Protein 4U9C (pdb70)

Nearest PDB structures (foldseek):
  4u9c-assembly1_A  TM=1.004E+00  e=1.167E-61  Neisseria meningitidis CU385
  4u9c-assembly1_B  TM=9.989E-01  e=8.235E-56  Neisseria meningitidis CU385
  7jrd-assembly1_A-2  TM=9.956E-01  e=1.883E-52  Neisseria meningitidis MC58
  7n88-assembly1_A  TM=9.642E-01  e=1.012E-41  Neisseria gonorrhoeae
  3v8u-assembly2_B  TM=8.240E-01  e=1.119E-22  Neisseria meningitidis serogroup B

Sequence (586 aa):
PVNRPAVGAAMRLPRRNIASYKPDKHQAEEHLPLKEKDILFLDGTLKEQADKLKKKINERYSDVRVITSKKEEEKYQYQFVRAGYVFTRAEGKDNEKEKTSEFVNRFSYDGFVYYSGERPSQSLPSAGTVQYSGNWQYMTDAKRHRTGSTDLGYTTYYGNEIGATSYEARDADDREKHPAEYTVDFDNKTLNGKLIKNQYVNPNEPKKPLTIYDITATLDGNRFTGSAKVSTEVKTQHADKEYLFFHTDADQRLEGGFFGDNGEELAGRFISNDNSVFGVFAGKQKPVNRPAVGAAMRLPRRNIASYKQDGTEIPDKHQAEEHLPLKEKDILFLDGTLKEQADKLKKKINERYSDVRVITSKKEEEKYQYQFVRAGYVFTRAEGKDNEKEKTSDGKEFVNRFSYDGFVYYSGERPSQSLPSAGTVQYSGNWQYMTDAKRHRTGSSTDLGYTTYYGNEIGATSYEARDADDREKHPAEYTVDFDNKTLNGKLIKNQYVQNKSNPNEPKKPLTIYDITATLDGNRFTGSAKVSTEVKTQHADKEYLFFHTDADQRLEGGFFGDNGEELAGRFISNDNSVFGVFAGKQK

Structure (mmCIF, N/CA/C/O backbone):
data_4U9C
#
_entry.id   4U9C
#
_cell.length_a   59.870
_cell.length_b   65.020
_cell.length_c   83.390
_cell.angle_alpha   90.00
_cell.angle_beta   105.87
_cell.angle_gamma   90.00
#
_symmetry.space_group_name_H-M   'P 1 21 1'
#
loop_
_entity.id
_entity.type
_entity.pdbx_description
1 polymer 'Lactoferrin-binding protein B'
2 water water
#
loop_
_atom_site.group_PDB
_atom_site.id
_atom_site.type_symbol
_atom_site.label_atom_i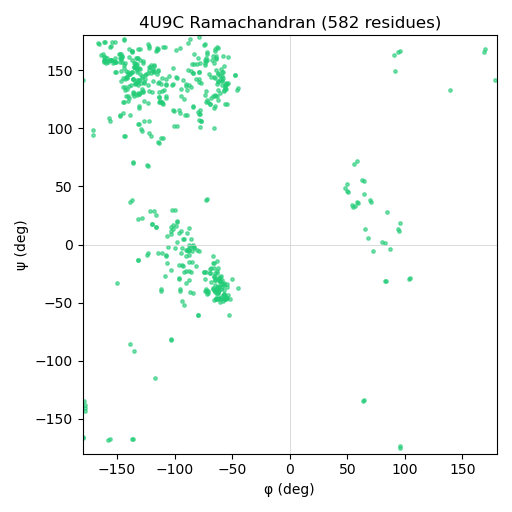d
_atom_site.label_alt_id
_atom_site.label_comp_id
_atom_site.label_asym_id
_atom_site.label_entity_id
_atom_site.label_seq_id
_atom_site.pdbx_PDB_ins_code
_atom_site.Cartn_x
_atom_site.Cartn_y
_atom_site.Cartn_z
_atom_site.occupancy
_atom_site.B_iso_or_equiv
_atom_site.auth_seq_id
_atom_site.auth_comp_id
_atom_site.auth_asym_id
_atom_site.auth_atom_id
_atom_site.pdbx_PDB_model_num
ATOM 1 N N . PRO A 1 41 ? -20.695 -9.767 -31.976 1.00 38.88 41 PRO A N 1
ATOM 2 C CA . PRO A 1 41 ? -19.412 -10.447 -31.764 1.00 53.02 41 PRO A CA 1
ATOM 3 C C . PRO A 1 41 ? -18.516 -10.377 -32.996 1.00 39.31 41 PRO A C 1
ATOM 4 O O . PRO A 1 41 ? -17.521 -9.655 -32.933 1.00 40.93 41 PRO A O 1
ATOM 15 N N . VAL A 1 42 ? -18.861 -11.041 -34.093 1.00 32.59 42 VAL A N 1
ATOM 16 C CA . VAL A 1 42 ? -18.083 -10.867 -35.306 1.00 31.70 42 VAL A CA 1
ATOM 17 C C . VAL A 1 42 ? -18.127 -9.384 -35.730 1.00 35.18 42 VAL A C 1
ATOM 18 O O . VAL A 1 42 ? -17.152 -8.861 -36.269 1.00 38.57 42 VAL A O 1
ATOM 31 N N . ASN A 1 43 ? -19.234 -8.707 -35.442 1.00 34.39 43 ASN A N 1
ATOM 32 C CA . ASN A 1 43 ? -19.429 -7.298 -35.829 1.00 50.04 43 ASN A CA 1
ATOM 33 C C . ASN A 1 43 ? -19.320 -6.325 -34.665 1.00 54.70 43 ASN A C 1
ATOM 34 O O . ASN A 1 43 ? -19.692 -5.169 -34.790 1.00 40.69 43 ASN A O 1
ATOM 45 N N . ARG A 1 44 ? -18.926 -6.821 -33.503 1.00 34.78 44 ARG A N 1
ATOM 46 C CA . ARG A 1 44 ? -18.817 -5.973 -32.321 1.00 42.40 44 ARG A CA 1
ATOM 47 C C . ARG A 1 44 ? -17.706 -4.939 -32.465 1.00 29.21 44 ARG A C 1
ATOM 48 O O . ARG A 1 44 ? -16.573 -5.294 -32.725 1.00 28.66 44 ARG A O 1
ATOM 69 N N . PRO A 1 45 ? -18.018 -3.655 -32.245 1.00 31.90 45 PRO A N 1
ATOM 70 C CA . PRO A 1 45 ? -16.928 -2.678 -32.228 1.00 28.60 45 PRO A CA 1
ATOM 71 C C . PRO A 1 45 ? -15.964 -2.902 -31.061 1.00 44.21 45 PRO A C 1
ATOM 72 O O . PRO A 1 45 ? -16.372 -3.290 -29.971 1.00 34.47 45 PRO A O 1
ATOM 83 N N . ALA A 1 46 ? -14.683 -2.666 -31.293 1.00 27.57 46 ALA A N 1
ATOM 84 C CA . ALA A 1 46 ? -13.687 -2.895 -30.252 1.00 32.63 46 ALA A CA 1
ATOM 85 C C . ALA A 1 46 ? -12.449 -2.043 -30.481 1.00 27.95 46 ALA A C 1
ATOM 86 O O . ALA A 1 46 ? -12.204 -1.581 -31.597 1.00 37.85 46 ALA A O 1
ATOM 93 N N . VAL A 1 47 ? -11.684 -1.821 -29.412 1.00 27.68 47 VAL A N 1
ATOM 94 C CA . VAL A 1 47 ? -10.378 -1.173 -29.526 1.00 27.68 47 VAL A CA 1
ATOM 95 C C . VAL A 1 47 ? -9.240 -2.200 -29.430 1.00 26.67 47 VAL A C 1
ATOM 96 O O . VAL A 1 47 ? -8.075 -1.832 -29.290 1.00 27.61 47 VAL A O 1
ATOM 109 N N . GLY A 1 48 ? -9.584 -3.476 -29.502 1.00 31.47 48 GLY A N 1
ATOM 110 C CA . GLY A 1 48 ? -8.595 -4.531 -29.499 1.00 24.96 48 GLY A CA 1
ATOM 111 C C . GLY A 1 48 ? -9.287 -5.876 -29.605 1.00 25.36 48 GLY A C 1
ATOM 112 O O . GLY A 1 48 ? -10.378 -6.063 -29.049 1.00 24.65 48 GLY A O 1
ATOM 116 N N . ALA A 1 49 ? -8.671 -6.784 -30.355 1.00 24.25 49 ALA A N 1
ATOM 117 C CA . ALA A 1 49 ? -9.177 -8.138 -30.526 1.00 22.64 49 ALA A CA 1
ATOM 118 C C . ALA A 1 49 ? -8.048 -9.104 -30.808 1.00 24.79 49 ALA A C 1
ATOM 119 O O . ALA A 1 49 ? -7.041 -8.761 -31.425 1.00 26.52 49 ALA A O 1
ATOM 126 N N . ALA A 1 50 ? -8.223 -10.334 -30.357 1.00 27.31 50 ALA A N 1
ATOM 127 C CA . ALA A 1 50 ? -7.173 -11.341 -30.496 1.00 22.43 50 ALA A CA 1
ATOM 128 C C . ALA A 1 50 ? -7.821 -12.683 -30.773 1.00 21.34 50 ALA A C 1
ATOM 129 O O . ALA A 1 50 ? -8.983 -12.898 -30.406 1.00 21.92 50 ALA A O 1
ATOM 136 N N . MET A 1 51 ? -7.058 -13.568 -31.402 1.00 20.33 51 MET A N 1
ATOM 137 C CA . MET A 1 51 ? -7.444 -14.949 -31.611 1.00 21.84 51 MET A CA 1
ATOM 138 C C . MET A 1 51 ? -6.356 -15.862 -31.107 1.00 31.34 51 MET A C 1
ATOM 139 O O . MET A 1 51 ? -5.175 -15.665 -31.418 1.00 21.92 51 MET A O 1
ATOM 153 N N . ARG A 1 52 ? -6.748 -16.864 -30.333 1.00 21.51 52 ARG A N 1
ATOM 154 C CA . ARG A 1 52 ? -5.776 -17.811 -29.800 1.00 27.61 52 ARG A CA 1
ATOM 155 C C . ARG A 1 52 ? -5.509 -18.933 -30.817 1.00 23.18 52 ARG A C 1
ATOM 156 O O . ARG A 1 52 ? -6.377 -19.323 -31.587 1.00 21.07 52 ARG A O 1
ATOM 177 N N . LEU A 1 53 ? -4.296 -19.458 -30.792 1.00 22.99 53 LEU A N 1
ATOM 178 C CA . LEU A 1 53 ? -3.917 -20.582 -31.635 1.00 25.22 53 LEU A CA 1
ATOM 179 C C . LEU A 1 53 ? -4.862 -21.792 -31.480 1.00 30.46 53 LEU A C 1
ATOM 180 O O . LEU A 1 53 ? -5.037 -22.328 -30.379 1.00 25.73 53 LEU A O 1
ATOM 196 N N . PRO A 1 54 ? -5.491 -22.216 -32.580 1.00 30.49 54 PRO A N 1
ATOM 197 C CA . PRO A 1 54 ? -6.293 -23.436 -32.493 1.00 24.20 54 PRO A CA 1
ATOM 198 C C . PRO A 1 54 ? -5.376 -24.655 -32.500 1.00 22.85 54 PRO A C 1
ATOM 199 O O . PRO A 1 54 ? -4.398 -24.694 -33.255 1.00 24.93 54 PRO A O 1
ATOM 210 N N . ARG A 1 55 ? -5.693 -25.631 -31.668 1.00 25.39 55 ARG A N 1
ATOM 211 C CA . ARG A 1 55 ? -4.882 -26.819 -31.534 1.00 26.42 55 ARG A CA 1
ATOM 212 C C . ARG A 1 55 ? -5.816 -28.009 -31.622 1.00 23.71 55 ARG A C 1
ATOM 213 O O . ARG A 1 55 ? -6.541 -28.313 -30.669 1.00 23.77 55 ARG A O 1
ATOM 234 N N . ARG A 1 56 ? -5.812 -28.683 -32.764 1.00 22.76 56 ARG A N 1
ATOM 235 C CA . ARG A 1 56 ? -6.803 -29.712 -33.006 1.00 29.99 56 ARG A CA 1
ATOM 236 C C . ARG A 1 56 ? -6.425 -30.976 -32.248 1.00 25.24 56 ARG A C 1
ATOM 237 O O . ARG A 1 56 ? -5.268 -31.178 -31.855 1.00 25.32 56 ARG A O 1
ATOM 258 N N . ASN A 1 57 ? -7.451 -31.773 -31.980 1.00 30.95 57 ASN A N 1
ATOM 259 C CA . ASN A 1 57 ? -7.318 -33.036 -31.280 1.00 33.43 57 ASN A CA 1
ATOM 260 C C . ASN A 1 57 ? -6.808 -34.113 -32.221 1.00 30.76 57 ASN A C 1
ATOM 261 O O . ASN A 1 57 ? -7.549 -34.592 -33.084 1.00 24.90 57 ASN A O 1
ATOM 272 N N . ILE A 1 58 ? -5.544 -34.489 -32.045 1.00 25.39 58 ILE A N 1
ATOM 273 C CA . ILE A 1 58 ? -4.893 -35.468 -32.916 1.00 34.41 58 ILE A CA 1
ATOM 274 C C . ILE A 1 58 ? -4.942 -36.881 -32.331 1.00 37.72 58 ILE A C 1
ATOM 275 O O . ILE A 1 58 ? -4.315 -37.808 -32.862 1.00 30.88 58 ILE A O 1
ATOM 291 N N . ALA A 1 59 ? -5.718 -37.063 -31.266 1.00 32.00 59 ALA A N 1
ATOM 292 C CA . ALA A 1 59 ? -5.848 -38.386 -30.653 1.00 33.22 59 ALA A CA 1
ATOM 293 C C . ALA A 1 59 ? -6.453 -39.346 -31.663 1.00 38.21 59 ALA A C 1
ATOM 294 O O . ALA A 1 59 ? -7.281 -38.949 -32.478 1.00 35.68 59 ALA A O 1
ATOM 301 N N . SER A 1 60 ? -6.035 -40.607 -31.593 1.00 60.45 60 SER A N 1
ATOM 302 C CA . SER A 1 60 ? -6.486 -41.630 -32.527 1.00 55.61 60 SER A CA 1
ATOM 303 C C . SER A 1 60 ? -7.191 -42.764 -31.793 1.00 58.80 60 SER A C 1
ATOM 304 O O . SER A 1 60 ? -7.328 -43.861 -32.327 1.00 44.75 60 SER A O 1
ATOM 312 N N . TYR A 1 61 ? -7.610 -42.492 -30.560 1.00 61.60 61 TYR A N 1
ATOM 313 C CA . TYR A 1 61 ? -8.446 -43.408 -29.786 1.00 67.25 61 TYR A CA 1
ATOM 314 C C . TYR A 1 61 ? -9.678 -42.686 -29.276 1.00 46.68 61 TYR A C 1
ATOM 315 O O . TYR A 1 61 ? -9.694 -41.463 -29.167 1.00 41.65 61 TYR A O 1
ATOM 333 N N . LYS A 1 62 ? -10.702 -43.471 -28.976 1.00 51.92 62 LYS A N 1
ATOM 334 C CA . LYS A 1 62 ? -11.964 -42.979 -28.456 1.00 60.08 62 LYS A CA 1
ATOM 335 C C . LYS A 1 62 ? -11.934 -42.932 -26.921 1.00 62.26 62 LYS A C 1
ATOM 336 O O . LYS A 1 62 ? -12.737 -42.246 -26.277 1.00 60.03 62 LYS A O 1
ATOM 355 N N . PRO A 1 69 ? -10.475 -45.429 -36.162 1.00 54.91 70 PRO A N 1
ATOM 356 C CA . PRO A 1 69 ? -11.102 -46.031 -37.353 1.00 71.18 70 PRO A CA 1
ATOM 357 C C . PRO A 1 69 ? -10.723 -45.289 -38.645 1.00 48.85 70 PRO A C 1
ATOM 358 O O . PRO A 1 69 ? -10.813 -44.062 -38.717 1.00 49.81 70 PRO A O 1
ATOM 369 N N . ASP A 1 70 ? -10.349 -46.049 -39.664 1.00 44.58 71 ASP A N 1
ATOM 370 C CA . ASP A 1 70 ? -9.929 -45.509 -40.959 1.00 52.74 71 ASP A CA 1
ATOM 371 C C . ASP A 1 70 ? -8.762 -44.534 -40.778 1.00 41.31 71 ASP A C 1
ATOM 372 O O . ASP A 1 70 ? -8.620 -43.593 -41.543 1.00 42.86 71 ASP A O 1
ATOM 381 N N . LYS A 1 71 ? -7.908 -44.798 -39.792 1.00 50.85 72 LYS A N 1
ATOM 382 C CA . LYS A 1 71 ? -6.639 -44.084 -39.650 1.00 55.76 72 LYS A CA 1
ATOM 383 C C . LYS A 1 71 ? -6.867 -42.592 -39.340 1.00 49.80 72 LYS A C 1
ATOM 384 O O . LYS A 1 71 ? -5.956 -41.778 -39.450 1.00 49.00 72 LYS A O 1
ATOM 403 N N . HIS A 1 72 ? -8.099 -42.242 -38.978 1.00 41.87 73 HIS A N 1
ATOM 404 C CA . HIS A 1 72 ? -8.466 -40.854 -38.712 1.00 51.39 73 HIS A CA 1
ATOM 405 C C . HIS A 1 72 ? -8.141 -40.428 -37.280 1.00 38.45 73 HIS A C 1
ATOM 406 O O . HIS A 1 72 ? -8.072 -41.247 -36.374 1.00 40.03 73 HIS A O 1
ATOM 420 N N . GLN A 1 73 ? -7.952 -39.134 -37.081 1.00 33.21 74 GLN A N 1
ATOM 421 C CA . GLN A 1 73 ? -7.803 -38.580 -35.742 1.00 27.92 74 GLN A CA 1
ATOM 422 C C . GLN A 1 73 ? -9.133 -38.001 -35.280 1.00 28.84 74 GLN A C 1
ATOM 423 O O . GLN A 1 73 ? -10.056 -37.850 -36.085 1.00 33.61 74 GLN A O 1
ATOM 437 N N . ALA A 1 74 ? -9.233 -37.688 -33.991 1.00 29.40 75 ALA A N 1
ATOM 438 C CA . ALA A 1 74 ? -10.488 -37.239 -33.394 1.00 40.90 75 ALA A CA 1
ATOM 439 C C . ALA A 1 74 ? -11.009 -35.981 -34.051 1.00 52.59 75 ALA A C 1
ATOM 440 O O . ALA A 1 74 ? -12.213 -35.786 -34.171 1.00 37.88 75 ALA A O 1
ATOM 447 N N . GLU A 1 75 ? -10.099 -35.118 -34.469 1.00 41.94 76 GLU A N 1
ATOM 448 C CA . GLU A 1 75 ? -10.489 -33.831 -35.007 1.00 26.79 76 GLU A CA 1
ATOM 449 C C . GLU A 1 75 ? -9.567 -33.448 -36.159 1.00 25.51 76 GLU A C 1
ATOM 450 O O . GLU A 1 75 ? -8.504 -32.871 -35.952 1.00 33.70 76 GLU A O 1
ATOM 462 N N . GLU A 1 76 ? -9.965 -33.773 -37.381 1.00 26.60 77 GLU A N 1
ATOM 463 C CA . GLU A 1 76 ? -9.067 -33.554 -38.503 1.00 24.26 77 GLU A CA 1
ATOM 464 C C . GLU A 1 76 ? -9.161 -32.148 -39.041 1.00 22.99 77 GLU A C 1
ATOM 465 O O . GLU A 1 76 ? -8.296 -31.707 -39.774 1.00 31.17 77 GLU A O 1
ATOM 477 N N . HIS A 1 77 ? -10.211 -31.443 -38.653 1.00 24.86 78 HIS A N 1
ATOM 478 C CA . HIS A 1 77 ? -10.329 -30.029 -38.972 1.00 24.47 78 HIS A CA 1
ATOM 479 C C . HIS A 1 77 ? -10.881 -29.292 -37.784 1.00 29.66 78 HIS A C 1
ATOM 480 O O . HIS A 1 77 ? -11.924 -29.663 -37.241 1.00 23.99 78 HIS A O 1
ATOM 494 N N . LEU A 1 78 ? -10.158 -28.265 -37.364 1.00 22.39 79 LEU A N 1
ATOM 495 C CA . LEU A 1 78 ? -10.634 -27.372 -36.310 1.00 27.39 79 LEU A CA 1
ATOM 496 C C . LEU A 1 78 ? -10.722 -25.941 -36.853 1.00 27.00 79 LEU A C 1
ATOM 497 O O . LEU A 1 78 ? -9.751 -25.192 -36.808 1.00 24.37 79 LEU A O 1
ATOM 513 N N . PRO A 1 79 ? -11.907 -25.555 -37.354 1.00 22.08 80 PRO A N 1
ATOM 514 C CA . PRO A 1 79 ? -12.110 -24.162 -37.749 1.00 26.32 80 PRO A CA 1
ATOM 515 C C . PRO A 1 79 ? -12.015 -23.248 -36.534 1.00 25.62 80 PRO A C 1
ATOM 516 O O . PRO A 1 79 ? -12.136 -23.722 -35.410 1.00 20.91 80 PRO A O 1
ATOM 527 N N . LEU A 1 80 ? -11.819 -21.954 -36.756 1.00 19.90 81 LEU A N 1
ATOM 528 C CA . LEU A 1 80 ? -11.906 -20.964 -35.685 1.00 19.61 81 LEU A CA 1
ATOM 529 C C . LEU A 1 80 ? -13.392 -20.780 -35.318 1.00 21.42 81 LEU A C 1
ATOM 530 O O . LEU A 1 80 ? -14.265 -21.350 -35.981 1.00 24.65 81 LEU A O 1
ATOM 546 N N . LYS A 1 81 ? -13.683 -20.022 -34.259 1.00 20.14 82 LYS A N 1
ATOM 547 C CA . LYS A 1 81 ? -15.061 -19.710 -33.890 1.00 29.45 82 LYS A CA 1
ATOM 548 C C . LYS A 1 81 ? -15.150 -18.218 -33.619 1.00 23.78 82 LYS A C 1
ATOM 549 O O . LYS A 1 81 ? -14.238 -17.643 -33.026 1.00 20.84 82 LYS A O 1
ATOM 568 N N . GLU A 1 82 ? -16.230 -17.582 -34.055 1.00 21.44 83 GLU A N 1
ATOM 569 C CA . GLU A 1 82 ? -16.386 -16.144 -33.793 1.00 21.76 83 GLU A CA 1
ATOM 570 C C . GLU A 1 82 ? -16.418 -15.835 -32.275 1.00 23.14 83 GLU A C 1
ATOM 571 O O . GLU A 1 82 ? -15.971 -14.777 -31.858 1.00 25.74 83 GLU A O 1
ATOM 583 N N . LYS A 1 83 ? -16.944 -16.759 -31.463 1.00 24.09 84 LYS A N 1
ATOM 584 C CA . LYS A 1 83 ? -17.014 -16.589 -30.006 1.00 27.73 84 LYS A CA 1
ATOM 585 C C . LYS A 1 83 ? -15.645 -16.555 -29.331 1.00 25.28 84 LYS A C 1
ATOM 586 O O . LYS A 1 83 ? -15.526 -16.126 -28.192 1.00 31.37 84 LYS A O 1
ATOM 605 N N . ASP A 1 84 ? -14.642 -17.086 -30.011 1.00 22.39 85 ASP A N 1
ATOM 606 C CA . ASP A 1 84 ? -13.286 -17.166 -29.463 1.00 24.33 85 ASP A CA 1
ATOM 607 C C . ASP A 1 84 ? -12.489 -15.898 -29.760 1.00 28.15 85 ASP A C 1
ATOM 608 O O . ASP A 1 84 ? -11.314 -15.773 -29.376 1.00 26.48 85 ASP A O 1
ATOM 617 N N . ILE A 1 85 ? -13.119 -14.960 -30.459 1.00 25.67 86 ILE A N 1
ATOM 618 C CA . ILE A 1 85 ? -12.519 -13.641 -30.625 1.00 32.63 86 ILE A CA 1
ATOM 619 C C . ILE A 1 85 ? -12.488 -13.022 -29.250 1.00 24.97 86 ILE A C 1
ATOM 620 O O . ILE A 1 85 ? -13.524 -12.834 -28.621 1.00 23.02 86 ILE A O 1
ATOM 636 N N . LEU A 1 86 ? -11.282 -12.748 -28.773 1.00 23.02 87 LEU A N 1
ATOM 637 C CA . LEU A 1 86 ? -11.077 -12.205 -27.443 1.00 26.55 87 LEU A CA 1
ATOM 638 C C . LEU A 1 86 ? -10.960 -10.692 -27.530 1.00 26.27 87 LEU A C 1
ATOM 639 O O . LEU A 1 86 ? -9.990 -10.174 -28.089 1.00 25.82 87 LEU A O 1
ATOM 655 N N . PHE A 1 87 ? -11.935 -9.974 -26.978 1.00 26.64 88 PHE A N 1
ATOM 656 C CA . PHE A 1 87 ? -11.925 -8.518 -27.084 1.00 27.64 88 PHE A CA 1
ATOM 657 C C . PHE A 1 87 ? -11.116 -7.879 -25.956 1.00 37.25 88 PHE A C 1
ATOM 658 O O . PHE A 1 87 ? -11.193 -8.287 -24.798 1.00 35.51 88 PHE A O 1
ATOM 675 N N . LEU A 1 88 ? -10.317 -6.883 -26.319 1.00 32.03 89 LEU A N 1
ATOM 676 C CA . LEU A 1 88 ? -9.351 -6.298 -25.404 1.00 35.38 89 LEU A CA 1
ATOM 677 C C . LEU A 1 88 ? -9.652 -4.820 -25.189 1.00 37.29 89 LEU A C 1
ATOM 678 O O . LEU A 1 88 ? -10.181 -4.162 -26.078 1.00 37.74 89 LEU A O 1
ATOM 694 N N . ASP A 1 89 ? -9.304 -4.295 -24.020 1.00 38.42 90 ASP A N 1
ATOM 695 C CA . ASP A 1 89 ? -9.370 -2.851 -23.803 1.00 39.62 90 ASP A CA 1
ATOM 696 C C . ASP A 1 89 ? -8.211 -2.396 -22.912 1.00 42.63 90 ASP A C 1
ATOM 697 O O . ASP A 1 89 ? -7.410 -3.213 -22.467 1.00 39.20 90 ASP A O 1
ATOM 706 N N . GLY A 1 90 ? -8.107 -1.092 -22.688 1.00 38.13 91 GLY A N 1
ATOM 707 C CA . GLY A 1 90 ? -7.022 -0.545 -21.901 1.00 52.28 91 GLY A CA 1
ATOM 708 C C . GLY A 1 90 ? -5.916 -0.084 -22.815 1.00 32.15 91 GLY A C 1
ATOM 709 O O . GLY A 1 90 ? -6.075 -0.093 -24.030 1.00 38.24 91 GLY A O 1
ATOM 713 N N . THR A 1 91 ? -4.797 0.311 -22.228 1.00 32.94 92 THR A N 1
ATOM 714 C CA . THR A 1 91 ? -3.665 0.806 -22.994 1.00 32.85 92 THR A CA 1
ATOM 715 C C . THR A 1 91 ? -3.091 -0.283 -23.876 1.00 38.61 92 THR A C 1
ATOM 716 O O . THR A 1 91 ? -3.376 -1.458 -23.683 1.00 35.10 92 THR A O 1
ATOM 727 N N . LEU A 1 92 ? -2.245 0.110 -24.820 1.00 38.61 93 LEU A N 1
ATOM 728 C CA . LEU A 1 92 ? -1.570 -0.851 -25.679 1.00 30.04 93 LEU A CA 1
ATOM 729 C C . LEU A 1 92 ? -0.852 -1.885 -24.820 1.00 43.46 93 LEU A C 1
ATOM 730 O O . LEU A 1 92 ? -0.888 -3.079 -25.102 1.00 41.60 93 LEU A O 1
ATOM 746 N N . LYS A 1 93 ? -0.194 -1.406 -23.771 1.00 45.39 94 LYS A N 1
ATOM 747 C CA . LYS A 1 93 ? 0.561 -2.267 -22.883 1.00 32.41 94 LYS A CA 1
ATOM 748 C C . LYS A 1 93 ? -0.356 -3.215 -22.128 1.00 36.54 94 LYS A C 1
ATOM 749 O O . LYS A 1 93 ? -0.119 -4.424 -22.057 1.00 31.61 94 LYS A O 1
ATOM 768 N N . GLU A 1 94 ? -1.417 -2.658 -21.566 1.00 33.28 95 GLU A N 1
ATOM 769 C CA . GLU A 1 94 ? -2.386 -3.463 -20.838 1.00 35.85 95 GLU A CA 1
ATOM 770 C C . GLU A 1 94 ? -2.924 -4.598 -21.698 1.00 37.10 95 GLU A C 1
ATOM 771 O O . GLU A 1 94 ? -2.977 -5.752 -21.267 1.00 32.57 95 GLU A O 1
ATOM 783 N N . GLN A 1 95 ? -3.298 -4.274 -22.925 1.00 29.18 96 GLN A N 1
ATOM 784 C CA . GLN A 1 95 ? -3.833 -5.277 -23.826 1.00 27.84 96 GLN A CA 1
ATOM 785 C C . GLN A 1 95 ? -2.825 -6.392 -24.096 1.00 36.13 96 GLN A C 1
ATOM 786 O O . GLN A 1 95 ? -3.145 -7.570 -23.969 1.00 27.33 96 GLN A O 1
ATOM 800 N N . ALA A 1 96 ? -1.594 -6.025 -24.437 1.00 35.64 97 ALA A N 1
ATOM 801 C CA . ALA A 1 96 ? -0.579 -7.041 -24.696 1.00 29.33 97 ALA A CA 1
ATOM 802 C C . ALA A 1 96 ? -0.301 -7.891 -23.455 1.00 42.90 97 ALA A C 1
ATOM 803 O O . ALA A 1 96 ? -0.153 -9.108 -23.559 1.00 38.04 97 ALA A O 1
ATOM 810 N N . ASP A 1 97 ? -0.249 -7.256 -22.285 1.00 32.82 98 ASP A N 1
ATOM 811 C CA . ASP A 1 97 ? 0.054 -7.962 -21.041 1.00 30.00 98 ASP A CA 1
ATOM 812 C C . ASP A 1 97 ? -0.993 -9.022 -20.719 1.00 42.61 98 ASP A C 1
ATOM 813 O O . ASP A 1 97 ? -0.669 -10.097 -20.218 1.00 32.46 98 ASP A O 1
ATOM 822 N N . LYS A 1 98 ? -2.247 -8.722 -21.020 1.00 36.38 99 LYS A N 1
ATOM 823 C CA . LYS A 1 98 ? -3.329 -9.668 -20.797 1.00 30.43 99 LYS A CA 1
ATOM 824 C C . LYS A 1 98 ? -3.085 -10.946 -21.590 1.00 36.41 99 LYS A C 1
ATOM 825 O O . LYS A 1 98 ? -3.338 -12.050 -21.111 1.00 36.88 99 LYS A O 1
ATOM 844 N N . LEU A 1 99 ? -2.566 -10.796 -22.802 1.00 29.73 100 LEU A N 1
ATOM 845 C CA . LEU A 1 99 ? -2.331 -11.957 -23.658 1.00 28.80 100 LEU A CA 1
ATOM 846 C C . LEU A 1 99 ? -1.128 -12.742 -23.144 1.00 28.00 100 LEU A C 1
ATOM 847 O O . LEU A 1 99 ? -1.131 -13.975 -23.122 1.00 28.14 100 LEU A O 1
ATOM 863 N N . LYS A 1 100 ? -0.098 -12.030 -22.711 1.00 31.13 101 LYS A N 1
ATOM 864 C CA . LYS A 1 100 ? 1.055 -12.698 -22.135 1.00 33.13 101 LYS A CA 1
ATOM 865 C C . LYS A 1 100 ? 0.656 -13.428 -20.854 1.00 38.84 101 LYS A C 1
ATOM 866 O O . LYS A 1 100 ? 1.116 -14.548 -20.601 1.00 30.02 101 LYS A O 1
ATOM 885 N N . LYS A 1 101 ? -0.207 -12.797 -20.059 1.00 33.61 102 LYS A N 1
ATOM 886 C CA . LYS A 1 101 ? -0.726 -13.414 -18.840 1.00 36.42 102 LYS A CA 1
ATOM 887 C C . LYS A 1 101 ? -1.414 -14.756 -19.120 1.00 33.32 102 LYS A C 1
ATOM 888 O O . LYS A 1 101 ? -1.184 -15.733 -18.413 1.00 36.81 102 LYS A O 1
ATOM 907 N N . LYS A 1 102 ? -2.281 -14.798 -20.132 1.00 30.01 103 LYS A N 1
ATOM 908 C CA . LYS A 1 102 ? -2.991 -16.027 -20.455 1.00 30.10 103 LYS A CA 1
ATOM 909 C C . LYS A 1 102 ? -2.020 -17.135 -20.837 1.00 26.37 103 LYS A C 1
ATOM 910 O O . LYS A 1 102 ? -2.219 -18.308 -20.491 1.00 29.82 103 LYS A O 1
ATOM 929 N N . ILE A 1 103 ? -0.972 -16.781 -21.565 1.00 28.95 104 ILE A N 1
ATOM 930 C CA . ILE A 1 103 ? 0.039 -17.782 -21.867 1.00 31.16 104 ILE A CA 1
ATOM 931 C C . ILE A 1 103 ? 0.666 -18.279 -20.568 1.00 28.38 104 ILE A C 1
ATOM 932 O O . ILE A 1 103 ? 0.785 -19.488 -20.365 1.00 30.12 104 ILE A O 1
ATOM 948 N N . ASN A 1 104 ? 1.014 -17.353 -19.676 1.00 31.06 105 ASN A N 1
ATOM 949 C CA . ASN A 1 104 ? 1.711 -17.716 -18.447 1.00 34.21 105 ASN A CA 1
ATOM 950 C C . ASN A 1 104 ? 0.802 -18.483 -17.500 1.00 34.09 105 ASN A C 1
ATOM 951 O O . ASN A 1 104 ? 1.272 -19.235 -16.657 1.00 33.72 105 ASN A O 1
ATOM 962 N N . GLU A 1 105 ? -0.499 -18.277 -17.636 1.00 29.41 106 GLU A N 1
ATOM 963 C CA . GLU A 1 105 ? -1.472 -19.040 -16.865 1.00 39.46 106 GLU A CA 1
ATOM 964 C C . GLU A 1 105 ? -1.445 -20.522 -17.257 1.00 44.87 106 GLU A C 1
ATOM 965 O O . GLU A 1 105 ? -1.792 -21.391 -16.455 1.00 29.93 106 GLU A O 1
ATOM 977 N N . ARG A 1 106 ? -1.047 -20.806 -18.494 1.00 36.15 107 ARG A N 1
ATOM 978 C CA . ARG A 1 106 ? -0.935 -22.189 -18.961 1.00 28.69 107 ARG A CA 1
ATOM 979 C C . ARG A 1 106 ? 0.427 -22.750 -18.608 1.00 38.51 107 ARG A C 1
ATOM 980 O O . ARG A 1 106 ? 0.525 -23.885 -18.166 1.00 38.61 107 ARG A O 1
ATOM 1001 N N . TYR A 1 107 ? 1.461 -21.926 -18.770 1.00 38.11 108 TYR A N 1
ATOM 1002 C CA . TYR A 1 107 ? 2.837 -22.308 -18.463 1.00 43.97 108 TYR A CA 1
ATOM 1003 C C . TYR A 1 107 ? 3.558 -21.169 -17.766 1.00 45.90 108 TYR A C 1
ATOM 1004 O O . TYR A 1 107 ? 3.854 -20.158 -18.397 1.00 52.52 108 TYR A O 1
ATOM 1022 N N . SER A 1 108 ? 3.885 -21.321 -16.493 1.00 47.14 109 SER A N 1
ATOM 1023 C CA . SER A 1 108 ? 4.518 -20.227 -15.764 1.00 49.38 109 SER A CA 1
ATOM 1024 C C . SER A 1 108 ? 5.959 -19.938 -16.241 1.00 58.53 109 SER A C 1
ATOM 1025 O O . SER A 1 108 ? 6.449 -18.809 -16.111 1.00 55.99 109 SER A O 1
ATOM 1033 N N . ASP A 1 109 ? 6.604 -20.947 -16.828 1.00 51.15 110 ASP A N 1
ATOM 1034 C CA . ASP A 1 109 ? 8.054 -20.935 -17.073 1.00 58.12 110 ASP A CA 1
ATOM 1035 C C . ASP A 1 109 ? 8.499 -21.078 -18.530 1.00 59.90 110 ASP A C 1
ATOM 1036 O O . ASP A 1 109 ? 9.593 -21.569 -18.793 1.00 54.43 110 ASP A O 1
ATOM 1045 N N . VAL A 1 110 ? 7.688 -20.626 -19.475 1.00 45.52 111 VAL A N 1
ATOM 1046 C CA . VAL A 1 110 ? 8.045 -20.738 -20.885 1.00 41.57 111 VAL A CA 1
ATOM 1047 C C . VAL A 1 110 ? 8.562 -19.426 -21.453 1.00 38.44 111 VAL A C 1
ATOM 1048 O O . VAL A 1 110 ? 8.240 -18.341 -20.954 1.00 38.80 111 VAL A O 1
ATOM 1061 N N . ARG A 1 111 ? 9.409 -19.549 -22.471 1.00 37.88 112 ARG A N 1
ATOM 1062 C CA . ARG A 1 111 ? 9.888 -18.393 -23.213 1.00 43.64 112 ARG A CA 1
ATOM 1063 C C . ARG A 1 111 ? 8.764 -17.876 -24.090 1.00 35.14 112 ARG A C 1
ATOM 1064 O O . ARG A 1 111 ? 8.164 -18.633 -24.864 1.00 41.92 112 ARG A O 1
ATOM 1085 N N . VAL A 1 112 ? 8.509 -16.578 -23.992 1.00 47.65 113 VAL A N 1
ATOM 1086 C CA . VAL A 1 112 ? 7.483 -15.957 -24.793 1.00 33.12 113 VAL A CA 1
ATOM 1087 C C . VAL A 1 112 ? 8.156 -15.080 -25.840 1.00 34.66 113 VAL A C 1
ATOM 1088 O O . VAL A 1 112 ? 9.083 -14.326 -25.534 1.00 41.78 113 VAL A O 1
ATOM 1101 N N . ILE A 1 113 ? 7.695 -15.216 -27.079 1.00 29.33 114 ILE A N 1
ATOM 1102 C CA . ILE A 1 113 ? 8.158 -14.389 -28.182 1.00 29.86 114 ILE A CA 1
ATOM 1103 C C . ILE A 1 113 ? 7.064 -13.396 -28.584 1.00 33.74 114 ILE A C 1
ATOM 1104 O O . ILE A 1 113 ? 5.871 -13.764 -28.653 1.00 33.05 114 ILE A O 1
ATOM 1120 N N . THR A 1 114 ? 7.478 -12.155 -28.850 1.00 28.76 115 THR A N 1
ATOM 1121 C CA . THR A 1 114 ? 6.573 -11.066 -29.230 1.00 37.16 115 THR A CA 1
ATOM 1122 C C . THR A 1 114 ? 6.911 -10.443 -30.583 1.00 31.94 115 THR A C 1
ATOM 1123 O O . THR A 1 114 ? 7.991 -10.653 -31.138 1.00 32.46 115 THR A O 1
ATOM 1134 N N . SER A 1 115 ? 5.988 -9.614 -31.061 1.00 42.33 116 SER A N 1
ATOM 1135 C CA . SER A 1 115 ? 6.141 -8.924 -32.326 1.00 27.15 116 SER A CA 1
ATOM 1136 C C . SER A 1 115 ? 6.894 -7.598 -32.156 1.00 29.91 116 SER A C 1
ATOM 1137 O O . SER A 1 115 ? 6.913 -6.760 -33.070 1.00 32.79 116 SER A O 1
ATOM 1145 N N . LYS A 1 116 ? 7.529 -7.407 -31.000 1.00 32.36 117 LYS A N 1
ATOM 1146 C CA . LYS A 1 116 ? 8.137 -6.108 -30.717 1.00 38.57 117 LYS A CA 1
ATOM 1147 C C . LYS A 1 116 ? 9.169 -5.684 -31.758 1.00 45.12 117 LYS A C 1
ATOM 1148 O O . LYS A 1 116 ? 9.105 -4.564 -32.270 1.00 37.55 117 LYS A O 1
ATOM 1167 N N . LYS A 1 117 ? 10.088 -6.582 -32.094 1.00 40.77 118 LYS A N 1
ATOM 1168 C CA . LYS A 1 117 ? 11.125 -6.277 -33.080 1.00 40.02 118 LYS A CA 1
ATOM 1169 C C . LYS A 1 117 ? 10.485 -5.990 -34.429 1.00 47.08 118 LYS A C 1
ATOM 1170 O O . LYS A 1 117 ? 10.878 -5.066 -35.139 1.00 47.92 118 LYS A O 1
ATOM 1189 N N . GLU A 1 118 ? 9.481 -6.778 -34.780 1.00 36.85 119 GLU A N 1
ATOM 1190 C CA . GLU A 1 118 ? 8.874 -6.639 -36.095 1.00 39.71 119 GLU A CA 1
ATOM 1191 C C . GLU A 1 118 ? 8.177 -5.309 -36.245 1.00 35.95 119 GLU A C 1
ATOM 1192 O O . GLU A 1 118 ? 8.251 -4.702 -37.309 1.00 35.21 119 GLU A O 1
ATOM 1204 N N . GLU A 1 119 ? 7.509 -4.856 -35.185 1.00 36.72 120 GLU A N 1
ATOM 1205 C CA . GLU A 1 119 ? 6.694 -3.645 -35.282 1.00 37.26 120 GLU A CA 1
ATOM 1206 C C . GLU A 1 119 ? 7.455 -2.342 -35.021 1.00 42.49 120 GLU A C 1
ATOM 1207 O O . GLU A 1 119 ? 6.889 -1.255 -35.161 1.00 41.53 120 GLU A O 1
ATOM 1219 N N . GLU A 1 120 ? 8.727 -2.435 -34.645 1.00 36.69 121 GLU A N 1
ATOM 1220 C CA . GLU A 1 120 ? 9.522 -1.233 -34.433 1.00 35.65 121 GLU A CA 1
ATOM 1221 C C . GLU A 1 120 ? 9.565 -0.326 -35.654 1.00 35.56 121 GLU A C 1
ATOM 1222 O O . GLU A 1 120 ? 9.429 0.894 -35.524 1.00 36.31 121 GLU A O 1
ATOM 1234 N N . LYS A 1 121 ? 9.811 -0.919 -36.822 1.00 31.39 122 LYS A N 1
ATOM 1235 C CA . LYS A 1 121 ? 9.933 -0.164 -38.082 1.00 39.35 122 LYS A CA 1
ATOM 1236 C C . LYS A 1 121 ? 8.779 0.801 -38.317 1.00 46.22 122 LYS A C 1
ATOM 1237 O O . LYS A 1 121 ? 8.951 1.800 -39.001 1.00 35.23 122 LYS A O 1
ATOM 1256 N N . TYR A 1 122 ? 7.595 0.481 -37.800 1.00 29.50 123 TYR A N 1
ATOM 1257 C CA . TYR A 1 122 ? 6.397 1.260 -38.135 1.00 30.87 123 TYR A CA 1
ATOM 1258 C C . TYR A 1 122 ? 6.261 2.468 -37.213 1.00 37.25 123 TYR A C 1
ATOM 1259 O O . TYR A 1 122 ? 5.643 3.464 -37.579 1.00 37.44 123 TYR A O 1
ATOM 1277 N N . GLN A 1 123 ? 6.868 2.384 -36.033 1.00 40.54 124 GLN A N 1
ATOM 1278 C CA . GLN A 1 123 ? 6.830 3.472 -35.060 1.00 40.14 124 GLN A CA 1
ATOM 1279 C C . GLN A 1 123 ? 5.394 3.924 -34.837 1.00 45.26 124 GLN A C 1
ATOM 1280 O O . GLN A 1 123 ? 5.095 5.114 -34.851 1.00 37.88 124 GLN A O 1
ATOM 1294 N N . TYR A 1 124 ? 4.500 2.958 -34.674 1.00 37.52 125 TYR A N 1
ATOM 1295 C CA . TYR A 1 124 ? 3.115 3.259 -34.388 1.00 34.07 125 TYR A CA 1
ATOM 1296 C C . TYR A 1 124 ? 2.999 3.992 -33.062 1.00 37.07 125 TYR A C 1
ATOM 1297 O O . TYR A 1 124 ? 3.665 3.639 -32.095 1.00 45.51 125 TYR A O 1
ATOM 1315 N N . GLN A 1 125 ? 2.127 4.990 -33.017 1.00 40.62 126 GLN A N 1
ATOM 1316 C CA . GLN A 1 125 ? 1.866 5.722 -31.789 1.00 45.51 126 GLN A CA 1
ATOM 1317 C C . GLN A 1 125 ? 0.649 5.153 -31.049 1.00 41.87 126 GLN A C 1
ATOM 1318 O O . GLN A 1 125 ? 0.650 5.065 -29.817 1.00 44.99 126 GLN A O 1
ATOM 1332 N N . PHE A 1 126 ? -0.382 4.785 -31.807 1.00 35.85 127 PHE A N 1
ATOM 1333 C CA . PHE A 1 126 ? -1.687 4.468 -31.223 1.00 38.18 127 PHE A CA 1
ATOM 1334 C C . PHE A 1 126 ? -2.220 3.081 -31.541 1.00 35.87 127 PHE A C 1
ATOM 1335 O O . PHE A 1 126 ? -3.247 2.697 -31.003 1.00 28.03 127 PHE A O 1
ATOM 1352 N N . VAL A 1 127 ? -1.558 2.347 -32.425 1.00 24.66 128 VAL A N 1
ATOM 1353 C CA . VAL A 1 127 ? -2.054 1.034 -32.835 1.00 23.31 128 VAL A CA 1
ATOM 1354 C C . VAL A 1 127 ? -0.964 -0.034 -32.843 1.00 27.07 128 VAL A C 1
ATOM 1355 O O . VAL A 1 127 ? 0.235 0.270 -32.833 1.00 27.17 128 VAL A O 1
ATOM 1368 N N . ARG A 1 128 ? -1.411 -1.288 -32.814 1.00 29.83 129 ARG A N 1
ATOM 1369 C CA . ARG A 1 128 ? -0.531 -2.436 -32.928 1.00 25.75 129 ARG A CA 1
ATOM 1370 C C . ARG A 1 128 ? -1.227 -3.499 -33.733 1.00 28.42 129 ARG A C 1
ATOM 1371 O O . ARG A 1 128 ? -2.437 -3.657 -33.631 1.00 25.04 129 ARG A O 1
ATOM 1392 N N . ALA A 1 129 ? -0.467 -4.192 -34.567 1.00 21.44 130 ALA A N 1
ATOM 1393 C CA . ALA A 1 129 ? -0.917 -5.453 -35.144 1.00 27.55 130 ALA A CA 1
ATOM 1394 C C . ALA A 1 129 ? 0.201 -6.445 -34.894 1.00 27.08 130 ALA A C 1
ATOM 1395 O O . ALA A 1 129 ? 1.205 -6.442 -35.608 1.00 26.05 130 ALA A O 1
ATOM 1402 N N . GLY A 1 130 ? 0.042 -7.259 -33.855 1.00 26.38 131 GLY A N 1
ATOM 1403 C CA . GLY A 1 130 ? 1.143 -8.054 -33.347 1.00 33.87 131 GLY A CA 1
ATOM 1404 C C . GLY A 1 130 ? 0.772 -9.474 -33.002 1.00 31.93 131 GLY A C 1
ATOM 1405 O O . GLY A 1 130 ? -0.290 -9.997 -33.381 1.00 24.66 131 GLY A O 1
ATOM 1409 N N . TYR A 1 131 ? 1.698 -10.108 -32.302 1.00 29.50 132 TYR A N 1
ATOM 1410 C CA . TYR A 1 131 ? 1.508 -11.457 -31.817 1.00 26.19 132 TYR A CA 1
ATOM 1411 C C . TYR A 1 131 ? 2.321 -11.710 -30.545 1.00 33.84 132 TYR A C 1
ATOM 1412 O O . TYR A 1 131 ? 3.329 -11.035 -30.266 1.00 27.76 132 TYR A O 1
ATOM 1430 N N . VAL A 1 132 ? 1.874 -12.698 -29.782 1.00 31.94 133 VAL A N 1
ATOM 1431 C CA . VAL A 1 132 ? 2.656 -13.235 -28.672 1.00 29.87 133 VAL A CA 1
ATOM 1432 C C . VAL A 1 132 ? 2.455 -14.744 -28.659 1.00 29.97 133 VAL A C 1
ATOM 1433 O O . VAL A 1 132 ? 1.331 -15.229 -28.832 1.00 23.00 133 VAL A O 1
ATOM 1446 N N . PHE A 1 133 ? 3.545 -15.486 -28.514 1.00 24.63 134 PHE A N 1
ATOM 1447 C CA . PHE A 1 133 ? 3.481 -16.936 -28.584 1.00 24.72 134 PHE A CA 1
ATOM 1448 C C . PHE A 1 133 ? 4.628 -17.602 -27.856 1.00 32.65 134 PHE A C 1
ATOM 1449 O O . PHE A 1 133 ? 5.598 -16.947 -27.456 1.00 30.14 134 PHE A O 1
ATOM 1466 N N . THR A 1 134 ? 4.499 -18.915 -27.707 1.00 29.22 135 THR A N 1
ATOM 1467 C CA . THR A 1 134 ? 5.545 -19.746 -27.117 1.00 28.02 135 THR A CA 1
ATOM 1468 C C . THR A 1 134 ? 5.643 -21.044 -27.903 1.00 27.06 135 THR A C 1
ATOM 1469 O O . THR A 1 134 ? 4.641 -21.537 -28.436 1.00 27.21 135 THR A O 1
ATOM 1480 N N . ARG A 1 135 ? 6.857 -21.567 -27.998 1.00 32.19 136 ARG A N 1
ATOM 1481 C CA . ARG A 1 135 ? 7.093 -22.881 -28.574 1.00 39.73 136 ARG A CA 1
ATOM 1482 C C . ARG A 1 135 ? 6.969 -23.957 -27.489 1.00 36.98 136 ARG A C 1
ATOM 1483 O O . ARG A 1 135 ? 6.979 -25.154 -27.788 1.00 36.62 136 ARG A O 1
ATOM 1504 N N . ALA A 1 136 ? 6.864 -23.513 -26.236 1.00 36.45 137 ALA A N 1
ATOM 1505 C CA . ALA A 1 136 ? 6.694 -24.406 -25.088 1.00 36.23 137 ALA A CA 1
ATOM 1506 C C . ALA A 1 136 ? 7.716 -25.539 -25.097 1.00 43.72 137 ALA A C 1
ATOM 1507 O O . ALA A 1 136 ? 7.359 -26.717 -24.998 1.00 37.20 137 ALA A O 1
ATOM 1514 N N . GLU A 1 137 ? 8.991 -25.184 -25.219 1.00 38.28 138 GLU A N 1
ATOM 1515 C CA . GLU A 1 137 ? 10.037 -26.194 -25.271 1.00 47.06 138 GLU A CA 1
ATOM 1516 C C . GLU A 1 137 ? 10.007 -27.083 -24.027 1.00 38.42 138 GLU A C 1
ATOM 1517 O O . GLU A 1 137 ? 9.936 -26.591 -22.904 1.00 40.79 138 GLU A O 1
ATOM 1529 N N . GLY A 1 138 ? 10.059 -28.394 -24.250 1.00 43.49 139 GLY A N 1
ATOM 1530 C CA . GLY A 1 138 ? 10.131 -29.367 -23.175 1.00 43.06 139 GLY A CA 1
ATOM 1531 C C . GLY A 1 138 ? 8.799 -29.671 -22.513 1.00 40.05 139 GLY A C 1
ATOM 1532 O O . GLY A 1 138 ? 8.731 -30.472 -21.572 1.00 43.04 139 GLY A O 1
ATOM 1536 N N . LYS A 1 139 ? 7.732 -29.054 -23.004 1.00 36.52 140 LYS A N 1
ATOM 1537 C CA . LYS A 1 139 ? 6.413 -29.268 -22.432 1.00 33.76 140 LYS A CA 1
ATOM 1538 C C . LYS A 1 139 ? 5.669 -30.389 -23.159 1.00 41.41 140 LYS A C 1
ATOM 1539 O O . LYS A 1 139 ? 5.800 -30.550 -24.370 1.00 42.10 140 LYS A O 1
ATOM 1558 N N . ASP A 1 140 ? 4.939 -31.197 -22.392 1.00 40.36 141 ASP A N 1
ATOM 1559 C CA . ASP A 1 140 ? 4.112 -32.256 -22.948 1.00 44.09 141 ASP A CA 1
ATOM 1560 C C . ASP A 1 140 ? 2.875 -31.667 -23.604 1.00 43.57 141 ASP A C 1
ATOM 1561 O O . ASP A 1 140 ? 2.473 -30.539 -23.306 1.00 38.73 141 ASP A O 1
ATOM 1570 N N . ASN A 1 141 ? 2.271 -32.432 -24.500 1.00 33.69 142 ASN A N 1
ATOM 1571 C CA . ASN A 1 141 ? 0.992 -32.041 -25.065 1.00 35.62 142 ASN A CA 1
ATOM 1572 C C . ASN A 1 141 ? -0.096 -32.081 -24.014 1.00 27.75 142 ASN A C 1
ATOM 1573 O O . ASN A 1 141 ? 0.051 -32.731 -22.988 1.00 28.53 142 ASN A O 1
ATOM 1584 N N . GLU A 1 142 ? -1.174 -31.352 -24.273 1.00 30.96 143 GLU A N 1
ATOM 1585 C CA . GLU A 1 142 ? -2.382 -31.446 -23.485 1.00 26.57 143 GLU A CA 1
ATOM 1586 C C . GLU A 1 142 ? -3.020 -32.804 -23.751 1.00 26.84 143 GLU A C 1
ATOM 1587 O O . GLU A 1 142 ? -3.380 -33.103 -24.893 1.00 33.10 143 GLU A O 1
ATOM 1599 N N . LYS A 1 143 ? -3.194 -33.605 -22.698 1.00 27.59 144 LYS A N 1
ATOM 1600 C CA . LYS A 1 143 ? -3.719 -34.960 -22.822 1.00 31.12 144 LYS A CA 1
ATOM 1601 C C . LYS A 1 143 ? -4.867 -35.271 -21.853 1.00 44.71 144 LYS A C 1
ATOM 1602 O O . LYS A 1 143 ? -4.886 -34.787 -20.724 1.00 34.00 144 LYS A O 1
ATOM 1621 N N . GLU A 1 144 ? -5.796 -36.105 -22.314 1.00 50.91 145 GLU A N 1
ATOM 1622 C CA . GLU A 1 144 ? -6.811 -36.751 -21.481 1.00 54.50 145 GLU A CA 1
ATOM 1623 C C . GLU A 1 144 ? -6.777 -38.218 -21.910 1.00 54.60 145 GLU A C 1
ATOM 1624 O O . GLU A 1 144 ? -6.660 -38.501 -23.105 1.00 54.87 145 GLU A O 1
ATOM 1636 N N . LYS A 1 145 ? -6.930 -39.153 -20.972 1.00 55.44 146 LYS A N 1
ATOM 1637 C CA . LYS A 1 145 ? -6.376 -40.489 -21.190 1.00 58.71 146 LYS A CA 1
ATOM 1638 C C . LYS A 1 145 ? -7.292 -41.695 -21.124 1.00 64.34 146 LYS A C 1
ATOM 1639 O O . LYS A 1 145 ? -8.451 -41.624 -20.712 1.00 62.30 146 LYS A O 1
ATOM 1658 N N . THR A 1 146 ? -6.670 -42.811 -21.508 1.00 79.12 147 THR A N 1
ATOM 1659 C CA . THR A 1 146 ? -7.291 -44.090 -21.820 1.00 78.22 147 THR A CA 1
ATOM 1660 C C . THR A 1 146 ? -8.228 -44.682 -20.783 1.00 80.58 147 THR A C 1
ATOM 1661 O O . THR A 1 146 ? -9.406 -44.875 -21.078 1.00 83.08 147 THR A O 1
ATOM 1672 N N . SER A 1 147 ? -7.700 -44.941 -19.585 1.00 58.13 148 SER A N 1
ATOM 1673 C CA . SER A 1 147 ? -8.366 -45.771 -18.575 1.00 71.47 148 SER A CA 1
ATOM 1674 C C . SER A 1 147 ? -8.300 -47.227 -19.044 1.00 59.11 148 SER A C 1
ATOM 1675 O O . SER A 1 147 ? -7.395 -47.611 -19.793 1.00 53.81 148 SER A O 1
ATOM 1683 N N . GLU A 1 151 ? -5.271 -42.382 -25.021 1.00 48.58 152 GLU A N 1
ATOM 1684 C CA . GLU A 1 151 ? -5.427 -40.955 -25.321 1.00 38.93 152 GLU A CA 1
ATOM 1685 C C . GLU A 1 151 ? -6.596 -40.707 -26.250 1.00 36.52 152 GLU A C 1
ATOM 1686 O O . GLU A 1 151 ? -6.543 -41.053 -27.437 1.00 50.02 152 GLU A O 1
ATOM 1698 N N . PHE A 1 152 ? -7.635 -40.075 -25.713 1.00 35.27 153 PHE A N 1
ATOM 1699 C CA . PHE A 1 152 ? -8.782 -39.663 -26.503 1.00 35.08 153 PHE A CA 1
ATOM 1700 C C . PHE A 1 152 ? -8.775 -38.146 -26.686 1.00 49.46 153 PHE A C 1
ATOM 1701 O O . PHE A 1 152 ? -9.573 -37.596 -27.443 1.00 32.94 153 PHE A O 1
ATOM 1718 N N . VAL A 1 153 ? -7.879 -37.470 -25.974 1.00 27.86 154 VAL A N 1
ATOM 1719 C CA . VAL A 1 153 ? -7.568 -36.071 -26.260 1.00 26.64 154 VAL A CA 1
ATOM 1720 C C . VAL A 1 153 ? -6.055 -35.876 -26.297 1.00 26.82 154 VAL 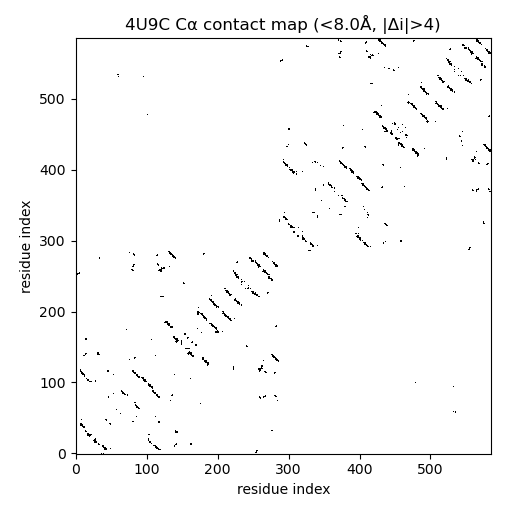A C 1
ATOM 1721 O O . VAL A 1 153 ? -5.342 -36.303 -25.406 1.00 32.64 154 VAL A O 1
ATOM 1734 N N . ASN A 1 154 ? -5.590 -35.259 -27.369 1.00 31.10 155 ASN A N 1
ATOM 1735 C CA . ASN A 1 154 ? -4.194 -34.890 -27.519 1.00 26.47 155 ASN A CA 1
ATOM 1736 C C . ASN A 1 154 ? -4.128 -33.611 -28.336 1.00 30.14 155 ASN A C 1
ATOM 1737 O O . ASN A 1 154 ? -4.432 -33.607 -29.522 1.00 26.33 155 ASN A O 1
ATOM 1748 N N . ARG A 1 155 ? -3.732 -32.529 -27.677 1.00 26.40 156 ARG A N 1
ATOM 1749 C CA . ARG A 1 155 ? -3.592 -31.223 -28.307 1.00 24.45 156 ARG A CA 1
ATOM 1750 C C . ARG A 1 155 ? -2.186 -30.691 -28.046 1.00 24.82 156 ARG A C 1
ATOM 1751 O O . ARG A 1 155 ? -1.636 -30.869 -26.948 1.00 28.43 156 ARG A O 1
ATOM 1772 N N . PHE A 1 156 ? -1.623 -30.020 -29.050 1.00 29.08 157 PHE A N 1
ATOM 1773 C CA . PHE A 1 156 ? -0.241 -29.524 -28.981 1.00 25.01 157 PHE A CA 1
ATOM 1774 C C . PHE A 1 156 ? 0.080 -28.590 -27.808 1.00 30.69 157 PHE A C 1
ATOM 1775 O O . PHE A 1 156 ? -0.752 -27.839 -27.310 1.00 24.49 157 PHE A O 1
ATOM 1792 N N . SER A 1 157 ? 1.345 -28.599 -27.435 1.00 25.92 158 SER A N 1
ATOM 1793 C CA . SER A 1 157 ? 1.799 -27.817 -26.314 1.00 26.27 158 SER A CA 1
ATOM 1794 C C . SER A 1 157 ? 2.055 -26.357 -26.642 1.00 26.85 158 SER A C 1
ATOM 1795 O O . SER A 1 157 ? 2.082 -25.529 -25.742 1.00 29.67 158 SER A O 1
ATOM 1803 N N . TYR A 1 158 ? 2.204 -26.045 -27.933 1.00 27.21 159 TYR A N 1
ATOM 1804 C CA . TYR A 1 158 ? 2.393 -24.666 -28.405 1.00 25.83 159 TYR A CA 1
ATOM 1805 C C . TYR A 1 158 ? 1.221 -23.781 -27.970 1.00 31.64 159 TYR A C 1
ATOM 1806 O O . TYR A 1 158 ? 0.152 -24.293 -27.642 1.00 29.19 159 TYR A O 1
ATOM 1824 N N . ASP A 1 159 ? 1.406 -22.463 -28.002 1.00 23.95 160 ASP A N 1
ATOM 1825 C CA . ASP A 1 159 ? 0.322 -21.548 -27.732 1.00 35.64 160 ASP A CA 1
ATOM 1826 C C . ASP A 1 159 ? 0.705 -20.193 -28.301 1.00 31.97 160 ASP A C 1
ATOM 1827 O O . ASP A 1 159 ? 1.866 -19.942 -28.586 1.00 27.45 160 ASP A O 1
ATOM 1836 N N . GLY A 1 160 ? -0.276 -19.332 -28.502 1.00 28.72 161 GLY A N 1
ATOM 1837 C CA . GLY A 1 160 ? -0.000 -18.004 -29.027 1.00 23.36 161 GLY A CA 1
ATOM 1838 C C . GLY A 1 160 ? -1.262 -17.270 -29.410 1.00 21.23 161 GLY A C 1
ATOM 1839 O O . GLY A 1 160 ? -2.345 -17.875 -29.425 1.00 23.30 161 GLY A O 1
ATOM 1843 N N . PHE A 1 161 ? -1.126 -15.968 -29.664 1.00 21.68 162 PHE A N 1
ATOM 1844 C CA . PHE A 1 161 ? -2.222 -15.112 -30.131 1.00 30.55 162 PHE A CA 1
ATOM 1845 C C . PHE A 1 161 ? -1.767 -14.263 -31.298 1.00 35.91 162 PHE A C 1
ATOM 1846 O O . PHE A 1 161 ? -0.600 -13.947 -31.371 1.00 24.22 162 PHE A O 1
ATOM 1863 N N . VAL A 1 162 ? -2.673 -13.878 -32.196 1.00 20.44 163 VAL A N 1
ATOM 1864 C CA . VAL A 1 162 ? -2.446 -12.672 -33.000 1.00 24.29 163 VAL A CA 1
ATOM 1865 C C . VAL A 1 162 ? -3.507 -11.675 -32.578 1.00 27.33 163 VAL A C 1
ATOM 1866 O O . VAL A 1 162 ? -4.579 -12.063 -32.148 1.00 25.54 163 VAL A O 1
ATOM 1879 N N . TYR A 1 163 ? -3.192 -10.394 -32.664 1.00 26.05 164 TYR A N 1
ATOM 1880 C CA . TYR A 1 163 ? -4.088 -9.374 -32.135 1.00 23.52 164 TYR A CA 1
ATOM 1881 C C . TYR A 1 163 ? -3.838 -8.015 -32.769 1.00 28.37 164 TYR A C 1
ATOM 1882 O O . TYR A 1 163 ? -2.749 -7.738 -33.276 1.00 22.87 164 TYR A O 1
ATOM 1900 N N . TYR A 1 164 ? -4.857 -7.164 -32.698 1.00 23.24 165 TYR A N 1
ATOM 1901 C CA . TYR A 1 164 ? -4.669 -5.737 -32.906 1.00 21.38 165 TYR A CA 1
ATOM 1902 C C . TYR A 1 164 ? -5.063 -5.037 -31.634 1.00 21.82 165 TYR A C 1
ATOM 1903 O O . TYR A 1 164 ? -5.849 -5.555 -30.844 1.00 28.65 165 TYR A O 1
ATOM 1921 N N . SER A 1 165 ? -4.490 -3.856 -31.446 1.00 24.89 166 SER A N 1
ATOM 1922 C CA . SER A 1 165 ? -4.784 -3.004 -30.310 1.00 23.89 166 SER A CA 1
ATOM 1923 C C . SER A 1 165 ? -4.868 -1.571 -30.809 1.00 43.96 166 SER A C 1
ATOM 1924 O O . SER A 1 165 ? -4.148 -1.186 -31.732 1.00 27.13 166 SER A O 1
ATOM 1932 N N . GLY A 1 166 ? -5.729 -0.782 -30.183 1.00 25.49 167 GLY A N 1
ATOM 1933 C CA . GLY A 1 166 ? -5.836 0.633 -30.488 1.00 24.68 167 GLY A CA 1
ATOM 1934 C C . GLY A 1 166 ? -6.078 1.437 -29.218 1.00 29.47 167 GLY A C 1
ATOM 1935 O O . GLY A 1 166 ? -6.759 0.968 -28.300 1.00 29.69 167 GLY A O 1
ATOM 1939 N N . GLU A 1 167 ? -5.499 2.634 -29.164 1.00 37.85 168 GLU A N 1
ATOM 1940 C CA . GLU A 1 167 ? -5.703 3.588 -28.073 1.00 38.14 168 GLU A CA 1
ATOM 1941 C C . GLU A 1 167 ? -6.182 4.916 -28.623 1.00 38.36 168 GLU A C 1
ATOM 1942 O O . GLU A 1 167 ? -5.770 5.314 -29.713 1.00 35.37 168 GLU A O 1
ATOM 1954 N N . ARG A 1 168 ? -7.026 5.605 -27.861 1.00 41.33 169 ARG A N 1
ATOM 1955 C CA . ARG A 1 168 ? -7.541 6.919 -28.250 1.00 44.70 169 ARG A CA 1
ATOM 1956 C C . ARG A 1 168 ? -8.216 6.888 -29.607 1.00 40.13 169 ARG A C 1
ATOM 1957 O O . ARG A 1 168 ? -7.716 7.463 -30.571 1.00 41.77 169 ARG A O 1
ATOM 1978 N N . PRO A 1 169 ? -9.376 6.222 -29.682 1.00 37.89 170 PRO A N 1
ATOM 1979 C CA . PRO A 1 169 ? -10.137 6.273 -30.930 1.00 38.02 170 PRO A CA 1
ATOM 1980 C C . PRO A 1 169 ? -10.410 7.722 -31.316 1.00 46.05 170 PRO A C 1
ATOM 1981 O O . PRO A 1 169 ? -10.673 8.557 -30.449 1.00 35.11 170 PRO A O 1
ATOM 1992 N N . SER A 1 170 ? -10.289 8.014 -32.604 1.00 30.97 171 SER A N 1
ATOM 1993 C CA . SER A 1 170 ? -10.348 9.381 -33.097 1.00 31.70 171 SER A CA 1
ATOM 1994 C C . SER A 1 170 ? -11.708 10.014 -32.838 1.00 33.44 171 SER A C 1
ATOM 1995 O O . SER A 1 170 ? -12.733 9.458 -33.215 1.00 30.58 171 SER A O 1
ATOM 2003 N N . GLN A 1 171 ? -11.707 11.193 -32.226 1.00 37.89 172 GLN A N 1
ATOM 2004 C CA . GLN A 1 171 ? -12.953 11.917 -31.967 1.00 41.83 172 GLN A CA 1
ATOM 2005 C C . GLN A 1 171 ? -13.243 12.929 -33.071 1.00 40.03 172 GLN A C 1
ATOM 2006 O O . GLN A 1 171 ? -14.277 13.590 -33.070 1.00 41.49 172 GLN A O 1
ATOM 2020 N N . SER A 1 172 ? -12.293 13.097 -33.973 1.00 37.37 173 SER A N 1
ATOM 2021 C CA . SER A 1 172 ? -12.528 13.893 -35.159 1.00 35.37 173 SER A CA 1
ATOM 2022 C C . SER A 1 172 ? -11.760 13.261 -36.318 1.00 38.95 173 SER A C 1
ATOM 2023 O O . SER A 1 172 ? -10.694 12.680 -36.132 1.00 52.86 173 SER A O 1
ATOM 2031 N N . LEU A 1 173 ? -12.366 13.303 -37.494 1.00 34.76 174 LEU A N 1
ATOM 2032 C CA . LEU A 1 173 ? -11.751 12.835 -38.720 1.00 26.52 174 LEU A CA 1
ATOM 2033 C C . LEU A 1 173 ? -11.931 13.895 -39.769 1.00 37.98 174 LEU A C 1
ATOM 2034 O O . LEU A 1 173 ? -12.786 14.762 -39.610 1.00 29.85 174 LEU A O 1
ATOM 2050 N N . PRO A 1 174 ? -11.110 13.848 -40.830 1.00 32.24 175 PRO A N 1
ATOM 2051 C CA . PRO A 1 174 ? -11.279 14.768 -41.961 1.00 35.45 175 PRO A CA 1
ATOM 2052 C C . PRO A 1 174 ? -12.662 14.615 -42.593 1.00 29.60 175 PRO A C 1
ATOM 2053 O O . PRO A 1 174 ? -13.127 13.486 -42.707 1.00 25.69 175 PRO A O 1
ATOM 2064 N N . SER A 1 175 ? -13.286 15.711 -43.001 1.00 25.35 176 SER A N 1
ATOM 2065 C CA . SER A 1 175 ? -14.594 15.663 -43.656 1.00 38.64 176 SER A CA 1
ATOM 2066 C C . SER A 1 175 ? -14.448 15.512 -45.167 1.00 37.90 176 SER A C 1
ATOM 2067 O O . SER A 1 175 ? -15.431 15.388 -45.893 1.00 28.73 176 SER A O 1
ATOM 2075 N N . ALA A 1 176 ? -13.214 15.547 -45.643 1.00 24.61 177 ALA A N 1
ATOM 2076 C CA . ALA A 1 176 ? -12.953 15.545 -47.069 1.00 28.47 177 ALA A CA 1
ATOM 2077 C C . ALA A 1 176 ? -11.509 15.160 -47.331 1.00 28.60 177 ALA A C 1
ATOM 2078 O O . ALA A 1 176 ? -10.673 15.181 -46.425 1.00 24.57 177 ALA A O 1
ATOM 2085 N N . GLY A 1 177 ? -11.230 14.807 -48.578 1.00 25.57 178 GLY A N 1
ATOM 2086 C CA . GLY A 1 177 ? -9.889 14.469 -49.021 1.00 26.61 178 GLY A CA 1
ATOM 2087 C C . GLY A 1 177 ? -9.609 12.980 -49.004 1.00 33.10 178 GLY A C 1
ATOM 2088 O O . GLY A 1 177 ? -10.359 12.206 -48.417 1.00 26.13 178 GLY A O 1
ATOM 2092 N N . THR A 1 178 ? -8.515 12.593 -49.658 1.00 30.37 179 THR A N 1
ATOM 2093 C CA . THR A 1 178 ? -8.046 11.207 -49.684 1.00 29.51 179 THR A CA 1
ATOM 2094 C C . THR A 1 178 ? -6.694 11.093 -48.970 1.00 39.09 179 THR A C 1
ATOM 2095 O O . THR A 1 178 ? -5.835 11.958 -49.113 1.00 31.22 179 THR A O 1
ATOM 2106 N N . VAL A 1 179 ? -6.531 10.032 -48.185 1.00 31.74 180 VAL A N 1
ATOM 2107 C CA . VAL A 1 179 ? -5.348 9.858 -47.350 1.00 28.87 180 VAL A CA 1
ATOM 2108 C C . VAL A 1 179 ? -4.773 8.438 -47.524 1.00 26.93 180 VAL A C 1
ATOM 2109 O O . VAL A 1 179 ? -5.506 7.445 -47.453 1.00 25.33 180 VAL A O 1
ATOM 2122 N N . GLN A 1 180 ? -3.467 8.363 -47.766 1.00 32.50 181 GLN A N 1
ATOM 2123 C CA . GLN A 1 180 ? -2.744 7.096 -47.880 1.00 26.68 181 GLN A CA 1
ATOM 2124 C C . GLN A 1 180 ? -2.230 6.668 -46.512 1.00 25.71 181 GLN A C 1
ATOM 2125 O O . GLN A 1 180 ? -1.709 7.495 -45.750 1.00 27.68 181 GLN A O 1
ATOM 2139 N N . TYR A 1 181 ? -2.391 5.382 -46.214 1.00 28.03 182 TYR A N 1
ATOM 2140 C CA . TYR A 1 181 ? -1.840 4.749 -45.020 1.00 44.26 182 TYR A CA 1
ATOM 2141 C C . TYR A 1 181 ? -0.930 3.585 -45.407 1.00 28.78 182 TYR A C 1
ATOM 2142 O O . TYR A 1 181 ? -1.163 2.935 -46.419 1.00 30.65 182 TYR A O 1
ATOM 2160 N N . SER A 1 182 ? 0.078 3.302 -44.591 1.00 27.62 183 SER A N 1
ATOM 2161 C CA . SER A 1 182 ? 0.859 2.083 -44.761 1.00 28.12 183 SER A CA 1
ATOM 2162 C C . SER A 1 182 ? 1.033 1.430 -43.382 1.00 22.81 183 SER A C 1
ATOM 2163 O O . SER A 1 182 ? 0.966 2.112 -42.360 1.00 25.22 183 SER A O 1
ATOM 2171 N N . GLY A 1 183 ? 1.223 0.112 -43.358 1.00 22.16 184 GLY A N 1
ATOM 2172 C CA . GLY A 1 183 ? 1.317 -0.622 -42.113 1.00 22.57 184 GLY A CA 1
ATOM 2173 C C . GLY A 1 183 ? 1.588 -2.101 -42.318 1.00 38.65 184 GLY A C 1
ATOM 2174 O O . GLY A 1 183 ? 2.384 -2.492 -43.176 1.00 25.76 184 GLY A O 1
ATOM 2178 N N . ASN A 1 184 ? 0.907 -2.932 -41.543 1.00 33.55 185 ASN A N 1
ATOM 2179 C CA . ASN A 1 184 ? 1.186 -4.365 -41.543 1.00 24.76 185 ASN A CA 1
ATOM 2180 C C . ASN A 1 184 ? -0.035 -5.135 -41.120 1.00 24.51 185 ASN A C 1
ATOM 2181 O O . ASN A 1 184 ? -1.039 -4.540 -40.734 1.00 27.61 185 ASN A O 1
ATOM 2192 N N . TRP A 1 185 ? 0.041 -6.464 -41.195 1.00 22.83 186 TRP A N 1
ATOM 2193 C CA . TRP A 1 185 ? -1.046 -7.311 -40.712 1.00 20.78 186 TRP A CA 1
ATOM 2194 C C . TRP A 1 185 ? -0.471 -8.591 -40.142 1.00 40.46 186 TRP A C 1
ATOM 2195 O O . TRP A 1 185 ? 0.703 -8.878 -40.338 1.00 25.42 186 TRP A O 1
ATOM 2216 N N . GLN A 1 186 ? -1.283 -9.311 -39.377 1.00 28.67 187 GLN A N 1
ATOM 2217 C CA . GLN A 1 186 ? -0.925 -10.645 -38.873 1.00 25.21 187 GLN A CA 1
ATOM 2218 C C . GLN A 1 186 ? -2.116 -11.532 -39.161 1.00 22.90 187 GLN A C 1
ATOM 2219 O O . GLN A 1 186 ? -3.196 -11.033 -39.492 1.00 21.42 187 GLN A O 1
ATOM 2233 N N . TYR A 1 187 ? -1.937 -12.843 -39.020 1.00 24.07 188 TYR A N 1
ATOM 2234 C CA . TYR A 1 187 ? -3.055 -13.753 -39.171 1.00 25.44 188 TYR A CA 1
ATOM 2235 C C . TYR A 1 187 ? -2.848 -15.076 -38.405 1.00 29.50 188 TYR A C 1
ATOM 2236 O O . TYR A 1 187 ? -1.721 -15.482 -38.050 1.00 24.11 188 TYR A O 1
ATOM 2254 N N . MET A 1 188 ? -3.980 -15.711 -38.158 1.00 22.70 189 MET A N 1
ATOM 2255 C CA . MET A 1 188 ? -4.091 -17.017 -37.502 1.00 26.44 189 MET A CA 1
ATOM 2256 C C . MET A 1 188 ? -5.095 -17.833 -38.307 1.00 21.64 189 MET A C 1
ATOM 2257 O O . MET A 1 188 ? -6.194 -17.338 -38.568 1.00 23.02 189 MET A O 1
ATOM 2271 N N . THR A 1 189 ? -4.738 -19.053 -38.720 1.00 20.91 190 THR A N 1
ATOM 2272 C CA . THR A 1 189 ? -5.654 -19.890 -39.508 1.00 23.49 190 THR A CA 1
ATOM 2273 C C . THR A 1 189 ? -6.200 -21.063 -38.707 1.00 24.77 190 THR A C 1
ATOM 2274 O O . THR A 1 189 ? -5.727 -21.371 -37.621 1.00 23.42 190 THR A O 1
ATOM 2285 N N . ASP A 1 190 ? -7.176 -21.737 -39.287 1.00 26.89 191 ASP A N 1
ATOM 2286 C CA . ASP A 1 190 ? -7.658 -22.998 -38.742 1.00 28.13 191 ASP A CA 1
ATOM 2287 C C . ASP A 1 190 ? -6.555 -24.060 -38.766 1.00 23.45 191 ASP A C 1
ATOM 2288 O O . ASP A 1 190 ? -5.495 -23.870 -39.372 1.00 22.30 191 ASP A O 1
ATOM 2297 N N . ALA A 1 191 ? -6.820 -25.180 -38.111 1.00 24.40 192 ALA A N 1
ATOM 2298 C CA . ALA A 1 191 ? -5.925 -26.321 -38.129 1.00 21.48 192 ALA A CA 1
ATOM 2299 C C . ALA A 1 191 ? -6.566 -27.413 -38.983 1.00 28.51 192 ALA A C 1
ATOM 2300 O O . ALA A 1 191 ? -7.724 -27.762 -38.767 1.00 25.92 192 ALA A O 1
ATOM 2307 N N . LYS A 1 192 ? -5.835 -27.935 -39.966 1.00 23.12 193 LYS A N 1
ATOM 2308 C CA . LYS A 1 192 ? -6.426 -28.887 -40.904 1.00 26.82 193 LYS A CA 1
ATOM 2309 C C . LYS A 1 192 ? -5.406 -29.943 -41.300 1.00 25.16 193 LYS A C 1
ATOM 2310 O O . LYS A 1 192 ? -4.327 -29.616 -41.796 1.00 31.70 193 LYS A O 1
ATOM 2329 N N . ARG A 1 193 ? -5.744 -31.205 -41.061 1.00 25.03 194 ARG A N 1
ATOM 2330 C CA . ARG A 1 193 ? -4.816 -32.303 -41.326 1.00 25.13 194 ARG A CA 1
ATOM 2331 C C . ARG A 1 193 ? -4.500 -32.399 -42.813 1.00 29.75 194 ARG A C 1
ATOM 2332 O O . ARG A 1 193 ? -3.343 -32.556 -43.179 1.00 26.63 194 ARG A O 1
ATOM 2353 N N . HIS A 1 194 ? -5.524 -32.322 -43.666 1.00 28.18 195 HIS A N 1
ATOM 2354 C CA . HIS A 1 194 ? -5.319 -32.430 -45.112 1.00 36.58 195 HIS A CA 1
ATOM 2355 C C . HIS A 1 194 ? -5.920 -31.267 -45.875 1.00 33.44 195 HIS A C 1
ATOM 2356 O O . HIS A 1 194 ? -7.138 -31.176 -46.026 1.00 38.53 195 HIS A O 1
ATOM 2370 N N . ARG A 1 195 ? -5.055 -30.387 -46.365 1.00 35.60 196 ARG A N 1
ATOM 2371 C CA . ARG A 1 195 ? -5.484 -29.235 -47.151 1.00 42.40 196 ARG A CA 1
ATOM 2372 C C . ARG A 1 195 ? -5.474 -29.550 -48.645 1.00 38.22 196 ARG A C 1
ATOM 2373 O O . ARG A 1 195 ? -6.104 -28.853 -49.438 1.00 36.78 196 ARG A O 1
ATOM 2394 N N . THR A 1 196 ? -4.745 -30.597 -49.014 1.00 40.96 197 THR A N 1
ATOM 2395 C CA . THR A 1 196 ? -4.660 -31.042 -50.400 1.00 61.24 197 THR A CA 1
ATOM 2396 C C . THR A 1 196 ? -4.464 -32.557 -50.472 1.00 48.60 197 THR A C 1
ATOM 2397 O O . THR A 1 196 ? -4.107 -33.184 -49.479 1.00 55.72 197 THR A O 1
ATOM 2408 N N . GLY A 1 197 ? -4.704 -33.139 -51.643 1.00 57.94 198 GLY A N 1
ATOM 2409 C CA . GLY A 1 197 ? -4.524 -34.568 -51.838 1.00 51.48 198 GLY A CA 1
ATOM 2410 C C . GLY A 1 197 ? -3.067 -35.005 -51.879 1.00 62.47 198 GLY A C 1
ATOM 2411 O O . GLY A 1 197 ? -2.151 -34.181 -51.863 1.00 84.53 198 GLY A O 1
ATOM 2415 N N . SER A 1 202 ? 4.325 -29.235 -43.744 1.00 61.76 203 SER A N 1
ATOM 2416 C CA . SER A 1 202 ? 4.090 -27.822 -43.452 1.00 67.82 203 SER A CA 1
ATOM 2417 C C . SER A 1 202 ? 5.192 -26.971 -44.081 1.00 72.78 203 SER A C 1
ATOM 2418 O O . SER A 1 202 ? 4.962 -25.809 -44.423 1.00 56.93 203 SER A O 1
ATOM 2425 N N . THR A 1 203 ? 6.372 -27.570 -44.257 1.00 75.35 204 THR A N 1
ATOM 2426 C CA . THR A 1 203 ? 7.539 -26.866 -44.791 1.00 82.50 204 THR A CA 1
ATOM 2427 C C . THR A 1 203 ? 7.391 -26.555 -46.285 1.00 79.85 204 THR A C 1
ATOM 2428 O O . THR A 1 203 ? 7.750 -25.465 -46.732 1.00 76.01 204 THR A O 1
ATOM 2439 N N . ASP A 1 204 ? 6.865 -27.512 -47.047 1.00 72.91 205 ASP A N 1
ATOM 2440 C CA . ASP A 1 204 ? 6.525 -27.285 -48.451 1.00 57.58 205 ASP A CA 1
ATOM 2441 C C . ASP A 1 204 ? 5.528 -26.134 -48.607 1.00 59.79 205 ASP A C 1
ATOM 2442 O O . ASP A 1 204 ? 5.552 -25.392 -49.589 1.00 47.30 205 ASP A O 1
ATOM 2451 N N . LEU A 1 205 ? 4.645 -26.000 -47.626 1.00 39.86 206 LEU A N 1
ATOM 2452 C CA . LEU A 1 205 ? 3.584 -25.007 -47.682 1.00 32.90 206 LEU A CA 1
ATOM 2453 C C . LEU A 1 205 ? 3.995 -23.691 -47.038 1.00 35.60 206 LEU A C 1
ATOM 2454 O O . LEU A 1 205 ? 3.188 -22.769 -46.938 1.00 34.68 206 LEU A O 1
ATOM 2470 N N . GLY A 1 206 ? 5.253 -23.597 -46.612 1.00 35.23 207 GLY A N 1
ATOM 2471 C CA . GLY A 1 206 ? 5.809 -22.321 -46.185 1.00 33.71 207 GLY A CA 1
ATOM 2472 C C . GLY A 1 206 ? 5.736 -22.005 -44.700 1.00 29.90 207 GLY A C 1
ATOM 2473 O O . GLY A 1 206 ? 5.932 -20.857 -44.311 1.00 38.54 207 GLY A O 1
ATOM 2477 N N . TYR A 1 207 ? 5.429 -23.000 -43.872 1.00 29.66 208 TYR A N 1
ATOM 2478 C CA . TYR A 1 207 ? 5.352 -22.795 -42.427 1.00 35.70 208 TYR A CA 1
ATOM 2479 C C . TYR A 1 207 ? 6.309 -23.706 -41.670 1.00 28.59 208 TYR A C 1
ATOM 2480 O O . TYR A 1 207 ? 6.642 -24.793 -42.128 1.00 39.91 208 TYR A O 1
ATOM 2498 N N . THR A 1 208 ? 6.722 -23.242 -40.498 1.00 39.97 209 THR A N 1
ATOM 2499 C CA . THR A 1 208 ? 7.407 -24.068 -39.521 1.00 31.15 209 THR A CA 1
ATOM 2500 C C . THR A 1 208 ? 6.657 -25.390 -39.337 1.00 31.46 209 THR A C 1
ATOM 2501 O O . THR A 1 208 ? 5.438 -25.420 -39.420 1.00 29.11 209 THR A O 1
ATOM 2512 N N . THR A 1 209 ? 7.380 -26.472 -39.082 1.00 29.14 210 THR A N 1
ATOM 2513 C CA . THR A 1 209 ? 6.759 -27.783 -38.890 1.00 30.15 210 THR A CA 1
ATOM 2514 C C . THR A 1 209 ? 5.502 -27.778 -37.976 1.00 33.26 210 THR A C 1
ATOM 2515 O O . THR A 1 209 ? 5.500 -27.157 -36.906 1.00 34.13 210 THR A O 1
ATOM 2526 N N . TYR A 1 210 ? 4.462 -28.477 -38.435 1.00 34.76 211 TYR A N 1
ATOM 2527 C CA . TYR A 1 210 ? 3.159 -28.653 -37.760 1.00 37.26 211 TYR A CA 1
ATOM 2528 C C . TYR A 1 210 ? 2.202 -27.497 -37.998 1.00 31.62 211 TYR A C 1
ATOM 2529 O O . TYR A 1 210 ? 0.983 -27.707 -38.022 1.00 25.67 211 TYR A O 1
ATOM 2547 N N . TYR A 1 211 ? 2.720 -26.280 -38.159 1.00 28.05 212 TYR A N 1
ATOM 2548 C CA . TYR A 1 211 ? 1.827 -25.123 -38.267 1.00 26.76 212 TYR A CA 1
ATOM 2549 C C . TYR A 1 211 ? 0.993 -25.216 -39.532 1.00 23.71 212 TYR A C 1
ATOM 2550 O O . TYR A 1 211 ? 1.517 -25.403 -40.629 1.00 27.58 212 TYR A O 1
ATOM 2568 N N . GLY A 1 212 ? -0.314 -25.087 -39.345 1.00 22.49 213 GLY A N 1
ATOM 2569 C CA . GLY A 1 212 ? -1.275 -25.312 -40.405 1.00 32.86 213 GLY A CA 1
ATOM 2570 C C . GLY A 1 212 ? -1.982 -26.653 -40.250 1.00 33.71 213 GLY A C 1
ATOM 2571 O O . GLY A 1 212 ? -3.129 -26.806 -40.643 1.00 24.16 213 GLY A O 1
ATOM 2575 N N . ASN A 1 213 ? -1.295 -27.620 -39.656 1.00 24.15 214 ASN A N 1
ATOM 2576 C CA . ASN A 1 213 ? -1.824 -28.974 -39.540 1.00 28.95 214 ASN A CA 1
ATOM 2577 C C . ASN A 1 213 ? -2.340 -29.248 -38.127 1.00 25.89 214 ASN A C 1
ATOM 2578 O O . ASN A 1 213 ? -3.547 -29.189 -37.882 1.00 25.88 214 ASN A O 1
ATOM 2589 N N . GLU A 1 214 ? -1.435 -29.570 -37.204 1.00 25.59 215 GLU A N 1
ATOM 2590 C CA . GLU A 1 214 ? -1.846 -29.931 -35.859 1.00 23.83 215 GLU A CA 1
ATOM 2591 C C . GLU A 1 214 ? -2.277 -28.701 -35.072 1.00 32.75 215 GLU A C 1
ATOM 2592 O O . GLU A 1 214 ? -3.064 -28.821 -34.131 1.00 25.93 215 GLU A O 1
ATOM 2604 N N . ILE A 1 215 ? -1.771 -27.535 -35.481 1.00 28.95 216 ILE A N 1
ATOM 2605 C CA . ILE A 1 215 ? -2.179 -26.246 -34.921 1.00 25.86 216 ILE A CA 1
ATOM 2606 C C . ILE A 1 215 ? -2.355 -25.267 -36.083 1.00 22.43 216 ILE A C 1
ATOM 2607 O O . ILE A 1 215 ? -1.905 -25.512 -37.211 1.00 21.68 216 ILE A O 1
ATOM 2623 N N . GLY A 1 216 ? -2.987 -24.139 -35.806 1.00 22.48 217 GLY A N 1
ATOM 2624 C CA . GLY A 1 216 ? -3.176 -23.127 -36.826 1.00 26.55 217 GLY A CA 1
ATOM 2625 C C . GLY A 1 216 ? -1.878 -22.611 -37.427 1.00 21.74 217 GLY A C 1
ATOM 2626 O O . GLY A 1 216 ? -0.836 -22.588 -36.758 1.00 27.21 217 GLY A O 1
ATOM 2630 N N . ALA A 1 217 ? -1.939 -22.226 -38.705 1.00 20.45 218 ALA A N 1
ATOM 2631 C CA . ALA A 1 217 ? -0.858 -21.514 -39.342 1.00 20.81 218 ALA A CA 1
ATOM 2632 C C . ALA A 1 217 ? -0.964 -20.053 -38.883 1.00 20.29 218 ALA A C 1
ATOM 2633 O O . ALA A 1 217 ? -2.056 -19.566 -38.548 1.00 25.29 218 ALA A O 1
ATOM 2640 N N . THR A 1 218 ? 0.180 -19.391 -38.786 1.00 23.67 219 THR A N 1
ATOM 2641 C CA . THR A 1 218 ? 0.240 -18.019 -38.291 1.00 23.43 219 THR A CA 1
ATOM 2642 C C . THR A 1 218 ? 1.226 -17.198 -39.101 1.00 27.47 219 THR A C 1
ATOM 2643 O O . THR A 1 218 ? 2.120 -17.759 -39.727 1.00 32.13 219 THR A O 1
ATOM 2654 N N . SER A 1 219 ? 1.105 -15.877 -39.023 1.00 20.66 220 SER A N 1
ATOM 2655 C CA . SER A 1 219 ? 2.046 -14.996 -39.682 1.00 21.17 220 SER A CA 1
ATOM 2656 C C . SER A 1 219 ? 3.436 -15.136 -39.067 1.00 22.49 220 SER A C 1
ATOM 2657 O O . SER A 1 219 ? 4.420 -14.961 -39.770 1.00 22.95 220 SER A O 1
ATOM 2665 N N . TYR A 1 220 ? 3.507 -15.462 -37.778 1.00 22.34 221 TYR A N 1
ATOM 2666 C CA . TYR A 1 220 ? 4.807 -15.533 -37.090 1.00 27.53 221 TYR A CA 1
ATOM 2667 C C . TYR A 1 220 ? 5.527 -16.862 -37.295 1.00 26.44 221 TYR A C 1
ATOM 2668 O O . TYR A 1 220 ? 6.659 -17.035 -36.816 1.00 28.89 221 TYR A O 1
ATOM 2686 N N . GLU A 1 221 ? 4.897 -17.789 -38.005 1.00 23.73 222 GLU A N 1
ATOM 2687 C CA . GLU A 1 221 ? 5.553 -19.032 -38.380 1.00 32.15 222 GLU A CA 1
ATOM 2688 C C . GLU A 1 221 ? 5.686 -19.141 -39.894 1.00 26.63 222 GLU A C 1
ATOM 2689 O O . GLU A 1 221 ? 5.992 -20.218 -40.414 1.00 27.41 222 GLU A O 1
ATOM 2701 N N . ALA A 1 222 ? 5.487 -18.019 -40.591 1.00 29.54 223 ALA A N 1
ATOM 2702 C CA . ALA A 1 222 ? 5.699 -17.954 -42.039 1.00 28.87 223 ALA A CA 1
ATOM 2703 C C . ALA A 1 222 ? 7.198 -17.983 -42.326 1.00 30.88 223 ALA A C 1
ATOM 2704 O O . ALA A 1 222 ? 7.971 -17.157 -41.832 1.00 34.72 223 ALA A O 1
ATOM 2711 N N . ARG A 1 223 ? 7.606 -18.969 -43.109 1.00 34.59 224 ARG A N 1
ATOM 2712 C CA . ARG A 1 223 ? 9.016 -19.178 -43.395 1.00 33.89 224 ARG A CA 1
ATOM 2713 C C . ARG A 1 223 ? 9.386 -18.760 -44.807 1.00 30.54 224 ARG A C 1
ATOM 2714 O O . ARG A 1 223 ? 10.562 -18.673 -45.123 1.00 32.38 224 ARG A O 1
ATOM 2735 N N . ASP A 1 224 ? 8.384 -18.590 -45.669 1.00 31.52 225 ASP A N 1
ATOM 2736 C CA . ASP A 1 224 ? 8.620 -18.279 -47.079 1.00 31.36 225 ASP A CA 1
ATOM 2737 C C . ASP A 1 224 ? 8.397 -16.800 -47.424 1.00 46.44 225 ASP A C 1
ATOM 2738 O O . ASP A 1 224 ? 8.020 -16.474 -48.548 1.00 48.94 225 ASP A O 1
ATOM 2747 N N . ALA A 1 225 ? 8.621 -15.915 -46.461 1.00 41.18 226 ALA A N 1
ATOM 2748 C CA . ALA A 1 225 ? 8.441 -14.481 -46.682 1.00 38.23 226 ALA A CA 1
ATOM 2749 C C . ALA A 1 225 ? 9.755 -13.719 -46.566 1.00 43.64 226 ALA A C 1
ATOM 2750 O O . ALA A 1 225 ? 10.770 -14.255 -46.120 1.00 45.66 226 ALA A O 1
ATOM 2757 N N . ASP A 1 226 ? 9.717 -12.458 -46.975 1.00 41.35 227 ASP A N 1
ATOM 2758 C CA . ASP A 1 226 ? 10.866 -11.563 -46.891 1.00 41.16 227 ASP A CA 1
ATOM 2759 C C . ASP A 1 226 ? 11.058 -11.018 -45.467 1.00 42.68 227 ASP A C 1
ATOM 2760 O O . ASP A 1 226 ? 10.234 -10.247 -44.966 1.00 36.43 227 ASP A O 1
ATOM 2769 N N . ASP A 1 227 ? 12.142 -11.425 -44.814 1.00 38.51 228 ASP A N 1
ATOM 2770 C CA . ASP A 1 227 ? 12.377 -11.067 -43.423 1.00 40.07 228 ASP A CA 1
ATOM 2771 C C . ASP A 1 227 ? 12.541 -9.572 -43.225 1.00 36.46 228 ASP A C 1
ATOM 2772 O O . ASP A 1 227 ? 12.503 -9.084 -42.098 1.00 52.19 228 ASP A O 1
ATOM 2781 N N . ARG A 1 228 ? 12.742 -8.839 -44.311 1.00 36.29 229 ARG A N 1
ATOM 2782 C CA . ARG A 1 228 ? 12.846 -7.396 -44.208 1.00 48.43 229 ARG A CA 1
ATOM 2783 C C . ARG A 1 228 ? 11.519 -6.802 -43.774 1.00 42.15 229 ARG A C 1
ATOM 2784 O O . ARG A 1 228 ? 11.473 -5.861 -42.993 1.00 39.00 229 ARG A O 1
ATOM 2805 N N . GLU A 1 229 ? 10.440 -7.389 -44.276 1.00 31.96 230 GLU A N 1
ATOM 2806 C CA . GLU A 1 229 ? 9.083 -6.961 -43.939 1.00 30.98 230 GLU A CA 1
ATOM 2807 C C . GLU A 1 229 ? 8.168 -8.005 -44.529 1.00 29.65 230 GLU A C 1
ATOM 2808 O O . GLU A 1 229 ? 7.920 -8.004 -45.727 1.00 29.84 230 GLU A O 1
ATOM 2820 N N . LYS A 1 230 ? 7.725 -8.937 -43.696 1.00 29.05 231 LYS A N 1
ATOM 2821 C CA . LYS A 1 230 ? 7.039 -10.116 -44.185 1.00 28.66 231 LYS A CA 1
ATOM 2822 C C . LYS A 1 230 ? 5.635 -9.803 -44.696 1.00 36.27 231 LYS A C 1
ATOM 2823 O O . LYS A 1 230 ? 5.231 -10.293 -45.744 1.00 25.64 231 LYS A O 1
ATOM 2842 N N . HIS A 1 231 ? 4.914 -8.975 -43.951 1.00 23.36 232 HIS A N 1
ATOM 2843 C CA . HIS A 1 231 ? 3.475 -8.775 -44.170 1.00 22.21 232 HIS A CA 1
ATOM 2844 C C . HIS A 1 231 ? 3.099 -7.302 -44.109 1.00 44.26 232 HIS A C 1
ATOM 2845 O O . HIS A 1 231 ? 2.464 -6.858 -43.157 1.00 21.52 232 HIS A O 1
ATOM 2859 N N . PRO A 1 232 ? 3.495 -6.534 -45.130 1.00 22.47 233 PRO A N 1
ATOM 2860 C CA . PRO A 1 232 ? 3.129 -5.117 -45.236 1.00 28.42 233 PRO A CA 1
ATOM 2861 C C . PRO A 1 232 ? 1.648 -4.951 -45.580 1.00 38.00 233 PRO A C 1
ATOM 2862 O O . PRO A 1 232 ? 1.059 -5.892 -46.090 1.00 22.69 233 PRO A O 1
ATOM 2873 N N . ALA A 1 233 ? 1.068 -3.787 -45.301 1.00 24.28 234 ALA A N 1
ATOM 2874 C CA . ALA A 1 233 ? -0.306 -3.477 -45.697 1.00 24.19 234 ALA A CA 1
ATOM 2875 C C . ALA A 1 233 ? -0.341 -2.048 -46.225 1.00 25.04 234 ALA A C 1
ATOM 2876 O O . ALA A 1 233 ? 0.449 -1.209 -45.796 1.00 24.08 234 ALA A O 1
ATOM 2883 N N . GLU A 1 234 ? -1.230 -1.790 -47.178 1.00 21.03 235 GLU A N 1
ATOM 2884 C CA . GLU A 1 234 ? -1.388 -0.475 -47.782 1.00 24.44 235 GLU A CA 1
ATOM 2885 C C . GLU A 1 234 ? -2.864 -0.142 -47.771 1.00 22.17 235 GLU A C 1
ATOM 2886 O O . GLU A 1 234 ? -3.696 -1.029 -47.979 1.00 24.91 235 GLU A O 1
ATOM 2898 N N . TYR A 1 235 ? -3.190 1.119 -47.508 1.00 22.38 236 TYR A N 1
ATOM 2899 C CA . TYR A 1 235 ? -4.582 1.539 -47.489 1.00 20.64 236 TYR A CA 1
ATOM 2900 C C . TYR A 1 235 ? -4.762 2.934 -48.082 1.00 34.14 236 TYR A C 1
ATOM 2901 O O . TYR A 1 235 ? -3.885 3.789 -47.992 1.00 23.05 236 TYR A O 1
ATOM 2919 N N . THR A 1 236 ? -5.923 3.148 -48.681 1.00 27.90 237 THR A N 1
ATOM 2920 C CA . THR A 1 236 ? -6.354 4.456 -49.150 1.00 36.34 237 THR A CA 1
ATOM 2921 C C . THR A 1 236 ? -7.726 4.756 -48.570 1.00 22.40 237 THR A C 1
ATOM 2922 O O . THR A 1 236 ? -8.650 3.955 -48.740 1.00 24.16 237 THR A O 1
ATOM 2933 N N . VAL A 1 237 ? -7.849 5.873 -47.865 1.00 21.77 238 VAL A N 1
ATOM 2934 C CA . VAL A 1 237 ? -9.119 6.268 -47.266 1.00 26.06 238 VAL A CA 1
ATOM 2935 C C . VAL A 1 237 ? -9.677 7.496 -47.962 1.00 24.65 238 VAL A C 1
ATOM 2936 O O . VAL A 1 237 ? -9.032 8.539 -48.038 1.00 24.03 238 VAL A O 1
ATOM 2949 N N . ASP A 1 238 ? -10.882 7.348 -48.490 1.00 32.49 239 ASP A N 1
ATOM 2950 C CA . ASP A 1 238 ? -11.555 8.431 -49.191 1.00 21.51 239 ASP A CA 1
ATOM 2951 C C . ASP A 1 238 ? -12.579 9.055 -48.240 1.00 23.72 239 ASP A C 1
ATOM 2952 O O . ASP A 1 238 ? -13.667 8.509 -48.009 1.00 25.83 239 ASP A O 1
ATOM 2961 N N . PHE A 1 239 ? -12.213 10.197 -47.680 1.00 24.08 240 PHE A N 1
ATOM 2962 C CA . PHE A 1 239 ? -13.071 10.874 -46.720 1.00 27.75 240 PHE A CA 1
ATOM 2963 C C . PHE A 1 239 ? -14.131 11.715 -47.397 1.00 21.72 240 PHE A C 1
ATOM 2964 O O . PHE A 1 239 ? -14.955 12.319 -46.722 1.00 25.42 240 PHE A O 1
ATOM 2981 N N . ASP A 1 240 ? -14.091 11.770 -48.723 1.00 30.75 241 ASP A N 1
ATOM 2982 C CA . ASP A 1 240 ? -15.167 12.376 -49.484 1.00 28.18 241 ASP A CA 1
ATOM 2983 C C . ASP A 1 240 ? -16.298 11.356 -49.577 1.00 26.26 241 ASP A C 1
ATOM 2984 O O . ASP A 1 240 ? -17.403 11.596 -49.097 1.00 27.50 241 ASP A O 1
ATOM 2993 N N . ASN A 1 241 ? -15.996 10.212 -50.180 1.00 25.54 242 ASN A N 1
ATOM 2994 C CA . ASN A 1 241 ? -16.972 9.162 -50.409 1.00 39.42 242 ASN A CA 1
ATOM 2995 C C . ASN A 1 241 ? -17.155 8.226 -49.221 1.00 30.36 242 ASN A C 1
ATOM 2996 O O . ASN A 1 241 ? -18.023 7.367 -49.247 1.00 28.26 242 ASN A O 1
ATOM 3007 N N . LYS A 1 242 ? -16.342 8.402 -48.183 1.00 22.37 243 LYS A N 1
ATOM 3008 C CA . LYS A 1 242 ? -16.446 7.603 -46.952 1.00 19.59 243 LYS A CA 1
ATOM 3009 C C . LYS A 1 242 ? -16.148 6.125 -47.207 1.00 27.90 243 LYS A C 1
ATOM 3010 O O . LYS A 1 242 ? -16.947 5.242 -46.866 1.00 25.09 243 LYS A O 1
ATOM 3029 N N . THR A 1 243 ? -14.982 5.861 -47.785 1.00 23.67 244 THR A N 1
ATOM 3030 C CA . THR A 1 243 ? -14.574 4.505 -48.100 1.00 22.22 244 THR A CA 1
ATOM 3031 C C . THR A 1 243 ? -13.132 4.273 -47.706 1.00 25.41 244 THR A C 1
ATOM 3032 O O . THR A 1 243 ? -12.340 5.212 -47.613 1.00 24.58 244 THR A O 1
ATOM 3043 N N . LEU A 1 244 ? -12.825 3.002 -47.481 1.00 23.31 245 LEU A N 1
ATOM 3044 C CA . LEU A 1 244 ? -11.465 2.549 -47.273 1.00 30.99 245 LEU A CA 1
ATOM 3045 C C . LEU A 1 244 ? -11.217 1.405 -48.246 1.00 33.32 245 LEU A C 1
ATOM 3046 O O . LEU A 1 244 ? -12.036 0.487 -48.363 1.00 27.93 245 LEU A O 1
ATOM 3062 N N . ASN A 1 245 ? -10.102 1.472 -48.962 1.00 25.50 246 ASN A N 1
ATOM 3063 C CA . ASN A 1 245 ? -9.651 0.353 -49.774 1.00 26.73 246 ASN A CA 1
ATOM 3064 C C . ASN A 1 245 ? -8.231 0.028 -49.382 1.00 27.36 246 ASN A C 1
ATOM 3065 O O . ASN A 1 245 ? -7.468 0.927 -49.040 1.00 29.04 246 ASN A O 1
ATOM 3076 N N . GLY A 1 246 ? -7.874 -1.249 -49.421 1.00 26.80 247 GLY A N 1
ATOM 3077 C CA . GLY A 1 246 ? -6.543 -1.657 -49.020 1.00 28.60 247 GLY A CA 1
ATOM 3078 C C . GLY A 1 246 ? -6.108 -3.022 -49.515 1.00 26.09 247 GLY A C 1
ATOM 3079 O O . GLY A 1 246 ? -6.884 -3.757 -50.124 1.00 20.49 247 GLY A O 1
ATOM 3083 N N . LYS A 1 247 ? -4.842 -3.333 -49.247 1.00 22.72 248 LYS A N 1
ATOM 3084 C CA . LYS A 1 247 ? -4.240 -4.602 -49.612 1.00 22.50 248 LYS A CA 1
ATOM 3085 C C . LYS A 1 247 ? -3.407 -5.126 -48.456 1.00 22.90 248 LYS A C 1
ATOM 3086 O O . LYS A 1 247 ? -2.584 -4.394 -47.900 1.00 24.22 248 LYS A O 1
ATOM 3105 N N . LEU A 1 248 ? -3.639 -6.382 -48.103 1.00 21.86 249 LEU A N 1
ATOM 3106 C CA . LEU A 1 248 ? -2.824 -7.108 -47.145 1.00 25.69 249 LEU A CA 1
ATOM 3107 C C . LEU A 1 248 ? -1.919 -8.013 -47.944 1.00 25.26 249 LEU A C 1
ATOM 3108 O O . LEU A 1 248 ? -2.390 -8.888 -48.666 1.00 26.71 249 LEU A O 1
ATOM 3124 N N . ILE A 1 249 ? -0.619 -7.753 -47.850 1.00 24.56 250 ILE A N 1
ATOM 3125 C CA . ILE A 1 249 ? 0.362 -8.283 -48.788 1.00 25.60 250 ILE A CA 1
ATOM 3126 C C . ILE A 1 249 ? 1.363 -9.185 -48.087 1.00 26.41 250 ILE A C 1
ATOM 3127 O O . ILE A 1 249 ? 1.668 -8.981 -46.909 1.00 27.06 250 ILE A O 1
ATOM 3143 N N . LYS A 1 250 ? 1.862 -10.182 -48.808 1.00 26.77 251 LYS A N 1
ATOM 3144 C CA . LYS A 1 250 ? 3.039 -10.925 -48.357 1.00 28.45 251 LYS A CA 1
ATOM 3145 C C . LYS A 1 250 ? 4.204 -10.643 -49.282 1.00 29.79 251 LYS A C 1
ATOM 3146 O O . LYS A 1 250 ? 4.114 -10.844 -50.498 1.00 33.00 251 LYS A O 1
ATOM 3165 N N . ASN A 1 251 ? 5.297 -10.158 -48.702 1.00 32.19 252 ASN A N 1
ATOM 3166 C CA . ASN A 1 251 ? 6.552 -10.015 -49.434 1.00 33.34 252 ASN A CA 1
ATOM 3167 C C . ASN A 1 251 ? 7.186 -11.388 -49.510 1.00 37.53 252 ASN A C 1
ATOM 3168 O O . ASN A 1 251 ? 7.557 -11.972 -48.488 1.00 34.14 252 ASN A O 1
ATOM 3179 N N . GLN A 1 252 ? 7.236 -11.928 -50.720 1.00 34.01 253 GLN A N 1
ATOM 3180 C CA . GLN A 1 252 ? 7.693 -13.292 -50.923 1.00 34.54 253 GLN A CA 1
ATOM 3181 C C . GLN A 1 252 ? 9.188 -13.312 -50.738 1.00 41.63 253 GLN A C 1
ATOM 3182 O O . GLN A 1 252 ? 9.849 -12.286 -50.902 1.00 40.25 253 GLN A O 1
ATOM 3196 N N . TYR A 1 253 ? 9.702 -14.479 -50.369 1.00 39.22 254 TYR A N 1
ATOM 3197 C CA . TYR A 1 253 ? 11.131 -14.681 -50.183 1.00 54.19 254 TYR A CA 1
ATOM 3198 C C . TYR A 1 253 ? 11.909 -14.315 -51.442 1.00 46.02 254 TYR A C 1
ATOM 3199 O O . TYR A 1 253 ? 11.508 -14.684 -52.545 1.00 59.52 254 TYR A O 1
ATOM 3217 N N . VAL A 1 254 ? 13.007 -13.582 -51.272 1.00 63.06 255 VAL A N 1
ATOM 3218 C CA . VAL A 1 254 ? 13.887 -1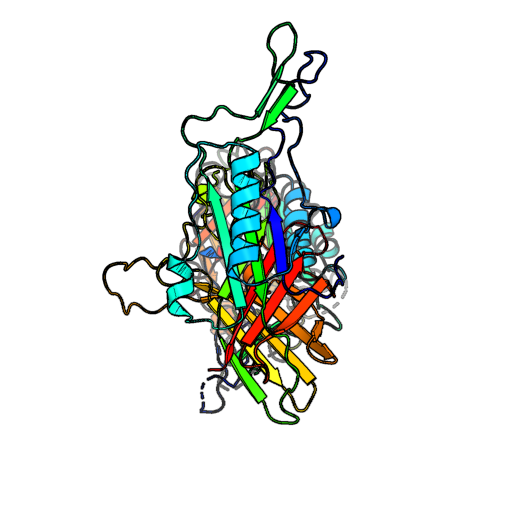3.227 -52.385 1.00 50.67 255 VAL A CA 1
ATOM 3219 C C . VAL A 1 254 ? 15.296 -13.816 -52.219 1.00 69.16 255 VAL A C 1
ATOM 3220 O O . VAL A 1 254 ? 15.923 -13.693 -51.166 1.00 53.52 255 VAL A O 1
ATOM 3233 N N . ASN A 1 259 ? 21.217 -4.840 -51.060 1.00 100.80 260 ASN A N 1
ATOM 3234 C CA . ASN A 1 259 ? 20.272 -5.917 -50.808 1.00 101.25 260 ASN A CA 1
ATOM 3235 C C . ASN A 1 259 ? 19.127 -5.406 -49.926 1.00 94.97 260 ASN A C 1
ATOM 3236 O O . ASN A 1 259 ? 17.996 -5.865 -50.062 1.00 96.07 260 ASN A O 1
ATOM 3246 N N . PRO A 1 260 ? 19.410 -4.456 -49.011 1.00 93.31 261 PRO A N 1
ATOM 3247 C CA . PRO A 1 260 ? 18.259 -3.889 -48.304 1.00 77.16 261 PRO A CA 1
ATOM 3248 C C . PRO A 1 260 ? 17.342 -3.176 -49.287 1.00 82.70 261 PRO A C 1
ATOM 3249 O O . PRO A 1 260 ? 16.147 -3.039 -49.027 1.00 74.04 261 PRO A O 1
ATOM 3260 N N . ASN A 1 261 ? 17.914 -2.738 -50.410 1.00 82.66 262 ASN A N 1
ATOM 3261 C CA . ASN A 1 261 ? 17.146 -2.104 -51.479 1.00 85.79 262 ASN A CA 1
ATOM 3262 C C . ASN A 1 261 ? 16.901 -3.057 -52.656 1.00 80.39 262 ASN A C 1
ATOM 3263 O O . ASN A 1 261 ? 16.512 -2.629 -53.742 1.00 83.55 262 ASN A O 1
ATOM 3274 N N . GLU A 1 262 ? 17.130 -4.347 -52.424 1.00 76.32 263 GLU A N 1
ATOM 3275 C CA . GLU A 1 262 ? 16.748 -5.398 -53.363 1.00 68.57 263 GLU A CA 1
ATOM 3276 C C . GLU A 1 262 ? 15.244 -5.272 -53.624 1.00 69.70 263 GLU A C 1
ATOM 3277 O O . GLU A 1 262 ? 14.480 -5.034 -52.690 1.00 65.96 263 GLU A O 1
ATOM 3289 N N . PRO A 1 263 ? 14.814 -5.411 -54.889 1.00 56.65 264 PRO A N 1
ATOM 3290 C CA . PRO A 1 263 ? 13.376 -5.277 -55.153 1.00 60.30 264 PRO A CA 1
ATOM 3291 C C . PRO A 1 263 ? 12.533 -6.339 -54.429 1.00 52.20 264 PRO A C 1
ATOM 3292 O O . PRO A 1 263 ? 12.927 -7.502 -54.331 1.00 54.52 264 PRO A O 1
ATOM 3303 N N . LYS A 1 264 ? 11.383 -5.928 -53.914 1.00 57.54 265 LYS A N 1
ATOM 3304 C CA . LYS A 1 264 ? 10.508 -6.844 -53.196 1.00 49.68 265 LYS A CA 1
ATOM 3305 C C . LYS A 1 264 ? 9.659 -7.612 -54.200 1.00 53.99 265 LYS A C 1
ATOM 3306 O O . LYS A 1 264 ? 9.626 -7.267 -55.378 1.00 48.75 265 LYS A O 1
ATOM 3325 N N . LYS A 1 265 ? 9.057 -8.708 -53.756 1.00 43.87 266 LYS A N 1
ATOM 3326 C CA . LYS A 1 265 ? 8.149 -9.465 -54.604 1.00 40.28 266 LYS A CA 1
ATOM 3327 C C . LYS A 1 265 ? 6.806 -9.583 -53.891 1.00 38.53 266 LYS A C 1
ATOM 3328 O O . LYS A 1 265 ? 6.400 -10.664 -53.447 1.00 33.71 266 LYS A O 1
ATOM 3347 N N . PRO A 1 266 ? 6.118 -8.447 -53.772 1.00 33.71 267 PRO A N 1
ATOM 3348 C CA . PRO A 1 266 ? 4.830 -8.471 -53.083 1.00 41.39 267 PRO A CA 1
ATOM 3349 C C . PRO A 1 266 ? 3.866 -9.427 -53.752 1.00 32.89 267 PRO A C 1
ATOM 3350 O O . PRO A 1 266 ? 3.915 -9.613 -54.967 1.00 33.94 267 PRO A O 1
ATOM 3361 N N . LEU A 1 267 ? 3.050 -10.073 -52.929 1.00 40.62 268 LEU A N 1
ATOM 3362 C CA . LEU A 1 267 ? 1.889 -10.823 -53.377 1.00 25.80 268 LEU A CA 1
ATOM 3363 C C . LEU A 1 267 ? 0.710 -10.380 -52.515 1.00 34.25 268 LEU A C 1
ATOM 3364 O O . LEU A 1 267 ? 0.719 -10.566 -51.297 1.00 23.67 268 LEU A O 1
ATOM 3380 N N . THR A 1 268 ? -0.298 -9.785 -53.136 1.00 27.05 269 THR A N 1
ATOM 3381 C CA . THR A 1 268 ? -1.504 -9.387 -52.408 1.00 25.96 269 THR A CA 1
ATOM 3382 C C . THR A 1 268 ? -2.230 -10.648 -51.984 1.00 22.60 269 THR A C 1
ATOM 3383 O O . THR A 1 268 ? -2.482 -11.517 -52.816 1.00 25.02 269 THR A O 1
ATOM 3394 N N . ILE A 1 269 ? -2.518 -10.774 -50.688 1.00 23.54 270 ILE A N 1
ATOM 3395 C CA . ILE A 1 269 ? -3.285 -11.911 -50.190 1.00 21.63 270 ILE A CA 1
ATOM 3396 C C . ILE A 1 269 ? -4.775 -11.539 -50.136 1.00 20.98 270 ILE A C 1
ATOM 3397 O O . ILE A 1 269 ? -5.600 -12.305 -50.572 1.00 22.58 270 ILE A O 1
ATOM 3413 N N . TYR A 1 270 ? -5.083 -10.379 -49.552 1.00 20.54 271 TYR A N 1
ATOM 3414 C CA . TYR A 1 270 ? -6.439 -9.835 -49.498 1.00 20.31 271 TYR A CA 1
ATOM 3415 C C . TYR A 1 270 ? -6.557 -8.407 -50.032 1.00 23.38 271 TYR A C 1
ATOM 3416 O O . TYR A 1 270 ? -5.708 -7.543 -49.764 1.00 23.48 271 TYR A O 1
ATOM 3434 N N . ASP A 1 271 ? -7.635 -8.185 -50.766 1.00 20.91 272 ASP A N 1
ATOM 3435 C CA . ASP A 1 271 ? -8.158 -6.870 -51.066 1.00 21.82 272 ASP A CA 1
ATOM 3436 C C . ASP A 1 271 ? -9.203 -6.490 -50.010 1.00 34.45 272 ASP A C 1
ATOM 3437 O O . ASP A 1 271 ? -10.166 -7.220 -49.774 1.00 24.06 272 ASP A O 1
ATOM 3446 N N . ILE A 1 272 ? -9.000 -5.340 -49.388 1.00 24.65 273 ILE A N 1
ATOM 3447 C CA . ILE A 1 272 ? -9.908 -4.800 -48.383 1.00 28.40 273 ILE A CA 1
ATOM 3448 C C . ILE A 1 272 ? -10.774 -3.707 -48.968 1.00 30.97 273 ILE A C 1
ATOM 3449 O O . ILE A 1 272 ? -10.271 -2.841 -49.681 1.00 31.19 273 ILE A O 1
ATOM 3465 N N . THR A 1 273 ? -12.058 -3.743 -48.615 1.00 30.53 274 THR A N 1
ATOM 3466 C CA . THR A 1 273 ? -13.010 -2.686 -48.903 1.00 29.78 274 THR A CA 1
ATOM 3467 C C . THR A 1 273 ? -13.858 -2.442 -47.655 1.00 24.78 274 THR A C 1
ATOM 3468 O O . THR A 1 273 ? -14.184 -3.382 -46.930 1.00 27.28 274 THR A O 1
ATOM 3479 N N . ALA A 1 274 ? -14.191 -1.188 -47.382 1.00 22.67 275 ALA A N 1
ATOM 3480 C CA . ALA A 1 274 ? -14.983 -0.868 -46.201 1.00 22.87 275 ALA A CA 1
ATOM 3481 C C . ALA A 1 274 ? -15.610 0.515 -46.340 1.00 25.09 275 ALA A C 1
ATOM 3482 O O . ALA A 1 274 ? -15.159 1.348 -47.124 1.00 24.51 275 ALA A O 1
ATOM 3489 N N . THR A 1 275 ? -16.695 0.727 -45.606 1.00 24.44 276 THR A N 1
ATOM 3490 C CA . THR A 1 275 ? -17.369 2.004 -45.569 1.00 25.55 276 THR A CA 1
ATOM 3491 C C . THR A 1 275 ? -17.142 2.593 -44.193 1.00 31.18 276 THR A C 1
ATOM 3492 O O . THR A 1 275 ? -17.111 1.869 -43.196 1.00 25.03 276 THR A O 1
ATOM 3503 N N . LEU A 1 276 ? -16.967 3.906 -44.153 1.00 32.06 277 LEU A N 1
ATOM 3504 C CA . LEU A 1 276 ? -16.726 4.635 -42.924 1.00 26.48 277 LEU A CA 1
ATOM 3505 C C . LEU A 1 276 ? -18.036 4.966 -42.209 1.00 27.59 277 LEU A C 1
ATOM 3506 O O . LEU A 1 276 ? -19.042 5.242 -42.851 1.00 28.54 277 LEU A O 1
ATOM 3522 N N . ASP A 1 277 ? -18.001 5.009 -40.888 1.00 30.17 278 ASP A N 1
ATOM 3523 C CA . ASP A 1 277 ? -19.162 5.408 -40.106 1.00 35.38 278 ASP A CA 1
ATOM 3524 C C . ASP A 1 277 ? -18.659 5.913 -38.761 1.00 29.19 278 ASP A C 1
ATOM 3525 O O . ASP A 1 277 ? -18.198 5.129 -37.930 1.00 28.49 278 ASP A O 1
ATOM 3534 N N . GLY A 1 278 ? -18.689 7.224 -38.556 1.00 30.29 279 GLY A N 1
ATOM 3535 C CA . GLY A 1 278 ? -18.063 7.774 -37.371 1.00 30.64 279 GLY A CA 1
ATOM 3536 C C . GLY A 1 278 ? -16.569 7.488 -37.469 1.00 29.40 279 GLY A C 1
ATOM 3537 O O . GLY A 1 278 ? -15.990 7.644 -38.543 1.00 49.05 279 GLY A O 1
ATOM 3541 N N . ASN A 1 279 ? -15.973 7.013 -36.373 1.00 29.07 280 ASN A N 1
ATOM 3542 C CA . ASN A 1 279 ? -14.558 6.649 -36.339 1.00 28.09 280 ASN A CA 1
ATOM 3543 C C . ASN A 1 279 ? -14.342 5.157 -36.530 1.00 31.49 280 ASN A C 1
ATOM 3544 O O . ASN A 1 279 ? -13.285 4.624 -36.191 1.00 26.13 280 ASN A O 1
ATOM 3555 N N . ARG A 1 280 ? -15.348 4.490 -37.080 1.00 26.58 281 ARG A N 1
ATOM 3556 C CA . ARG A 1 280 ? -15.257 3.067 -37.396 1.00 25.48 281 ARG A CA 1
ATOM 3557 C C . ARG A 1 280 ? -15.369 2.837 -38.891 1.00 24.98 281 ARG A C 1
ATOM 3558 O O . ARG A 1 280 ? -15.782 3.724 -39.642 1.00 26.23 281 ARG A O 1
ATOM 3579 N N . PHE A 1 281 ? -15.020 1.631 -39.324 1.00 24.38 282 PHE A N 1
ATOM 3580 C CA . PHE A 1 281 ? -15.353 1.189 -40.661 1.00 23.72 282 PHE A CA 1
ATOM 3581 C C . PHE A 1 281 ? -15.619 -0.307 -40.628 1.00 23.10 282 PHE A C 1
ATOM 3582 O O . PHE A 1 281 ? -15.076 -1.038 -39.800 1.00 24.76 282 PHE A O 1
ATOM 3599 N N . THR A 1 282 ? -16.502 -0.722 -41.525 1.00 31.01 283 THR A N 1
ATOM 3600 C CA . THR A 1 282 ? -17.000 -2.078 -41.615 1.00 27.16 283 THR A CA 1
ATOM 3601 C C . THR A 1 282 ? -16.955 -2.473 -43.066 1.00 22.89 283 THR A C 1
ATOM 3602 O O . THR A 1 282 ? -17.325 -1.679 -43.933 1.00 23.51 283 THR A O 1
ATOM 3613 N N . GLY A 1 283 ? -16.530 -3.700 -43.341 1.00 29.44 284 GLY A N 1
ATOM 3614 C CA . GLY A 1 283 ? -16.493 -4.153 -44.706 1.00 23.03 284 GLY A CA 1
ATOM 3615 C C . GLY A 1 283 ? -16.042 -5.584 -44.876 1.00 37.12 284 GLY A C 1
ATOM 3616 O O . GLY A 1 283 ? -16.405 -6.463 -44.102 1.00 23.21 284 GLY A O 1
ATOM 3620 N N . SER A 1 284 ? -15.257 -5.819 -45.917 1.00 24.55 285 SER A N 1
ATOM 3621 C CA . SER A 1 284 ? -14.900 -7.179 -46.299 1.00 21.03 285 SER A CA 1
ATOM 3622 C C . SER A 1 284 ? -13.422 -7.313 -46.609 1.00 27.01 285 SER A C 1
ATOM 3623 O O . SER A 1 284 ? -12.795 -6.332 -46.978 1.00 24.27 285 SER A O 1
ATOM 3631 N N . ALA A 1 285 ? -12.885 -8.522 -46.417 1.00 22.55 286 ALA A N 1
ATOM 3632 C CA . ALA A 1 285 ? -11.590 -8.926 -46.955 1.00 19.80 286 ALA A CA 1
ATOM 3633 C C . ALA A 1 285 ? -11.829 -10.014 -47.989 1.00 20.16 286 ALA A C 1
ATOM 3634 O O . ALA A 1 285 ? -12.498 -11.021 -47.713 1.00 27.47 286 ALA A O 1
ATOM 3641 N N . LYS A 1 286 ? -11.292 -9.808 -49.182 1.00 20.51 287 LYS A N 1
ATOM 3642 C CA . LYS A 1 286 ? -11.471 -10.757 -50.272 1.00 21.50 287 LYS A CA 1
ATOM 3643 C C . LYS A 1 286 ? -10.149 -11.302 -50.758 1.00 21.67 287 LYS A C 1
ATOM 3644 O O . LYS A 1 286 ? -9.209 -10.547 -51.014 1.00 22.99 287 LYS A O 1
ATOM 3663 N N . VAL A 1 287 ? -10.098 -12.626 -50.869 1.00 27.18 288 VAL A N 1
ATOM 3664 C CA . VAL A 1 287 ? -8.919 -13.289 -51.368 1.00 21.47 288 VAL A CA 1
ATOM 3665 C C . VAL A 1 287 ? -8.621 -12.728 -52.767 1.00 23.37 288 VAL A C 1
ATOM 3666 O O . VAL A 1 287 ? -9.514 -12.575 -53.594 1.00 25.08 288 VAL A O 1
ATOM 3679 N N . SER A 1 288 ? -7.357 -12.387 -52.976 1.00 25.87 289 SER A N 1
ATOM 3680 C CA . SER A 1 288 ? -6.886 -11.787 -54.222 1.00 29.51 289 SER A CA 1
ATOM 3681 C C . SER A 1 288 ? -7.039 -12.720 -55.397 1.00 34.61 289 SER A C 1
ATOM 3682 O O . SER A 1 288 ? -7.012 -13.942 -55.244 1.00 26.11 289 SER A O 1
ATOM 3690 N N . THR A 1 289 ? -7.235 -12.123 -56.564 1.00 31.95 290 THR A N 1
ATOM 3691 C CA . THR A 1 289 ? -7.262 -12.853 -57.816 1.00 34.37 290 THR A CA 1
ATOM 3692 C C . THR A 1 289 ? -5.970 -13.623 -58.005 1.00 26.67 290 THR A C 1
ATOM 3693 O O . THR A 1 289 ? -5.981 -14.799 -58.407 1.00 28.45 290 THR A O 1
ATOM 3704 N N . GLU A 1 290 ? -4.861 -12.966 -57.675 1.00 26.39 291 GLU A N 1
ATOM 3705 C CA . GLU A 1 290 ? -3.541 -13.586 -57.760 1.00 30.69 291 GLU A CA 1
ATOM 3706 C C . GLU A 1 290 ? -3.426 -14.865 -56.919 1.00 26.44 291 GLU A C 1
ATOM 3707 O O . GLU A 1 290 ? -2.922 -15.872 -57.398 1.00 27.31 291 GLU A O 1
ATOM 3719 N N . VAL A 1 291 ? -3.895 -14.847 -55.675 1.00 25.24 292 VAL A N 1
ATOM 3720 C CA . VAL A 1 291 ? -3.790 -16.060 -54.845 1.00 24.94 292 VAL A CA 1
ATOM 3721 C C . VAL A 1 291 ? -4.590 -17.232 -55.421 1.00 39.42 292 VAL A C 1
ATOM 3722 O O . VAL A 1 291 ? -4.080 -18.348 -55.534 1.00 30.21 292 VAL A O 1
ATOM 3735 N N . LYS A 1 292 ? -5.832 -16.970 -55.804 1.00 28.47 293 LYS A N 1
ATOM 3736 C CA . LYS A 1 292 ? -6.706 -18.026 -56.288 1.00 38.05 293 LYS A CA 1
ATOM 3737 C C . LYS A 1 292 ? -6.238 -18.653 -57.584 1.00 28.84 293 LYS A C 1
ATOM 3738 O O . LYS A 1 292 ? -6.339 -19.865 -57.752 1.00 34.32 293 LYS A O 1
ATOM 3757 N N . THR A 1 293 ? -5.750 -17.826 -58.505 1.00 32.42 294 THR A N 1
ATOM 3758 C CA . THR A 1 293 ? -5.433 -18.291 -59.851 1.00 40.63 294 THR A CA 1
ATOM 3759 C C . THR A 1 293 ? -3.970 -18.650 -60.053 1.00 38.25 294 THR A C 1
ATOM 3760 O O . THR A 1 293 ? -3.662 -19.472 -60.902 1.00 41.67 294 THR A O 1
ATOM 3771 N N . GLN A 1 294 ? -3.071 -18.019 -59.310 1.00 30.60 295 GLN A N 1
ATOM 3772 C CA . GLN A 1 294 ? -1.647 -18.220 -59.539 1.00 31.81 295 GLN A CA 1
ATOM 3773 C C . GLN A 1 294 ? -0.936 -18.903 -58.377 1.00 35.59 295 GLN A C 1
ATOM 3774 O O . GLN A 1 294 ? 0.227 -19.259 -58.499 1.00 31.01 295 GLN A O 1
ATOM 3788 N N . HIS A 1 295 ? -1.622 -19.102 -57.260 1.00 32.94 296 HIS A N 1
ATOM 3789 C CA . HIS A 1 295 ? -0.986 -19.742 -56.104 1.00 41.76 296 HIS A CA 1
ATOM 3790 C C . HIS A 1 295 ? -1.923 -20.755 -55.487 1.00 47.10 296 HIS A C 1
ATOM 3791 O O . HIS A 1 295 ? -1.988 -20.923 -54.266 1.00 32.73 296 HIS A O 1
ATOM 3805 N N . ALA A 1 296 ? -2.629 -21.450 -56.366 1.00 33.83 297 ALA A N 1
ATOM 3806 C CA . ALA A 1 296 ? -3.625 -22.418 -55.969 1.00 47.37 297 ALA A CA 1
ATOM 3807 C C . ALA A 1 296 ? -3.030 -23.546 -55.123 1.00 34.54 297 ALA A C 1
ATOM 3808 O O . ALA A 1 296 ? -3.727 -24.104 -54.276 1.00 33.23 297 ALA A O 1
ATOM 3815 N N . ASP A 1 297 ? -1.742 -23.839 -55.308 1.00 35.41 298 ASP A N 1
ATOM 3816 C CA . ASP A 1 297 ? -1.132 -25.007 -54.678 1.00 43.19 298 ASP A CA 1
ATOM 3817 C C . ASP A 1 297 ? -0.460 -24.718 -53.341 1.00 41.02 298 ASP A C 1
ATOM 3818 O O . ASP A 1 297 ? 0.034 -25.637 -52.688 1.00 35.03 298 ASP A O 1
ATOM 3827 N N . LYS A 1 298 ? -0.450 -23.455 -52.922 1.00 30.69 299 LYS A N 1
ATOM 3828 C CA . LYS A 1 298 ? 0.127 -23.103 -51.626 1.00 32.69 299 LYS A CA 1
ATOM 3829 C C . LYS A 1 298 ? -0.729 -22.067 -50.888 1.00 28.22 299 LYS A C 1
ATOM 3830 O O . LYS A 1 298 ? -1.551 -22.457 -50.060 1.00 26.20 299 LYS A O 1
ATOM 3849 N N . GLU A 1 299 ? -0.531 -20.772 -51.150 1.00 25.61 300 GLU A N 1
ATOM 3850 C CA . GLU A 1 299 ? -1.222 -19.745 -50.383 1.00 24.38 300 GLU A CA 1
ATOM 3851 C C . GLU A 1 299 ? -2.733 -19.961 -50.395 1.00 27.70 300 GLU A C 1
ATOM 3852 O O . GLU A 1 299 ? -3.418 -19.726 -49.397 1.00 22.98 300 GLU A O 1
ATOM 3864 N N . TYR A 1 300 ? -3.246 -20.415 -51.524 1.00 24.47 301 TYR A N 1
ATOM 3865 C CA . TYR A 1 300 ? -4.682 -20.628 -51.649 1.00 24.23 301 TYR A CA 1
ATOM 3866 C C . TYR A 1 300 ? -5.146 -21.739 -50.690 1.00 25.77 301 TYR A C 1
ATOM 3867 O O . TYR A 1 300 ? -6.313 -21.784 -50.305 1.00 23.71 301 TYR A O 1
ATOM 3885 N N . LEU A 1 301 ? -4.247 -22.643 -50.311 1.00 24.59 302 LEU A N 1
ATOM 3886 C CA . LEU A 1 301 ? -4.645 -23.699 -49.378 1.00 28.65 302 LEU A CA 1
ATOM 3887 C C . LEU A 1 301 ? -4.980 -23.125 -48.005 1.00 25.19 302 LEU A C 1
ATOM 3888 O O . LEU A 1 301 ? -5.620 -23.797 -47.194 1.00 23.50 302 LEU A O 1
ATOM 3904 N N . PHE A 1 302 ? -4.556 -21.883 -47.762 1.00 22.94 303 PHE A N 1
ATOM 3905 C CA . PHE A 1 302 ? -4.797 -21.200 -46.496 1.00 22.11 303 PHE A CA 1
ATOM 3906 C C . PHE A 1 302 ? -5.763 -20.029 -46.627 1.00 21.42 303 PHE A C 1
ATOM 3907 O O . PHE A 1 302 ? -6.595 -19.795 -45.735 1.00 22.56 303 PHE A O 1
ATOM 3924 N N . PHE A 1 303 ? -5.632 -19.303 -47.732 1.00 21.53 304 PHE A N 1
ATOM 3925 C CA . PHE A 1 303 ? -6.456 -18.143 -48.024 1.00 21.09 304 PHE A CA 1
ATOM 3926 C C . PHE A 1 303 ? -7.369 -18.436 -49.212 1.00 23.42 304 PHE A C 1
ATOM 3927 O O . PHE A 1 303 ? -6.999 -18.229 -50.368 1.00 28.64 304 PHE A O 1
ATOM 3944 N N . HIS A 1 304 ? -8.563 -18.929 -48.910 1.00 23.84 305 HIS A N 1
ATOM 3945 C CA . HIS A 1 304 ? -9.459 -19.434 -49.934 1.00 26.46 305 HIS A CA 1
ATOM 3946 C C . HIS A 1 304 ? -10.881 -18.923 -49.820 1.00 23.73 305 HIS A C 1
ATOM 3947 O O . HIS A 1 304 ? -11.678 -19.143 -50.727 1.00 31.51 305 HIS A O 1
ATOM 3961 N N . THR A 1 305 ? -11.233 -18.312 -48.694 1.00 22.30 306 THR A N 1
ATOM 3962 C CA . THR A 1 305 ? -12.607 -17.840 -48.497 1.00 21.98 306 THR A CA 1
ATOM 3963 C C . THR A 1 305 ? -12.592 -16.396 -48.047 1.00 21.64 306 THR A C 1
ATOM 3964 O O . THR A 1 305 ? -11.733 -16.003 -47.225 1.00 20.90 306 THR A O 1
ATOM 3975 N N . ASP A 1 306 ? -13.512 -15.608 -48.598 1.00 21.51 307 ASP A N 1
ATOM 3976 C CA . ASP A 1 306 ? -13.603 -14.183 -48.260 1.00 21.13 307 ASP A CA 1
ATOM 3977 C C . ASP A 1 306 ? -14.159 -13.989 -46.852 1.00 27.82 307 ASP A C 1
ATOM 3978 O O . ASP A 1 306 ? -14.758 -14.889 -46.248 1.00 22.23 307 ASP A O 1
ATOM 3987 N N . ALA A 1 307 ? -13.973 -12.785 -46.345 1.00 22.41 308 ALA A N 1
ATOM 3988 C CA . ALA A 1 307 ? -14.624 -12.372 -45.119 1.00 21.32 308 ALA A CA 1
ATOM 3989 C C . ALA A 1 307 ? -15.603 -11.260 -45.447 1.00 24.35 308 ALA A C 1
ATOM 3990 O O . ALA A 1 307 ? -15.242 -10.085 -45.431 1.00 25.72 308 ALA A O 1
ATOM 3997 N N . ASP A 1 308 ? -16.831 -11.649 -45.787 1.00 26.74 309 ASP A N 1
ATOM 3998 C CA . ASP A 1 308 ? -17.846 -10.725 -46.264 1.00 27.09 309 ASP A CA 1
ATOM 3999 C C . ASP A 1 308 ? -18.571 -10.047 -45.121 1.00 34.80 309 ASP A C 1
ATOM 4000 O O . ASP A 1 308 ? -19.195 -10.714 -44.312 1.00 27.80 309 ASP A O 1
ATOM 4009 N N . GLN A 1 309 ? -18.480 -8.724 -45.056 1.00 25.19 310 GLN A N 1
ATOM 4010 C CA . GLN A 1 309 ? -19.096 -7.945 -43.985 1.00 23.40 310 GLN A CA 1
ATOM 4011 C C . GLN A 1 309 ? -18.640 -8.443 -42.606 1.00 24.87 310 GLN A C 1
ATOM 4012 O O . GLN A 1 309 ? -19.366 -8.359 -41.610 1.00 23.00 310 GLN A O 1
ATOM 4026 N N . ARG A 1 310 ? -17.399 -8.926 -42.557 1.00 23.05 311 ARG A N 1
ATOM 4027 C CA . ARG A 1 310 ? -16.854 -9.494 -41.346 1.00 21.16 311 ARG A CA 1
ATOM 4028 C C . ARG A 1 310 ? -15.476 -8.914 -41.056 1.00 22.24 311 ARG A C 1
ATOM 4029 O O . ARG A 1 310 ? -14.712 -9.474 -40.294 1.00 23.09 311 ARG A O 1
ATOM 4050 N N . LEU A 1 311 ? -15.215 -7.747 -41.630 1.00 24.21 312 LEU A N 1
ATOM 4051 C CA . LEU A 1 311 ? -14.034 -6.947 -41.311 1.00 28.06 312 LEU A CA 1
ATOM 4052 C C . LEU A 1 311 ? -14.528 -5.707 -40.568 1.00 20.63 312 LEU A C 1
ATOM 4053 O O . LEU A 1 311 ? -15.515 -5.089 -40.983 1.00 21.23 312 LEU A O 1
ATOM 4069 N N . GLU A 1 312 ? -13.876 -5.397 -39.450 1.00 22.79 313 GLU A N 1
ATOM 4070 C CA . GLU A 1 312 ? -14.222 -4.268 -38.601 1.00 24.68 313 GLU A CA 1
ATOM 4071 C C . GLU A 1 312 ? -12.944 -3.614 -38.138 1.00 25.26 313 GLU A C 1
ATOM 4072 O O . GLU A 1 312 ? -12.021 -4.302 -37.722 1.00 27.28 313 GLU A O 1
ATOM 4084 N N . GLY A 1 313 ? -12.906 -2.288 -38.166 1.00 25.42 314 GLY A N 1
ATOM 4085 C CA . GLY A 1 313 ? -11.795 -1.551 -37.607 1.00 30.35 314 GLY A CA 1
ATOM 4086 C C . GLY A 1 313 ? -12.212 -0.135 -37.268 1.00 35.21 314 GLY A C 1
ATOM 4087 O O . GLY A 1 313 ? -13.392 0.201 -37.270 1.00 23.09 314 GLY A O 1
ATOM 4091 N N . GLY A 1 314 ? -11.232 0.707 -36.984 1.00 23.95 315 GLY A N 1
ATOM 4092 C CA . GLY A 1 314 ? -11.505 2.083 -36.648 1.00 23.80 315 GLY A CA 1
ATOM 4093 C C . GLY A 1 314 ? -10.248 2.907 -36.695 1.00 26.32 315 GLY A C 1
ATOM 4094 O O . GLY A 1 314 ? -9.146 2.366 -36.888 1.00 23.54 315 GLY A O 1
ATOM 4098 N N . PHE A 1 315 ? -10.423 4.214 -36.535 1.00 24.99 316 PHE A N 1
ATOM 4099 C CA . PHE A 1 315 ? -9.322 5.170 -36.538 1.00 25.52 316 PHE A CA 1
ATOM 4100 C C . PHE A 1 315 ? -8.914 5.527 -35.121 1.00 35.84 316 PHE A C 1
ATOM 4101 O O . PHE A 1 315 ? -9.744 5.623 -34.220 1.00 27.17 316 PHE A O 1
ATOM 4118 N N . PHE A 1 316 ? -7.620 5.718 -34.936 1.00 26.64 317 PHE A N 1
ATOM 4119 C CA . PHE A 1 316 ? -7.072 6.033 -33.632 1.00 27.94 317 PHE A CA 1
ATOM 4120 C C . PHE A 1 316 ? -6.091 7.180 -33.767 1.00 28.58 317 PHE A C 1
ATOM 4121 O O . PHE A 1 316 ? -5.477 7.352 -34.821 1.00 31.53 317 PHE A O 1
ATOM 4138 N N . GLY A 1 317 ? -5.933 7.953 -32.702 1.00 29.92 318 GLY A N 1
ATOM 4139 C CA . GLY A 1 317 ? -5.137 9.165 -32.788 1.00 37.69 318 GLY A CA 1
ATOM 4140 C C . GLY A 1 317 ? -5.956 10.382 -33.164 1.00 52.41 318 GLY A C 1
ATOM 4141 O O . GLY A 1 317 ? -7.116 10.260 -33.566 1.00 43.10 318 GLY A O 1
ATOM 4145 N N . ASP A 1 318 ? -5.378 11.555 -32.921 1.00 76.70 319 ASP A N 1
ATOM 4146 C CA . ASP A 1 318 ? -5.992 12.839 -33.254 1.00 84.61 319 ASP A CA 1
ATOM 4147 C C . ASP A 1 318 ? -6.149 13.042 -34.772 1.00 77.42 319 ASP A C 1
ATOM 4148 O O . ASP A 1 318 ? -5.186 13.418 -35.427 1.00 100.41 319 ASP A O 1
ATOM 4157 N N . ASN A 1 319 ? -7.351 12.827 -35.306 1.00 57.61 320 ASN A N 1
ATOM 4158 C CA . ASN A 1 319 ? -7.682 13.015 -36.735 1.00 38.91 320 ASN A CA 1
ATOM 4159 C C . ASN A 1 319 ? -7.352 11.813 -37.616 1.00 35.29 320 ASN A C 1
ATOM 4160 O O . ASN A 1 319 ? -7.115 11.956 -38.820 1.00 31.98 320 ASN A O 1
ATOM 4171 N N . GLY A 1 320 ? -7.376 10.624 -37.024 1.00 29.79 321 GLY A N 1
ATOM 4172 C CA . GLY A 1 320 ? -7.186 9.406 -37.774 1.00 28.40 321 GLY A CA 1
ATOM 4173 C C . GLY A 1 320 ? -5.773 9.204 -38.294 1.00 33.69 321 GLY A C 1
ATOM 4174 O O . GLY A 1 320 ? -5.624 8.705 -39.404 1.00 31.21 321 GLY A O 1
ATOM 4178 N N . GLU A 1 321 ? -4.744 9.560 -37.516 1.00 28.98 322 GLU A N 1
ATOM 4179 C CA . GLU A 1 321 ? -3.346 9.329 -37.947 1.00 31.45 322 GLU A CA 1
ATOM 4180 C C . GLU A 1 321 ? -3.107 7.859 -38.212 1.00 27.75 322 GLU A C 1
ATOM 4181 O O . GLU A 1 321 ? -2.284 7.504 -39.046 1.00 29.68 322 GLU A O 1
ATOM 4193 N N . GLU A 1 322 ? -3.823 7.004 -37.486 1.00 27.12 323 GLU A N 1
ATOM 4194 C CA . GLU A 1 322 ? -3.637 5.556 -37.602 1.00 26.06 323 GLU A CA 1
ATOM 4195 C C . GLU A 1 322 ? -4.979 4.843 -37.627 1.00 30.76 323 GLU A C 1
ATOM 4196 O O . GLU A 1 322 ? -6.017 5.440 -37.328 1.00 26.64 323 GLU A O 1
ATOM 4208 N N . LEU A 1 323 ? -4.954 3.564 -38.003 1.00 26.30 324 LEU A N 1
ATOM 4209 C CA . LEU A 1 323 ? -6.159 2.752 -38.098 1.00 23.73 324 LEU A CA 1
ATOM 4210 C C . LEU A 1 323 ? -5.775 1.337 -37.746 1.00 29.94 324 LEU A C 1
ATOM 4211 O O . LEU A 1 323 ? -4.612 0.967 -37.862 1.00 22.87 324 LEU A O 1
ATOM 4227 N N . ALA A 1 324 ? -6.743 0.546 -37.320 1.00 25.68 325 ALA A N 1
ATOM 4228 C CA . ALA A 1 324 ? -6.490 -0.864 -37.025 1.00 22.56 325 ALA A CA 1
ATOM 4229 C C . ALA A 1 324 ? -7.784 -1.626 -37.006 1.00 25.27 325 ALA A C 1
ATOM 4230 O O . ALA A 1 324 ? -8.858 -1.044 -36.859 1.00 26.16 325 ALA A O 1
ATOM 4237 N N . GLY A 1 325 ? -7.680 -2.940 -37.138 1.00 23.43 326 GLY A N 1
ATOM 4238 C CA . GLY A 1 325 ? -8.854 -3.777 -37.115 1.00 20.65 326 GLY A CA 1
ATOM 4239 C C . GLY A 1 325 ? -8.591 -5.258 -37.267 1.00 20.11 326 GLY A C 1
ATOM 4240 O O . GLY A 1 325 ? -7.443 -5.722 -37.198 1.00 20.06 326 GLY A O 1
ATOM 4244 N N . ARG A 1 326 ? -9.673 -5.972 -37.543 1.00 19.89 327 ARG A N 1
ATOM 4245 C CA . ARG A 1 326 ? -9.714 -7.431 -37.565 1.00 20.80 327 ARG A CA 1
ATOM 4246 C C . ARG A 1 326 ? -10.680 -7.902 -38.654 1.00 22.77 327 ARG A C 1
ATOM 4247 O O . ARG A 1 326 ? -11.568 -7.156 -39.084 1.00 21.82 327 ARG A O 1
ATOM 4268 N N . PHE A 1 327 ? -10.545 -9.159 -39.051 1.00 21.41 328 PHE A N 1
ATOM 4269 C CA . PHE A 1 327 ? -11.540 -9.781 -39.891 1.00 20.18 328 PHE A CA 1
ATOM 4270 C C . PHE A 1 327 ? -11.509 -11.270 -39.640 1.00 19.06 328 PHE A C 1
ATOM 4271 O O . PHE A 1 327 ? -10.516 -11.806 -39.167 1.00 19.17 328 PHE A O 1
ATOM 4288 N N . ILE A 1 328 ? -12.605 -11.948 -39.954 1.00 19.29 329 ILE A N 1
ATOM 4289 C CA . ILE A 1 328 ? -12.611 -13.393 -39.837 1.00 19.38 329 ILE A CA 1
ATOM 4290 C C . ILE A 1 328 ? -13.374 -13.935 -41.032 1.00 26.49 329 ILE A C 1
ATOM 4291 O O . ILE A 1 328 ? -14.470 -13.484 -41.328 1.00 22.50 329 ILE A O 1
ATOM 4307 N N . SER A 1 329 ? -12.754 -14.868 -41.758 1.00 22.11 330 SER A N 1
ATOM 4308 C CA . SER A 1 329 ? -13.339 -15.338 -43.004 1.00 19.86 330 SER A CA 1
ATOM 4309 C C . SER A 1 329 ? -14.670 -16.051 -42.738 1.00 20.48 330 SER A C 1
ATOM 4310 O O . SER A 1 329 ? -14.943 -16.472 -41.611 1.00 22.28 330 SER A O 1
ATOM 4318 N N . ASN A 1 330 ? -15.483 -16.169 -43.786 1.00 25.27 331 ASN A N 1
ATOM 4319 C CA . ASN A 1 330 ? -16.850 -16.674 -43.664 1.00 25.11 331 ASN A CA 1
ATOM 4320 C C . ASN A 1 330 ? -16.953 -18.080 -43.086 1.00 33.70 331 ASN A C 1
ATOM 4321 O O . ASN A 1 330 ? -17.890 -18.366 -42.353 1.00 27.66 331 ASN A O 1
ATOM 4332 N N . ASP A 1 331 ? -16.001 -18.946 -43.430 1.00 21.96 332 ASP A N 1
ATOM 4333 C CA . ASP A 1 331 ? -15.984 -20.331 -42.965 1.00 22.37 332 ASP A CA 1
ATOM 4334 C C . ASP A 1 331 ? -15.032 -20.504 -41.790 1.00 31.48 332 ASP A C 1
ATOM 4335 O O . ASP A 1 331 ? -14.640 -21.625 -41.464 1.00 26.05 332 ASP A O 1
ATOM 4344 N N . ASN A 1 332 ? -14.650 -19.387 -41.177 1.00 25.75 333 ASN A N 1
ATOM 4345 C CA . ASN A 1 332 ? -13.786 -19.378 -39.988 1.00 25.79 333 ASN A CA 1
ATOM 4346 C C . ASN A 1 332 ? -12.445 -20.036 -40.208 1.00 25.70 333 ASN A C 1
ATOM 4347 O O . ASN A 1 332 ? -11.910 -20.682 -39.312 1.00 22.85 333 ASN A O 1
ATOM 4358 N N . SER A 1 333 ? -11.898 -19.848 -41.405 1.00 24.98 334 SER A N 1
ATOM 4359 C CA . SER A 1 333 ? -10.619 -20.439 -41.766 1.00 24.51 334 SER A CA 1
ATOM 4360 C C . SER A 1 333 ? -9.424 -19.528 -41.474 1.00 21.29 334 SER A C 1
ATOM 4361 O O . SER A 1 333 ? -8.300 -20.010 -41.315 1.00 22.69 334 SER A O 1
ATOM 4369 N N . VAL A 1 334 ? -9.674 -18.222 -41.413 1.00 20.05 335 VAL A N 1
ATOM 4370 C CA . VAL A 1 334 ? -8.645 -17.246 -41.121 1.00 19.59 335 VAL A CA 1
ATOM 4371 C C . VAL A 1 334 ? -9.171 -16.111 -40.258 1.00 19.84 335 VAL A C 1
ATOM 4372 O O . VAL A 1 334 ? -10.269 -15.585 -40.492 1.00 22.94 335 VAL A O 1
ATOM 4385 N N . PHE A 1 335 ? -8.381 -15.759 -39.250 1.00 19.24 336 PHE A N 1
ATOM 4386 C CA . PHE A 1 335 ? -8.577 -14.537 -38.485 1.00 19.16 336 PHE A CA 1
ATOM 4387 C C . PHE A 1 335 ? -7.388 -13.627 -38.762 1.00 20.08 336 PHE A C 1
ATOM 4388 O O . PHE A 1 335 ? -6.254 -14.021 -38.522 1.00 22.34 336 PHE A O 1
ATOM 4405 N N . GLY A 1 336 ? -7.662 -12.420 -39.255 1.00 21.21 337 GLY A N 1
ATOM 4406 C CA . GLY A 1 336 ? -6.627 -11.460 -39.570 1.00 21.69 337 GLY A CA 1
ATOM 4407 C C . GLY A 1 336 ? -6.762 -10.190 -38.745 1.00 25.33 337 GLY A C 1
ATOM 4408 O O . GLY A 1 336 ? -7.867 -9.796 -38.343 1.00 23.88 337 GLY A O 1
ATOM 4412 N N . VAL A 1 337 ? -5.623 -9.565 -38.476 1.00 21.33 338 VAL A N 1
ATOM 4413 C CA . VAL A 1 337 ? -5.583 -8.269 -37.817 1.00 19.66 338 VAL A CA 1
ATOM 4414 C C . VAL A 1 337 ? -4.659 -7.347 -38.603 1.00 19.81 338 VAL A C 1
ATOM 4415 O O . VAL A 1 337 ? -3.751 -7.823 -39.293 1.00 23.10 338 VAL A O 1
ATOM 4428 N N . PHE A 1 338 ? -4.910 -6.042 -38.542 1.00 20.01 339 PHE A N 1
ATOM 4429 C CA . PHE A 1 338 ? -4.158 -5.117 -39.369 1.00 20.25 339 PHE A CA 1
ATOM 4430 C C . PHE A 1 338 ? -4.097 -3.738 -38.736 1.00 20.80 339 PHE A C 1
ATOM 4431 O O . PHE A 1 338 ? -4.934 -3.355 -37.903 1.00 23.30 339 PHE A O 1
ATOM 4448 N N . ALA A 1 339 ? -3.071 -3.008 -39.131 1.00 21.60 340 ALA A N 1
ATOM 4449 C CA . ALA A 1 339 ? -2.818 -1.682 -38.601 1.00 22.01 340 ALA A CA 1
ATOM 4450 C C . ALA A 1 339 ? -2.202 -0.832 -39.706 1.00 28.70 340 ALA A C 1
ATOM 4451 O O . ALA A 1 339 ? -1.650 -1.367 -40.670 1.00 27.24 340 ALA A O 1
ATOM 4458 N N . GLY A 1 340 ? -2.286 0.482 -39.553 1.00 25.41 341 GLY A N 1
ATOM 4459 C CA . GLY A 1 340 ? -1.751 1.398 -40.537 1.00 26.32 341 GLY A CA 1
ATOM 4460 C C . GLY A 1 340 ? -1.551 2.774 -39.965 1.00 29.26 341 GLY A C 1
ATOM 4461 O O . GLY A 1 340 ? -2.161 3.139 -38.957 1.00 26.23 341 GLY A O 1
ATOM 4465 N N . LYS A 1 341 ? -0.683 3.532 -40.625 1.00 29.73 342 LYS A N 1
ATOM 4466 C CA . LYS A 1 341 ? -0.323 4.889 -40.233 1.00 30.22 342 LYS A CA 1
ATOM 4467 C C . LYS A 1 341 ? -0.299 5.785 -41.466 1.00 29.33 342 LYS A C 1
ATOM 4468 O O . LYS A 1 341 ? 0.154 5.355 -42.524 1.00 28.39 342 LYS A O 1
ATOM 4487 N N . GLN A 1 342 ? -0.755 7.032 -41.323 1.00 29.83 343 GLN A N 1
ATOM 4488 C CA . GLN A 1 342 ? -0.737 7.983 -42.427 1.00 32.78 343 GLN A CA 1
ATOM 4489 C C . GLN A 1 342 ? 0.659 8.113 -42.995 1.00 30.68 343 GLN A C 1
ATOM 4490 O O . GLN A 1 342 ? 1.634 8.184 -42.239 1.00 30.19 343 GLN A O 1
ATOM 4504 N N . LYS A 1 343 ? 0.755 8.159 -44.320 1.00 38.12 344 LYS A N 1
ATOM 4505 C CA . LYS A 1 343 ? 2.054 8.289 -44.983 1.00 36.83 344 LYS A CA 1
ATOM 4506 C C . LYS A 1 343 ? 2.637 9.681 -44.783 1.00 50.36 344 LYS A C 1
ATOM 4507 O O . LYS A 1 343 ? 1.910 10.671 -44.819 1.00 51.08 344 LYS A O 1
ATOM 4526 N N . PRO B 1 41 ? -0.401 -31.988 7.973 1.00 42.17 42 PRO B N 1
ATOM 4527 C CA . PRO B 1 41 ? -1.370 -30.902 7.748 1.00 39.19 42 PRO B CA 1
ATOM 4528 C C . PRO B 1 41 ? -1.890 -30.973 6.317 1.00 35.50 42 PRO B C 1
ATOM 4529 O O . PRO B 1 41 ? -3.030 -31.379 6.046 1.00 32.15 42 PRO B O 1
ATOM 4540 N N . VAL B 1 42 ? -1.044 -30.568 5.391 1.00 34.12 43 VAL B N 1
ATOM 4541 C CA . VAL B 1 42 ? -1.261 -30.893 4.003 1.00 33.61 43 VAL B CA 1
ATOM 4542 C C . VAL B 1 42 ? -1.065 -32.401 3.818 1.00 42.69 43 VAL B C 1
ATOM 4543 O O . VAL B 1 42 ? -1.695 -33.008 2.964 1.00 42.98 43 VAL B O 1
ATOM 4556 N N . ASN B 1 43 ? -0.174 -32.986 4.615 1.00 57.56 44 ASN B N 1
ATOM 4557 C CA . ASN B 1 43 ? 0.231 -34.379 4.432 1.00 64.01 44 ASN B CA 1
ATOM 4558 C C . ASN B 1 43 ? -0.339 -35.363 5.448 1.00 60.79 44 ASN B C 1
ATOM 4559 O O . ASN B 1 43 ? -0.130 -36.572 5.325 1.00 64.26 44 ASN B O 1
ATOM 4570 N N . ARG B 1 44 ? -1.102 -34.857 6.411 1.00 55.10 45 ARG B N 1
ATOM 4571 C CA . ARG B 1 44 ? -1.589 -35.673 7.519 1.00 50.64 45 ARG B CA 1
ATOM 4572 C C . ARG B 1 44 ? -2.496 -36.809 7.034 1.00 41.60 45 ARG B C 1
ATOM 4573 O O . ARG B 1 44 ? -3.483 -36.561 6.336 1.00 40.69 45 ARG B O 1
ATOM 4594 N N . PRO B 1 45 ? -2.158 -38.065 7.389 1.00 39.16 46 PRO B N 1
ATOM 4595 C CA . PRO B 1 45 ? -3.108 -39.144 7.101 1.00 46.41 46 PRO B CA 1
ATOM 4596 C C . PRO B 1 45 ? -4.330 -38.966 7.983 1.00 44.26 46 PRO B C 1
ATOM 4597 O O . PRO B 1 45 ? -4.165 -38.545 9.125 1.00 35.31 46 PRO B O 1
ATOM 4608 N N . ALA B 1 46 ? -5.520 -39.272 7.485 1.00 35.59 47 ALA B N 1
ATOM 4609 C CA . ALA B 1 46 ? -6.719 -39.044 8.266 1.00 45.49 47 ALA B CA 1
ATOM 4610 C C . ALA B 1 46 ? -7.856 -39.954 7.840 1.00 37.19 47 ALA B C 1
ATOM 4611 O O . ALA B 1 46 ? -7.851 -40.500 6.739 1.00 41.58 47 ALA B O 1
ATOM 4618 N N . VAL B 1 47 ? -8.817 -40.132 8.744 1.00 35.85 48 VAL B N 1
ATOM 4619 C CA . VAL B 1 47 ? -10.070 -40.797 8.415 1.00 40.42 48 VAL B CA 1
ATOM 4620 C C . VAL B 1 47 ? -11.197 -39.772 8.237 1.00 54.00 48 VAL B C 1
ATOM 4621 O O . VAL B 1 47 ? -12.374 -40.136 8.129 1.00 33.38 48 VAL B O 1
ATOM 4634 N N . GLY B 1 48 ? -10.836 -38.491 8.211 1.00 39.14 49 GLY B N 1
ATOM 4635 C CA . GLY B 1 48 ? -11.799 -37.439 7.953 1.00 35.68 49 GLY B CA 1
ATOM 4636 C C . GLY B 1 48 ? -11.208 -36.039 7.999 1.00 25.27 49 GLY B C 1
ATOM 4637 O O . GLY B 1 48 ? -10.351 -35.742 8.835 1.00 28.29 49 GLY B O 1
ATOM 4641 N N . ALA B 1 49 ? -11.666 -35.168 7.105 1.00 28.49 50 ALA B N 1
ATOM 4642 C CA . ALA B 1 49 ? -11.202 -33.778 7.096 1.00 38.23 50 ALA B CA 1
ATOM 4643 C C . ALA B 1 49 ? -12.272 -32.840 6.562 1.00 27.75 50 ALA B C 1
ATOM 4644 O O . ALA B 1 49 ? -13.071 -33.213 5.703 1.00 28.81 50 ALA B O 1
ATOM 4651 N N . ALA B 1 50 ? -12.269 -31.612 7.067 1.00 30.19 51 ALA B N 1
ATOM 4652 C CA . ALA B 1 50 ? -13.288 -30.639 6.713 1.00 23.25 51 ALA B CA 1
ATOM 4653 C C . ALA B 1 50 ? -12.704 -29.237 6.624 1.00 31.27 51 ALA B C 1
ATOM 4654 O O . ALA B 1 50 ? -11.685 -28.946 7.252 1.00 27.83 51 ALA B O 1
ATOM 4661 N N . MET B 1 51 ? -13.356 -28.385 5.835 1.00 27.80 52 MET B N 1
ATOM 4662 C CA . MET B 1 51 ? -13.019 -26.963 5.757 1.00 31.86 52 MET B CA 1
ATOM 4663 C C . MET B 1 51 ? -14.282 -26.124 5.955 1.00 31.65 52 MET B C 1
ATOM 4664 O O . MET B 1 51 ? -15.317 -26.380 5.329 1.00 28.93 52 MET B O 1
ATOM 4678 N N . ARG B 1 52 ? -14.196 -25.127 6.830 1.00 40.58 53 ARG B N 1
ATOM 4679 C CA . ARG B 1 52 ? -15.346 -24.275 7.124 1.00 26.40 53 ARG B CA 1
ATOM 4680 C C . ARG B 1 52 ? -15.426 -23.095 6.169 1.00 22.65 53 ARG B C 1
ATOM 4681 O O . ARG B 1 52 ? -14.412 -22.617 5.663 1.00 27.65 53 ARG B O 1
ATOM 4702 N N . LEU B 1 53 ? -16.650 -22.637 5.927 1.00 25.97 54 LEU B N 1
ATOM 4703 C CA . LEU B 1 53 ? -16.913 -21.493 5.066 1.00 27.07 54 LEU B CA 1
ATOM 4704 C C . LEU B 1 53 ? -16.170 -20.241 5.509 1.00 24.80 54 LEU B C 1
ATOM 4705 O O . LEU B 1 53 ? -16.382 -19.766 6.621 1.00 25.08 54 LEU B O 1
ATOM 4721 N N . PRO B 1 54 ? -15.319 -19.682 4.631 1.00 26.59 55 PRO B N 1
ATOM 4722 C CA . PRO B 1 54 ? -14.660 -18.409 4.946 1.00 28.04 55 PRO B CA 1
ATOM 4723 C C . PRO B 1 54 ? -15.598 -17.232 4.729 1.00 35.45 55 PRO B C 1
ATOM 4724 O O . PRO B 1 54 ? -16.399 -17.263 3.785 1.00 26.25 55 PRO B O 1
ATOM 4735 N N . ARG B 1 55 ? -15.519 -16.228 5.600 1.00 25.10 56 ARG B N 1
ATOM 4736 C CA . ARG B 1 55 ? -16.413 -15.070 5.534 1.00 27.66 56 ARG B CA 1
ATOM 4737 C C . ARG B 1 55 ? -15.612 -13.771 5.625 1.00 24.66 56 ARG B C 1
ATOM 4738 O O . ARG B 1 55 ? -15.146 -13.417 6.704 1.00 28.74 56 ARG B O 1
ATOM 4759 N N . ARG B 1 56 ? -15.413 -13.071 4.510 1.00 27.13 57 ARG B N 1
ATOM 4760 C CA . ARG B 1 56 ? -14.486 -11.938 4.530 1.00 41.99 57 ARG B CA 1
ATOM 4761 C C . ARG B 1 56 ? -15.132 -10.682 5.103 1.00 37.09 57 ARG B C 1
ATOM 4762 O O . ARG B 1 56 ? -16.353 -10.510 5.064 1.00 33.09 57 ARG B O 1
ATOM 4783 N N . ASN B 1 57 ? -14.285 -9.806 5.631 1.00 40.59 58 ASN B N 1
ATOM 4784 C CA . ASN B 1 57 ? -14.725 -8.549 6.220 1.00 31.89 58 ASN B CA 1
ATOM 4785 C C . ASN B 1 57 ? -15.065 -7.529 5.139 1.00 28.16 58 ASN B C 1
ATOM 4786 O O . ASN B 1 57 ? -14.172 -6.952 4.513 1.00 35.54 58 ASN B O 1
ATOM 4797 N N . ILE B 1 58 ? -16.356 -7.285 4.952 1.00 30.45 59 ILE B N 1
ATOM 4798 C CA . ILE B 1 58 ? -16.814 -6.388 3.894 1.00 31.39 59 ILE B CA 1
ATOM 4799 C C . ILE B 1 58 ? -17.018 -4.957 4.397 1.00 34.26 59 ILE B C 1
ATOM 4800 O O . ILE B 1 58 ? -17.614 -4.142 3.699 1.00 34.34 59 ILE B O 1
ATOM 4816 N N . ALA B 1 59 ? -16.537 -4.668 5.607 1.00 32.43 60 ALA B N 1
ATOM 4817 C CA . ALA B 1 59 ? -16.620 -3.332 6.186 1.00 32.62 60 ALA B CA 1
ATOM 4818 C C . ALA B 1 59 ? -15.835 -2.312 5.356 1.00 34.94 60 ALA B C 1
ATOM 4819 O O . ALA B 1 59 ? -14.815 -2.656 4.745 1.00 31.83 60 ALA B O 1
ATOM 4826 N N . SER B 1 60 ? -16.309 -1.065 5.320 1.00 34.11 61 SER B N 1
ATOM 4827 C CA . SER B 1 60 ? -15.633 -0.034 4.537 1.00 35.51 61 SER B CA 1
ATOM 4828 C C . SER B 1 60 ? -15.161 1.137 5.404 1.00 46.63 61 SER B C 1
ATOM 4829 O O . SER B 1 60 ? -14.836 2.203 4.888 1.00 41.30 61 SER B O 1
ATOM 4837 N N . TYR B 1 61 ? -15.086 0.917 6.715 1.00 44.05 62 TYR B N 1
ATOM 4838 C CA . TYR B 1 61 ? -14.485 1.882 7.635 1.00 35.19 62 TYR B CA 1
ATOM 4839 C C . TYR B 1 61 ? -13.422 1.202 8.490 1.00 35.74 62 TYR B C 1
ATOM 4840 O O . TYR B 1 61 ? -13.480 -0.005 8.699 1.00 34.24 62 TYR B O 1
ATOM 4858 N N . LYS B 1 62 ? -12.466 1.976 8.998 1.00 35.19 63 LYS B N 1
ATOM 4859 C CA . LYS B 1 62 ? -11.499 1.442 9.943 1.00 42.03 63 LYS B CA 1
ATOM 4860 C C . LYS B 1 62 ? -12.048 1.585 11.346 1.00 34.35 63 LYS B C 1
ATOM 4861 O O . LYS B 1 62 ? -13.095 2.196 11.562 1.00 36.01 63 LYS B O 1
ATOM 4880 N N . GLN B 1 63 ? -11.329 1.023 12.303 1.00 46.85 64 GLN B N 1
ATOM 4881 C CA . GLN B 1 63 ? -11.774 1.036 13.680 1.00 38.26 64 GLN B CA 1
ATOM 4882 C C . GLN B 1 63 ? -11.702 2.446 14.251 1.00 36.75 64 GLN B C 1
ATOM 4883 O O . GLN B 1 63 ? -12.392 2.755 15.228 1.00 37.10 64 GLN B O 1
ATOM 4897 N N . ASP B 1 64 ? -10.893 3.317 13.648 1.00 36.36 65 ASP B N 1
ATOM 4898 C CA . ASP B 1 64 ? -10.862 4.708 14.106 1.00 37.20 65 ASP B CA 1
ATOM 4899 C C . ASP B 1 64 ? -11.958 5.553 13.446 1.00 48.44 65 ASP B C 1
ATOM 4900 O O . ASP B 1 64 ? -12.031 6.757 13.667 1.00 52.89 65 ASP B O 1
ATOM 4909 N N . GLY B 1 65 ? -12.821 4.917 12.660 1.00 36.52 66 GLY B N 1
ATOM 4910 C CA . GLY B 1 65 ? -13.922 5.616 12.024 1.00 48.53 66 GLY B CA 1
ATOM 4911 C C . GLY B 1 65 ? -13.565 6.238 10.685 1.00 44.55 66 GLY B C 1
ATOM 4912 O O . GLY B 1 65 ? -14.425 6.791 10.006 1.00 39.56 66 GLY B O 1
ATOM 4916 N N . THR B 1 66 ? -12.302 6.149 10.287 1.00 41.37 67 THR B N 1
ATOM 4917 C CA . THR B 1 66 ? -11.884 6.740 9.024 1.00 41.15 67 THR B CA 1
ATOM 4918 C C . THR B 1 66 ? -12.222 5.802 7.867 1.00 46.81 67 THR B C 1
ATOM 4919 O O . THR B 1 66 ? -12.141 4.584 8.005 1.00 39.77 67 THR B O 1
ATOM 4930 N N . GLU B 1 67 ? -12.635 6.379 6.740 1.00 42.15 68 GLU B N 1
ATOM 4931 C CA . GLU B 1 67 ? -12.944 5.607 5.536 1.00 53.28 68 GLU B CA 1
ATOM 4932 C C . GLU B 1 67 ? -11.761 4.796 5.057 1.00 44.75 68 GLU B C 1
ATOM 4933 O O . GLU B 1 67 ? -10.620 5.256 5.111 1.00 43.46 68 GLU B O 1
ATOM 4945 N N . ILE B 1 68 ? -12.027 3.589 4.576 1.00 42.05 69 ILE B N 1
ATOM 4946 C CA . ILE B 1 68 ? -10.985 2.826 3.927 1.00 44.40 69 ILE B CA 1
ATOM 4947 C C . ILE B 1 68 ? -10.738 3.490 2.574 1.00 42.04 69 ILE B C 1
ATOM 4948 O O . ILE B 1 68 ? -11.682 3.808 1.848 1.00 43.37 69 ILE B O 1
ATOM 4964 N N . PRO B 1 69 ? -9.464 3.728 2.241 1.00 49.82 70 PRO B N 1
ATOM 4965 C CA . PRO B 1 69 ? -9.120 4.487 1.035 1.00 59.66 70 PRO B CA 1
ATOM 4966 C C . PRO B 1 69 ? -9.406 3.771 -0.279 1.00 66.67 70 PRO B C 1
ATOM 4967 O O . PRO B 1 69 ? -9.342 2.541 -0.346 1.00 59.44 70 PRO B O 1
ATOM 4978 N N . ASP B 1 70 ? -9.780 4.550 -1.292 1.00 58.91 71 ASP B N 1
ATOM 4979 C CA . ASP B 1 70 ? -9.972 4.039 -2.648 1.00 64.20 71 ASP B CA 1
ATOM 4980 C C . ASP B 1 70 ? -11.107 3.025 -2.796 1.00 63.60 71 ASP B C 1
ATOM 4981 O O . ASP B 1 70 ? -10.936 2.002 -3.461 1.00 72.35 71 ASP B O 1
ATOM 4990 N N . LYS B 1 71 ? -12.249 3.301 -2.161 1.00 56.47 72 LYS B N 1
ATOM 4991 C CA . LYS B 1 71 ? -13.470 2.512 -2.375 1.00 61.24 72 LYS B CA 1
ATOM 4992 C C . LYS B 1 71 ? -13.366 1.074 -1.842 1.00 59.45 72 LYS B C 1
ATOM 4993 O O . LYS B 1 71 ? -14.294 0.280 -2.004 1.00 70.01 72 LYS B O 1
ATOM 5012 N N . HIS B 1 72 ? -12.274 0.744 -1.161 1.00 48.14 73 HIS B N 1
ATOM 5013 C CA . HIS B 1 72 ? -12.041 -0.649 -0.778 1.00 46.01 73 HIS B CA 1
ATOM 5014 C C . HIS B 1 72 ? -12.753 -1.056 0.496 1.00 39.99 73 HIS B C 1
ATOM 5015 O O . HIS B 1 72 ? -13.044 -0.233 1.349 1.00 40.21 73 HIS B O 1
ATOM 5029 N N . GLN B 1 73 ? -13.000 -2.351 0.626 1.00 47.14 74 GLN B N 1
ATOM 5030 C CA . GLN B 1 73 ? -13.514 -2.899 1.869 1.00 37.77 74 GLN B CA 1
ATOM 5031 C C . GLN B 1 73 ? -12.308 -3.394 2.661 1.00 37.53 74 GLN B C 1
ATOM 5032 O O . GLN B 1 73 ? -11.195 -3.451 2.132 1.00 36.63 74 GLN B O 1
ATOM 5046 N N . ALA B 1 74 ? -12.531 -3.725 3.924 1.00 33.67 75 ALA B N 1
ATOM 5047 C CA . ALA B 1 74 ? -11.452 -4.083 4.836 1.00 31.04 75 ALA B CA 1
ATOM 5048 C C . ALA B 1 74 ? -10.678 -5.318 4.384 1.00 37.13 75 ALA B C 1
ATOM 5049 O O . ALA B 1 74 ? -9.471 -5.403 4.580 1.00 31.28 75 ALA B O 1
ATOM 5056 N N . GLU B 1 75 ? -11.378 -6.272 3.786 1.00 28.45 76 GLU B N 1
ATOM 5057 C CA . GLU B 1 75 ? -10.780 -7.551 3.426 1.00 36.65 76 GLU B CA 1
ATOM 5058 C C . GLU B 1 75 ? -11.355 -8.037 2.111 1.00 37.94 76 GLU B C 1
ATOM 5059 O O . GLU B 1 75 ? -12.396 -8.681 2.091 1.00 31.19 76 GLU B O 1
ATOM 5071 N N . GLU B 1 76 ? -10.685 -7.714 1.010 1.00 30.53 77 GLU B N 1
ATOM 5072 C CA . GLU B 1 76 ? -11.231 -7.998 -0.315 1.00 34.16 77 GLU B CA 1
ATOM 5073 C C . GLU B 1 76 ? -10.867 -9.397 -0.804 1.00 30.24 77 GLU B C 1
ATOM 5074 O O . GLU B 1 76 ? -11.455 -9.908 -1.761 1.00 32.52 77 GLU B O 1
ATOM 5086 N N . HIS B 1 77 ? -9.896 -10.011 -0.139 1.00 31.46 78 HIS B N 1
ATOM 5087 C CA . HIS B 1 77 ? -9.531 -11.393 -0.411 1.00 49.99 78 HIS B CA 1
ATOM 5088 C C . HIS B 1 77 ? -9.210 -12.139 0.871 1.00 43.64 78 HIS B C 1
ATOM 5089 O O . HIS B 1 77 ? -8.325 -11.746 1.630 1.00 28.32 78 HIS B O 1
ATOM 5103 N N . LEU B 1 78 ? -9.927 -13.230 1.089 1.00 27.99 79 LEU B N 1
ATOM 5104 C CA . LEU B 1 78 ? -9.663 -14.120 2.209 1.00 34.35 79 LEU B CA 1
ATOM 5105 C C . LEU B 1 78 ? -9.374 -15.540 1.704 1.00 37.75 79 LEU B C 1
ATOM 5106 O O . LEU B 1 78 ? -10.294 -16.287 1.410 1.00 24.90 79 LEU B O 1
ATOM 5122 N N . PRO B 1 79 ? -8.083 -15.897 1.553 1.00 24.76 80 PRO B N 1
ATOM 5123 C CA . PRO B 1 79 ? -7.704 -17.278 1.218 1.00 24.50 80 PRO B CA 1
ATOM 5124 C C . PRO B 1 79 ? -8.035 -18.232 2.352 1.00 25.38 80 PRO B C 1
ATOM 5125 O O . PRO B 1 79 ? -8.212 -17.787 3.489 1.00 27.45 80 PRO B O 1
ATOM 5136 N N . LEU B 1 80 ? -8.089 -19.526 2.060 1.00 25.97 81 LEU B N 1
ATOM 5137 C CA . LEU B 1 80 ? -8.227 -20.535 3.108 1.00 23.29 81 LEU B CA 1
ATOM 5138 C C . LEU B 1 80 ? -6.864 -20.662 3.817 1.00 23.70 81 LEU B C 1
ATOM 5139 O O . LEU B 1 80 ? -5.881 -20.051 3.396 1.00 26.12 81 LEU B O 1
ATOM 5155 N N . LYS B 1 81 ? -6.817 -21.406 4.912 1.00 25.30 82 LYS B N 1
ATOM 5156 C CA . LYS B 1 81 ? -5.564 -21.634 5.625 1.00 29.23 82 LYS B CA 1
ATOM 5157 C C . LYS B 1 81 ? -5.482 -23.110 5.924 1.00 27.77 82 LYS B C 1
ATOM 5158 O O . LYS B 1 81 ? -6.486 -23.722 6.286 1.00 23.21 82 LYS B O 1
ATOM 5177 N N . GLU B 1 82 ? -4.297 -23.681 5.771 1.00 23.69 83 GLU B N 1
ATOM 5178 C CA . GLU B 1 82 ? -4.108 -25.083 6.082 1.00 24.21 83 GLU B CA 1
ATOM 5179 C C . GLU B 1 82 ? -4.384 -25.373 7.556 1.00 34.41 83 GLU B C 1
ATOM 5180 O O . GLU B 1 82 ? -4.877 -26.456 7.882 1.00 27.60 83 GLU B O 1
ATOM 5192 N N . LYS B 1 83 ? -4.112 -24.405 8.437 1.00 29.53 84 LYS B N 1
ATOM 5193 C CA . LYS B 1 83 ? -4.335 -24.601 9.872 1.00 29.22 84 LYS B CA 1
ATOM 5194 C C . LYS B 1 83 ? -5.812 -24.822 10.139 1.00 26.41 84 LYS B C 1
ATOM 5195 O O . LYS B 1 83 ? -6.177 -25.342 11.183 1.00 31.73 84 LYS B O 1
ATOM 5214 N N . ASP B 1 84 ? -6.653 -24.346 9.221 1.00 32.83 85 ASP B N 1
ATOM 5215 C CA . ASP B 1 84 ? -8.100 -24.418 9.397 1.00 28.18 85 ASP B CA 1
ATOM 5216 C C . ASP B 1 84 ? -8.704 -25.721 8.882 1.00 26.10 85 ASP B C 1
ATOM 5217 O O . ASP B 1 84 ? -9.913 -25.943 9.030 1.00 27.67 85 ASP B O 1
ATOM 5226 N N . ILE B 1 85 ? -7.879 -26.584 8.303 1.00 35.67 86 ILE B N 1
ATOM 5227 C CA . ILE B 1 85 ? -8.336 -27.921 7.959 1.00 44.51 86 ILE B CA 1
ATOM 5228 C C . ILE B 1 85 ? -8.658 -28.643 9.251 1.00 26.02 86 ILE B C 1
ATOM 5229 O O . ILE B 1 85 ? -7.799 -28.802 10.121 1.00 28.53 86 ILE B O 1
ATOM 5245 N N . LEU B 1 86 ? -9.915 -29.039 9.388 1.00 27.33 87 LEU B N 1
ATOM 5246 C CA . LEU B 1 86 ? -10.388 -29.678 10.614 1.00 30.91 87 LEU B CA 1
ATOM 5247 C C . LEU B 1 86 ? -10.352 -31.192 10.455 1.00 30.89 87 LEU B C 1
ATOM 5248 O O . LEU B 1 86 ? -11.013 -31.742 9.585 1.00 36.44 87 LEU B O 1
ATOM 5264 N N . PHE B 1 87 ? -9.519 -31.858 11.244 1.00 31.02 88 PHE B N 1
ATOM 5265 C CA . PHE B 1 87 ? -9.362 -33.314 11.146 1.00 39.83 88 PHE B CA 1
ATOM 5266 C C . PHE B 1 87 ? -10.349 -34.026 12.064 1.00 32.38 88 PHE B C 1
ATOM 5267 O O . PHE B 1 87 ? -10.609 -33.593 13.182 1.00 31.19 88 PHE B O 1
ATOM 5284 N N . LEU B 1 88 ? -10.936 -35.094 11.536 1.00 43.90 89 LEU B N 1
ATOM 5285 C CA . LEU B 1 88 ? -12.057 -35.772 12.166 1.00 34.40 89 LEU B CA 1
ATOM 5286 C C . LEU B 1 88 ? -11.755 -37.245 12.437 1.00 46.61 89 LEU B C 1
ATOM 5287 O O . LEU B 1 88 ? -10.955 -37.847 11.724 1.00 38.46 89 LEU B O 1
ATOM 5303 N N . ASP B 1 89 ? -12.393 -37.823 13.454 1.00 49.25 90 ASP B N 1
ATOM 5304 C CA . ASP B 1 89 ? -12.336 -39.270 13.652 1.00 43.68 90 ASP B CA 1
ATOM 5305 C C . ASP B 1 89 ? -13.668 -39.794 14.177 1.00 40.44 90 ASP B C 1
ATOM 5306 O O . ASP B 1 89 ? -14.583 -39.017 14.446 1.00 41.44 90 ASP B O 1
ATOM 5315 N N . GLY B 1 90 ? -13.761 -41.116 14.313 1.00 40.97 91 GLY B N 1
ATOM 5316 C CA . GLY B 1 90 ? -14.993 -41.780 14.708 1.00 40.24 91 GLY B CA 1
ATOM 5317 C C . GLY B 1 90 ? -15.764 -42.258 13.484 1.00 39.93 91 GLY B C 1
ATOM 5318 O O . GLY B 1 90 ? -15.299 -42.115 12.351 1.00 42.92 91 GLY B O 1
ATOM 5322 N N . THR B 1 91 ? -16.962 -42.793 13.708 1.00 44.90 92 THR B N 1
ATOM 5323 C CA . THR B 1 91 ? -17.798 -43.299 12.625 1.00 39.94 92 THR B CA 1
ATOM 5324 C C . THR B 1 91 ? -18.231 -42.183 11.688 1.00 56.59 92 THR B C 1
ATOM 5325 O O . THR B 1 91 ? -18.054 -41.003 11.995 1.00 40.61 92 THR B O 1
ATOM 5336 N N . LEU B 1 92 ? -18.792 -42.568 10.544 1.00 36.73 93 LEU B N 1
ATOM 5337 C CA . LEU B 1 92 ? -19.337 -41.610 9.591 1.00 50.51 93 LEU B CA 1
ATOM 5338 C C . LEU B 1 92 ? -20.359 -40.689 10.264 1.00 42.29 93 LEU B C 1
ATOM 5339 O O . LEU B 1 92 ? -20.304 -39.465 10.106 1.00 33.16 93 LEU B O 1
ATOM 5355 N N . LYS B 1 93 ? -21.270 -41.268 11.043 1.00 43.21 94 LYS B N 1
ATOM 5356 C CA . LYS B 1 93 ? -22.305 -40.479 11.714 1.00 36.57 94 LYS B CA 1
ATOM 5357 C C . LYS B 1 93 ? -21.719 -39.505 12.745 1.00 43.08 94 LYS B C 1
ATOM 5358 O O . LYS B 1 93 ? -22.101 -38.326 12.791 1.00 48.24 94 LYS B O 1
ATOM 5377 N N . GLU B 1 94 ? -20.805 -40.000 13.575 1.00 35.90 95 GLU B N 1
ATOM 5378 C CA . GLU B 1 94 ? -20.139 -39.167 14.571 1.00 43.08 95 GLU B CA 1
ATOM 5379 C C . GLU B 1 94 ? -19.457 -37.956 13.926 1.00 47.44 95 GLU B C 1
ATOM 5380 O O . GLU B 1 94 ? -19.590 -36.832 14.410 1.00 36.53 95 GLU B O 1
ATOM 5392 N N . GLN B 1 95 ? -18.729 -38.189 12.836 1.00 40.81 96 GLN B N 1
ATOM 5393 C CA . GLN B 1 95 ? -18.025 -37.113 12.133 1.00 37.34 96 GLN B CA 1
ATOM 5394 C C . GLN B 1 95 ? -18.997 -36.059 11.617 1.00 36.43 96 GLN B C 1
ATOM 5395 O O . GLN B 1 95 ? -18.771 -34.860 11.782 1.00 43.75 96 GLN B O 1
ATOM 5409 N N . ALA B 1 96 ? -20.074 -36.501 10.975 1.00 40.96 97 ALA B N 1
ATOM 5410 C CA . ALA B 1 96 ? -21.085 -35.570 10.480 1.00 40.22 97 ALA B CA 1
ATOM 5411 C C . ALA B 1 96 ? -21.717 -34.807 11.649 1.00 43.37 97 ALA B C 1
ATOM 5412 O O . ALA B 1 96 ? -21.949 -33.599 11.565 1.00 41.02 97 ALA B O 1
ATOM 5419 N N . ASP B 1 97 ? -21.974 -35.522 12.742 1.00 44.39 98 ASP B N 1
ATOM 5420 C CA . ASP B 1 97 ? -22.592 -34.930 13.922 1.00 49.37 98 ASP B CA 1
ATOM 5421 C C . ASP B 1 97 ? -21.694 -33.862 14.517 1.00 53.01 98 ASP B C 1
ATOM 5422 O O . ASP B 1 97 ? -22.180 -32.851 15.025 1.00 47.47 98 ASP B O 1
ATOM 5431 N N . LYS B 1 98 ? -20.385 -34.094 14.476 1.00 40.93 99 LYS B N 1
ATOM 5432 C CA . LYS B 1 98 ? -19.448 -33.114 14.996 1.00 40.10 99 LYS B CA 1
ATOM 5433 C C . LYS B 1 98 ? -19.517 -31.805 14.222 1.00 39.65 99 LYS B C 1
ATOM 5434 O O . LYS B 1 98 ? -19.459 -30.727 14.810 1.00 48.90 99 LYS B O 1
ATOM 5453 N N . LEU B 1 99 ? -19.657 -31.896 12.905 1.00 33.59 100 LEU B N 1
ATOM 5454 C CA . LEU B 1 99 ? -19.691 -30.696 12.084 1.00 28.33 100 LEU B CA 1
ATOM 5455 C C . LEU B 1 99 ? -21.006 -29.940 12.270 1.00 32.80 100 LEU B C 1
ATOM 5456 O O . LEU B 1 99 ? -21.008 -28.705 12.360 1.00 29.37 100 LEU B O 1
ATOM 5472 N N . LYS B 1 100 ? -22.115 -30.672 12.357 1.00 34.27 101 LYS B N 1
ATOM 5473 C CA . LYS B 1 100 ? -23.418 -30.051 12.614 1.00 55.08 101 LYS B CA 1
ATOM 5474 C C . LYS B 1 100 ? -23.412 -29.379 13.994 1.00 53.15 101 LYS B C 1
ATOM 5475 O O . LYS B 1 100 ? -23.948 -28.282 14.181 1.00 47.29 101 LYS B O 1
ATOM 5494 N N . LYS B 1 101 ? -22.790 -30.053 14.952 1.00 49.67 102 LYS B N 1
ATOM 5495 C CA . LYS B 1 101 ? -22.595 -29.520 16.291 1.00 46.04 102 LYS B CA 1
ATOM 5496 C C . LYS B 1 101 ? -21.871 -28.175 16.238 1.00 43.65 102 LYS B C 1
ATOM 5497 O O . LYS B 1 101 ? -22.271 -27.213 16.902 1.00 43.51 102 LYS B O 1
ATOM 5516 N N . LYS B 1 102 ? -20.814 -28.105 15.433 1.00 41.48 103 LYS B N 1
ATOM 5517 C CA . LYS B 1 102 ? -20.036 -26.880 15.308 1.00 40.39 103 LYS B CA 1
ATOM 5518 C C . LYS B 1 102 ? -20.898 -25.742 14.753 1.00 38.51 103 LYS B C 1
ATOM 5519 O O . LYS B 1 102 ? -20.804 -24.602 15.212 1.00 43.94 103 LYS B O 1
ATOM 5538 N N . ILE B 1 103 ? -21.751 -26.051 13.776 1.00 36.68 104 ILE B N 1
ATOM 5539 C CA . ILE B 1 103 ? -22.652 -25.045 13.224 1.00 35.26 104 ILE B CA 1
ATOM 5540 C C . ILE B 1 103 ? -23.574 -24.510 14.309 1.00 37.59 104 ILE B C 1
ATOM 5541 O O . ILE B 1 103 ? -23.790 -23.299 14.421 1.00 36.74 104 ILE B O 1
ATOM 5557 N N . ASN B 1 104 ? -24.138 -25.416 15.093 1.00 44.15 105 ASN B N 1
ATOM 5558 C CA . ASN B 1 104 ? -25.084 -25.020 16.130 1.00 46.45 105 ASN B CA 1
ATOM 5559 C C . ASN B 1 104 ? -24.411 -24.328 17.316 1.00 45.66 105 ASN B C 1
ATOM 5560 O O . ASN B 1 104 ? -25.055 -23.563 18.031 1.00 46.63 105 ASN B O 1
ATOM 5571 N N . GLU B 1 105 ? -23.121 -24.574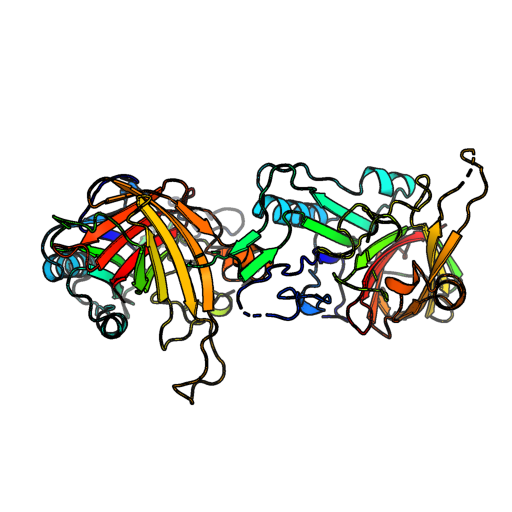 17.519 1.00 45.20 106 GLU B N 1
ATOM 5572 C CA . GLU B 1 105 ? -22.386 -23.855 18.557 1.00 44.91 106 GLU B CA 1
ATOM 5573 C C . GLU B 1 105 ? -22.331 -22.366 18.241 1.00 47.70 106 GLU B C 1
ATOM 5574 O O . GLU B 1 105 ? -22.287 -21.535 19.147 1.00 44.44 106 GLU B O 1
ATOM 5586 N N . ARG B 1 106 ? -22.366 -22.028 16.955 1.00 40.95 107 ARG B N 1
ATOM 5587 C CA . ARG B 1 106 ? -22.299 -20.630 16.547 1.00 41.13 107 ARG B CA 1
ATOM 5588 C C . ARG B 1 106 ? -23.683 -19.983 16.608 1.00 53.05 107 ARG B C 1
ATOM 5589 O O . ARG B 1 106 ? -23.812 -18.830 17.014 1.00 39.43 107 ARG B O 1
ATOM 5610 N N . TYR B 1 107 ? -24.699 -20.710 16.154 1.00 43.71 108 TYR B N 1
ATOM 5611 C CA . TYR B 1 107 ? -26.099 -20.287 16.266 1.00 44.02 108 TYR B CA 1
ATOM 5612 C C . TYR B 1 107 ? -26.977 -21.501 16.510 1.00 41.85 108 TYR B C 1
ATOM 5613 O O . TYR B 1 107 ? -27.123 -22.357 15.638 1.00 43.35 108 TYR B O 1
ATOM 5631 N N . SER B 1 108 ? -27.560 -21.562 17.701 1.00 42.54 109 SER B N 1
ATOM 5632 C CA . SER B 1 108 ? -28.346 -22.711 18.137 1.00 43.93 109 SER B CA 1
ATOM 5633 C C . SER B 1 108 ? -29.655 -22.897 17.377 1.00 44.65 109 SER B C 1
ATOM 5634 O O . SER B 1 108 ? -30.210 -23.996 17.371 1.00 71.60 109 SER B O 1
ATOM 5642 N N . ASP B 1 109 ? -30.143 -21.840 16.736 1.00 44.62 110 ASP B N 1
ATOM 5643 C CA . ASP B 1 109 ? -31.496 -21.858 16.178 1.00 60.31 110 ASP B CA 1
ATOM 5644 C C . ASP B 1 109 ? -31.541 -21.689 14.660 1.00 54.42 110 ASP B C 1
ATOM 5645 O O . ASP B 1 109 ? -32.518 -21.160 14.138 1.00 47.19 110 ASP B O 1
ATOM 5654 N N . VAL B 1 110 ? -30.497 -22.121 13.953 1.00 42.98 111 VAL B N 1
ATOM 5655 C CA . VAL B 1 110 ? -30.527 -22.080 12.497 1.00 42.09 111 VAL B CA 1
ATOM 5656 C C . VAL B 1 110 ? -30.753 -23.491 11.970 1.00 43.87 111 VAL B C 1
ATOM 5657 O O . VAL B 1 110 ? -30.287 -24.470 12.552 1.00 41.93 111 VAL B O 1
ATOM 5670 N N . ARG B 1 111 ? -31.484 -23.587 10.869 1.00 42.47 112 ARG B N 1
ATOM 5671 C CA . ARG B 1 111 ? -31.711 -24.865 10.216 1.00 43.81 112 ARG B CA 1
ATOM 5672 C C . ARG B 1 111 ? -30.491 -25.272 9.390 1.00 40.51 112 ARG B C 1
ATOM 5673 O O . ARG B 1 111 ? -29.822 -24.428 8.790 1.00 39.30 112 ARG B O 1
ATOM 5694 N N . VAL B 1 112 ? -30.167 -26.556 9.443 1.00 40.29 113 VAL B N 1
ATOM 5695 C CA . VAL B 1 112 ? -29.059 -27.119 8.695 1.00 44.77 113 VAL B CA 1
ATOM 5696 C C . VAL B 1 112 ? -29.542 -27.971 7.531 1.00 58.77 113 VAL B C 1
ATOM 5697 O O . VAL B 1 112 ? -30.523 -28.705 7.640 1.00 40.39 113 VAL B O 1
ATOM 5710 N N . ILE B 1 113 ? -28.872 -27.808 6.397 1.00 41.13 114 ILE B N 1
ATOM 5711 C CA . ILE B 1 113 ? -29.068 -28.655 5.231 1.00 38.03 114 ILE B CA 1
ATOM 5712 C C . ILE B 1 113 ? -27.845 -29.565 5.079 1.00 39.85 114 ILE B C 1
ATOM 5713 O O . ILE B 1 113 ? -26.726 -29.139 5.364 1.00 42.34 114 ILE B O 1
ATOM 5729 N N . THR B 1 114 ? -28.063 -30.819 4.677 1.00 36.59 115 THR B N 1
ATOM 5730 C CA . THR B 1 114 ? -26.966 -31.767 4.470 1.00 35.47 115 THR B CA 1
ATOM 5731 C C . THR B 1 114 ? -26.938 -32.324 3.051 1.00 35.19 115 THR B C 1
ATOM 5732 O O . THR B 1 114 ? -27.856 -32.115 2.254 1.00 41.83 115 THR B O 1
ATOM 5743 N N . SER B 1 115 ? -25.865 -33.043 2.751 1.00 38.74 116 SER B N 1
ATOM 5744 C CA . SER B 1 115 ? -25.685 -33.679 1.459 1.00 33.82 116 SER B CA 1
ATOM 5745 C C . SER B 1 115 ? -26.270 -35.086 1.417 1.00 35.09 116 SER B C 1
ATOM 5746 O O . SER B 1 115 ? -26.076 -35.815 0.441 1.00 44.61 116 SER B O 1
ATOM 5754 N N . LYS B 1 116 ? -27.018 -35.454 2.451 1.00 38.53 117 LYS B N 1
ATOM 5755 C CA . LYS B 1 116 ? -27.531 -36.817 2.559 1.00 45.11 117 LYS B CA 1
ATOM 5756 C C . LYS B 1 116 ? -28.355 -37.158 1.311 1.00 48.64 117 LYS B C 1
ATOM 5757 O O . LYS B 1 116 ? -28.241 -38.248 0.752 1.00 50.48 117 LYS B O 1
ATOM 5776 N N . LYS B 1 117 ? -29.187 -36.221 0.881 1.00 53.83 118 LYS B N 1
ATOM 5777 C CA . LYS B 1 117 ? -30.000 -36.404 -0.313 1.00 58.04 118 LYS B CA 1
ATOM 5778 C C . LYS B 1 117 ? -29.099 -36.567 -1.551 1.00 68.82 118 LYS B C 1
ATOM 5779 O O . LYS B 1 117 ? -29.337 -37.435 -2.393 1.00 56.20 118 LYS B O 1
ATOM 5798 N N . GLU B 1 118 ? -28.051 -35.750 -1.648 1.00 47.39 119 GLU B N 1
ATOM 5799 C CA . GLU B 1 118 ? -27.169 -35.792 -2.815 1.00 44.50 119 GLU B CA 1
ATOM 5800 C C . GLU B 1 118 ? -26.374 -37.096 -2.930 1.00 41.95 119 GLU B C 1
ATOM 5801 O O . GLU B 1 118 ? -26.194 -37.616 -4.029 1.00 39.33 119 GLU B O 1
ATOM 5813 N N . GLU B 1 119 ? -25.920 -37.629 -1.800 1.00 42.27 120 GLU B N 1
ATOM 5814 C CA . GLU B 1 119 ? -25.050 -38.802 -1.798 1.00 44.75 120 GLU B CA 1
ATOM 5815 C C . GLU B 1 119 ? -25.824 -40.119 -1.857 1.00 47.93 120 GLU B C 1
ATOM 5816 O O . GLU B 1 119 ? -25.221 -41.192 -1.901 1.00 48.32 120 GLU B O 1
ATOM 5828 N N . GLU B 1 120 ? -27.152 -40.041 -1.872 1.00 51.03 121 GLU B N 1
ATOM 5829 C CA . GLU B 1 120 ? -27.979 -41.241 -1.987 1.00 60.31 121 GLU B CA 1
ATOM 5830 C C . GLU B 1 120 ? -27.538 -42.077 -3.188 1.00 53.43 121 GLU B C 1
ATOM 5831 O O . GLU B 1 120 ? -27.321 -43.290 -3.062 1.00 50.91 121 GLU B O 1
ATOM 5843 N N . LYS B 1 121 ? -27.351 -41.403 -4.327 1.00 44.86 122 LYS B N 1
ATOM 5844 C CA . LYS B 1 121 ? -26.999 -42.056 -5.604 1.00 41.08 122 LYS B CA 1
ATOM 5845 C C . LYS B 1 121 ? -25.914 -43.105 -5.476 1.00 43.36 122 LYS B C 1
ATOM 5846 O O . LYS B 1 121 ? -25.976 -44.164 -6.102 1.00 40.48 122 LYS B O 1
ATOM 5865 N N . TYR B 1 122 ? -24.945 -42.815 -4.613 1.00 38.67 123 TYR B N 1
ATOM 5866 C CA . TYR B 1 122 ? -23.693 -43.553 -4.575 1.00 57.57 123 TYR B CA 1
ATOM 5867 C C . TYR B 1 122 ? -23.707 -44.790 -3.690 1.00 38.05 123 TYR B C 1
ATOM 5868 O O . TYR B 1 122 ? -22.898 -45.692 -3.884 1.00 58.90 123 TYR B O 1
ATOM 5886 N N . GLN B 1 123 ? -24.612 -44.820 -2.717 1.00 44.13 124 GLN B N 1
ATOM 5887 C CA . GLN B 1 123 ? -24.728 -45.958 -1.804 1.00 47.60 124 GLN B CA 1
ATOM 5888 C C . GLN B 1 123 ? -23.375 -46.337 -1.215 1.00 48.31 124 GLN B C 1
ATOM 5889 O O . GLN B 1 123 ? -22.992 -47.504 -1.208 1.00 43.66 124 GLN B O 1
ATOM 5903 N N . TYR B 1 124 ? -22.637 -45.327 -0.769 1.00 43.39 125 TYR B N 1
ATOM 5904 C CA . TYR B 1 124 ? -21.362 -45.546 -0.120 1.00 42.93 125 TYR B CA 1
ATOM 5905 C C . TYR B 1 124 ? -21.552 -46.328 1.178 1.00 40.77 125 TYR B C 1
ATOM 5906 O O . TYR B 1 124 ? -22.461 -46.036 1.959 1.00 40.42 125 TYR B O 1
ATOM 5924 N N . GLN B 1 125 ? -20.670 -47.289 1.422 1.00 42.42 126 GLN B N 1
ATOM 5925 C CA . GLN B 1 125 ? -20.665 -48.045 2.673 1.00 46.61 126 GLN B CA 1
ATOM 5926 C C . GLN B 1 125 ? -19.703 -47.482 3.712 1.00 48.97 126 GLN B C 1
ATOM 5927 O O . GLN B 1 125 ? -19.983 -47.533 4.907 1.00 43.43 126 GLN B O 1
ATOM 5941 N N . PHE B 1 126 ? -18.543 -47.012 3.264 1.00 37.16 127 PHE B N 1
ATOM 5942 C CA . PHE B 1 126 ? -17.459 -46.699 4.193 1.00 36.56 127 PHE B CA 1
ATOM 5943 C C . PHE B 1 126 ? -16.951 -45.275 4.097 1.00 34.71 127 PHE B C 1
ATOM 5944 O O . PHE B 1 126 ? -16.147 -44.862 4.934 1.00 34.45 127 PHE B O 1
ATOM 5961 N N . VAL B 1 127 ? -17.402 -44.535 3.087 1.00 36.19 128 VAL B N 1
ATOM 5962 C CA . VAL B 1 127 ? -16.900 -43.184 2.854 1.00 39.20 128 VAL B CA 1
ATOM 5963 C C . VAL B 1 127 ? -18.021 -42.164 2.622 1.00 28.38 128 VAL B C 1
ATOM 5964 O O . VAL B 1 127 ? -19.154 -42.525 2.298 1.00 33.11 128 VAL B O 1
ATOM 5977 N N . ARG B 1 128 ? -17.685 -40.887 2.800 1.00 26.89 129 ARG B N 1
ATOM 5978 C CA . ARG B 1 128 ? -18.557 -39.774 2.451 1.00 26.18 129 ARG B CA 1
ATOM 5979 C C . ARG B 1 128 ? -17.713 -38.648 1.859 1.00 26.30 129 ARG B C 1
ATOM 5980 O O . ARG B 1 128 ? -16.576 -38.426 2.282 1.00 27.18 129 ARG B O 1
ATOM 6001 N N . ALA B 1 129 ? -18.266 -37.967 0.864 1.00 25.51 130 ALA B N 1
ATOM 6002 C CA . ALA B 1 129 ? -17.772 -36.661 0.428 1.00 25.68 130 ALA B CA 1
ATOM 6003 C C . ALA B 1 129 ? -18.972 -35.744 0.415 1.00 29.12 130 ALA B C 1
ATOM 6004 O O . ALA B 1 129 ? -19.750 -35.752 -0.549 1.00 30.98 130 ALA B O 1
ATOM 6011 N N . GLY B 1 130 ? -19.137 -34.976 1.489 1.00 29.91 131 GLY B N 1
ATOM 6012 C CA . GLY B 1 130 ? -20.393 -34.282 1.721 1.00 29.33 131 GLY B CA 1
ATOM 6013 C C . GLY B 1 130 ? -20.286 -32.845 2.176 1.00 28.59 131 GLY B C 1
ATOM 6014 O O . GLY B 1 130 ? -19.219 -32.225 2.103 1.00 29.54 131 GLY B O 1
ATOM 6018 N N . TYR B 1 131 ? -21.420 -32.318 2.632 1.00 30.08 132 TYR B N 1
ATOM 6019 C CA . TYR B 1 131 ? -21.489 -30.952 3.137 1.00 25.26 132 TYR B CA 1
ATOM 6020 C C . TYR B 1 131 ? -22.584 -30.805 4.186 1.00 29.33 132 TYR B C 1
ATOM 6021 O O . TYR B 1 131 ? -23.535 -31.594 4.244 1.00 32.27 132 TYR B O 1
ATOM 6039 N N . VAL B 1 132 ? -22.429 -29.793 5.027 1.00 32.12 133 VAL B N 1
ATOM 6040 C CA . VAL B 1 132 ? -23.480 -29.378 5.950 1.00 26.16 133 VAL B CA 1
ATOM 6041 C C . VAL B 1 132 ? -23.391 -27.865 6.015 1.00 31.82 133 VAL B C 1
ATOM 6042 O O . VAL B 1 132 ? -22.299 -27.326 6.143 1.00 28.76 133 VAL B O 1
ATOM 6055 N N . PHE B 1 133 ? -24.520 -27.178 5.909 1.00 30.35 134 PHE B N 1
ATOM 6056 C CA . PHE B 1 133 ? -24.497 -25.727 5.881 1.00 43.42 134 PHE B CA 1
ATOM 6057 C C . PHE B 1 133 ? -25.800 -25.121 6.360 1.00 34.56 134 PHE B C 1
ATOM 6058 O O . PHE B 1 133 ? -26.782 -25.828 6.588 1.00 31.73 134 PHE B O 1
ATOM 6075 N N . THR B 1 134 ? -25.783 -23.806 6.539 1.00 31.19 135 THR B N 1
ATOM 6076 C CA . THR B 1 134 ? -26.995 -23.049 6.852 1.00 37.12 135 THR B CA 1
ATOM 6077 C C . THR B 1 134 ? -27.010 -21.713 6.099 1.00 40.17 135 THR B C 1
ATOM 6078 O O . THR B 1 134 ? -25.953 -21.126 5.836 1.00 50.95 135 THR B O 1
ATOM 6089 N N . ARG B 1 135 ? -28.206 -21.247 5.748 1.00 49.11 136 ARG B N 1
ATOM 6090 C CA . ARG B 1 135 ? -28.398 -19.913 5.174 1.00 62.76 136 ARG B CA 1
ATOM 6091 C C . ARG B 1 135 ? -28.638 -18.878 6.267 1.00 47.11 136 ARG B C 1
ATOM 6092 O O . ARG B 1 135 ? -28.690 -17.674 5.999 1.00 45.20 136 ARG B O 1
ATOM 6113 N N . ALA B 1 136 ? -28.831 -19.360 7.491 1.00 51.97 137 ALA B N 1
ATOM 6114 C CA . ALA B 1 136 ? -29.017 -18.492 8.657 1.00 60.34 137 ALA B CA 1
ATOM 6115 C C . ALA B 1 136 ? -30.041 -17.378 8.426 1.00 57.48 137 ALA B C 1
ATOM 6116 O O . ALA B 1 136 ? -29.763 -16.216 8.714 1.00 55.32 137 ALA B O 1
ATOM 6123 N N . GLU B 1 137 ? -31.215 -17.721 7.906 1.00 61.55 138 GLU B N 1
ATOM 6124 C CA . GLU B 1 137 ? -32.240 -16.713 7.645 1.00 66.79 138 GLU B CA 1
ATOM 6125 C C . GLU B 1 137 ? -32.621 -15.986 8.929 1.00 62.56 138 GLU B C 1
ATOM 6126 O O . GLU B 1 137 ? -32.753 -16.601 9.987 1.00 63.20 138 GLU B O 1
ATOM 6138 N N . GLY B 1 138 ? -32.759 -14.668 8.826 1.00 65.92 139 GLY B N 1
ATOM 6139 C CA . GLY B 1 138 ? -33.183 -13.843 9.943 1.00 60.89 139 GLY B CA 1
ATOM 6140 C C . GLY B 1 138 ? -32.048 -13.484 10.880 1.00 63.25 139 GLY B C 1
ATOM 6141 O O . GLY B 1 138 ? -32.272 -12.829 11.899 1.00 56.68 139 GLY B O 1
ATOM 6145 N N . LYS B 1 139 ? -30.835 -13.930 10.555 1.00 65.64 140 LYS B N 1
ATOM 6146 C CA . LYS B 1 139 ? -29.662 -13.574 11.344 1.00 50.84 140 LYS B CA 1
ATOM 6147 C C . LYS B 1 139 ? -28.967 -12.369 10.746 1.00 42.88 140 LYS B C 1
ATOM 6148 O O . LYS B 1 139 ? -28.689 -12.327 9.555 1.00 46.27 140 LYS B O 1
ATOM 6167 N N . ASP B 1 140 ? -28.612 -11.419 11.596 1.00 42.33 141 ASP B N 1
ATOM 6168 C CA . ASP B 1 140 ? -27.877 -10.262 11.136 1.00 59.28 141 ASP B CA 1
ATOM 6169 C C . ASP B 1 140 ? -26.467 -10.732 10.834 1.00 37.27 141 ASP B C 1
ATOM 6170 O O . ASP B 1 140 ? -26.054 -11.795 11.282 1.00 36.06 141 ASP B O 1
ATOM 6179 N N . ASN B 1 141 ? -25.744 -9.958 10.048 1.00 36.11 142 ASN B N 1
ATOM 6180 C CA . ASN B 1 141 ? -24.332 -10.216 9.831 1.00 34.46 142 ASN B CA 1
ATOM 6181 C C . ASN B 1 141 ? -23.547 -10.020 11.137 1.00 33.69 142 ASN B C 1
ATOM 6182 O O . ASN B 1 141 ? -23.967 -9.261 12.012 1.00 44.07 142 ASN B O 1
ATOM 6193 N N . GLU B 1 142 ? -22.391 -10.660 11.250 1.00 31.95 143 GLU B N 1
ATOM 6194 C CA . GLU B 1 142 ? -21.477 -10.397 12.360 1.00 31.01 143 GLU B CA 1
ATOM 6195 C C . GLU B 1 142 ? -20.888 -9.000 12.190 1.00 31.80 143 GLU B C 1
ATOM 6196 O O . GLU B 1 142 ? -20.292 -8.692 11.163 1.00 34.58 143 GLU B O 1
ATOM 6208 N N . LYS B 1 143 ? -21.095 -8.138 13.176 1.00 31.58 144 LYS B N 1
ATOM 6209 C CA . LYS B 1 143 ? -20.610 -6.764 13.074 1.00 30.07 144 LYS B CA 1
ATOM 6210 C C . LYS B 1 143 ? -19.876 -6.288 14.317 1.00 34.64 144 LYS B C 1
ATOM 6211 O O . LYS B 1 143 ? -20.167 -6.722 15.431 1.00 37.06 144 LYS B O 1
ATOM 6230 N N . GLU B 1 144 ? -18.901 -5.407 14.095 1.00 40.02 145 GLU B N 1
ATOM 6231 C CA . GLU B 1 144 ? -18.326 -4.618 15.163 1.00 43.92 145 GLU B CA 1
ATOM 6232 C C . GLU B 1 144 ? -18.296 -3.175 14.678 1.00 39.75 145 GLU B C 1
ATOM 6233 O O . GLU B 1 144 ? -18.021 -2.901 13.502 1.00 30.93 145 GLU B O 1
ATOM 6245 N N . LYS B 1 145 ? -18.658 -2.264 15.572 1.00 30.21 146 LYS B N 1
ATOM 6246 C CA . LYS B 1 145 ? -18.912 -0.878 15.191 1.00 30.83 146 LYS B CA 1
ATOM 6247 C C . LYS B 1 145 ? -18.257 0.123 16.140 1.00 40.52 146 LYS B C 1
ATOM 6248 O O . LYS B 1 145 ? -17.952 -0.193 17.295 1.00 30.55 146 LYS B O 1
ATOM 6267 N N . THR B 1 146 ? -18.019 1.322 15.628 1.00 30.96 147 THR B N 1
ATOM 6268 C CA . THR B 1 146 ? -17.445 2.414 16.407 1.00 45.84 147 THR B CA 1
ATOM 6269 C C . THR B 1 146 ? -18.519 3.034 17.275 1.00 31.26 147 THR B C 1
ATOM 6270 O O . THR B 1 146 ? -19.686 2.659 17.190 1.00 32.65 147 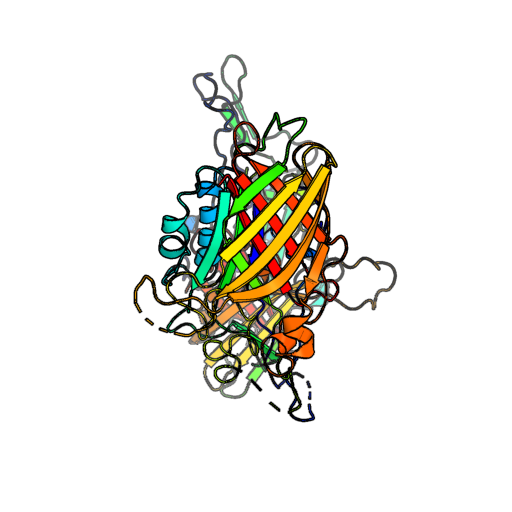THR B O 1
ATOM 6281 N N . SER B 1 147 ? -18.129 4.026 18.068 1.00 41.13 148 SER B N 1
ATOM 6282 C CA . SER B 1 147 ? -19.059 4.701 18.965 1.00 40.90 148 SER B CA 1
ATOM 6283 C C . SER B 1 147 ? -20.134 5.402 18.145 1.00 47.89 148 SER B C 1
ATOM 6284 O O . SER B 1 147 ? -21.303 5.431 18.522 1.00 48.54 148 SER B O 1
ATOM 6292 N N . ASP B 1 148 ? -19.705 5.969 17.019 1.00 45.50 149 ASP B N 1
ATOM 6293 C CA . ASP B 1 148 ? -20.575 6.714 16.117 1.00 47.44 149 ASP B CA 1
ATOM 6294 C C . ASP B 1 148 ? -21.402 5.780 15.245 1.00 43.29 149 ASP B C 1
ATOM 6295 O O . ASP B 1 148 ? -22.263 6.233 14.483 1.00 55.32 149 ASP B O 1
ATOM 6304 N N . GLY B 1 149 ? -21.131 4.481 15.344 1.00 52.99 150 GLY B N 1
ATOM 6305 C CA . GLY B 1 149 ? -21.939 3.483 14.671 1.00 33.03 150 GLY B CA 1
ATOM 6306 C C . GLY B 1 149 ? -21.419 3.016 13.329 1.00 34.98 150 GLY B C 1
ATOM 6307 O O . GLY B 1 149 ? -22.167 2.438 12.551 1.00 45.24 150 GLY B O 1
ATOM 6311 N N . LYS B 1 150 ? -20.138 3.252 13.056 1.00 31.75 151 LYS B N 1
ATOM 6312 C CA . LYS B 1 150 ? -19.555 2.862 11.780 1.00 31.32 151 LYS B CA 1
ATOM 6313 C C . LYS B 1 150 ? -19.008 1.459 11.872 1.00 30.17 151 LYS B C 1
ATOM 6314 O O . LYS B 1 150 ? -18.291 1.127 12.807 1.00 41.27 151 LYS B O 1
ATOM 6333 N N . GLU B 1 151 ? -19.335 0.644 10.876 1.00 30.03 152 GLU B N 1
ATOM 6334 C CA . GLU B 1 151 ? -18.893 -0.754 10.815 1.00 29.43 152 GLU B CA 1
ATOM 6335 C C . GLU B 1 151 ? -17.440 -0.911 10.354 1.00 34.23 152 GLU B C 1
ATOM 6336 O O . GLU B 1 151 ? -17.101 -0.546 9.226 1.00 31.87 152 GLU B O 1
ATOM 6348 N N . PHE B 1 152 ? -16.576 -1.424 11.230 1.00 27.65 153 PHE B N 1
ATOM 6349 C CA . PHE B 1 152 ? -15.203 -1.757 10.823 1.00 28.89 153 PHE B CA 1
ATOM 6350 C C . PHE B 1 152 ? -15.006 -3.289 10.739 1.00 33.34 153 PHE B C 1
ATOM 6351 O O . PHE B 1 152 ? -13.981 -3.766 10.257 1.00 27.00 153 PHE B O 1
ATOM 6368 N N . VAL B 1 153 ? -15.995 -4.045 11.219 1.00 27.14 154 VAL B N 1
ATOM 6369 C CA . VAL B 1 153 ? -16.110 -5.483 10.936 1.00 25.78 154 VAL B CA 1
ATOM 6370 C C . VAL B 1 153 ? -17.551 -5.772 10.489 1.00 26.16 154 VAL B C 1
ATOM 6371 O O . VAL B 1 153 ? -18.520 -5.346 11.134 1.00 33.86 154 VAL B O 1
ATOM 6384 N N . ASN B 1 154 ? -17.679 -6.462 9.363 1.00 26.94 155 ASN B N 1
ATOM 6385 C CA . ASN B 1 154 ? -18.970 -6.900 8.839 1.00 29.78 155 ASN B CA 1
ATOM 6386 C C . ASN B 1 154 ? -18.721 -8.222 8.127 1.00 29.47 155 ASN B C 1
ATOM 6387 O O . ASN B 1 154 ? -18.019 -8.251 7.121 1.00 29.56 155 ASN B O 1
ATOM 6398 N N . ARG B 1 155 ? -19.223 -9.319 8.688 1.00 28.56 156 ARG B N 1
ATOM 6399 C CA . ARG B 1 155 ? -19.085 -10.639 8.059 1.00 33.26 156 ARG B CA 1
ATOM 6400 C C . ARG B 1 155 ? -20.443 -11.320 7.954 1.00 27.31 156 ARG B C 1
ATOM 6401 O O . ARG B 1 155 ? -21.278 -11.173 8.847 1.00 31.47 156 ARG B O 1
ATOM 6422 N N . PHE B 1 156 ? -20.664 -12.047 6.861 1.00 31.65 157 PHE B N 1
ATOM 6423 C CA . PHE B 1 156 ? -21.916 -12.768 6.647 1.00 29.42 157 PHE B CA 1
ATOM 6424 C C . PHE B 1 156 ? -22.123 -13.784 7.771 1.00 27.83 157 PHE B C 1
ATOM 6425 O O . PHE B 1 156 ? -21.159 -14.255 8.376 1.00 29.18 157 PHE B O 1
ATOM 6442 N N . SER B 1 157 ? -23.384 -14.077 8.067 1.00 36.70 158 SER B N 1
ATOM 6443 C CA . SER B 1 157 ? -23.769 -15.034 9.108 1.00 35.19 158 SER B CA 1
ATOM 6444 C C . SER B 1 157 ? -23.903 -16.458 8.527 1.00 38.13 158 SER B C 1
ATOM 6445 O O . SER B 1 157 ? -24.191 -17.422 9.253 1.00 33.27 158 SER B O 1
ATOM 6453 N N . TYR B 1 158 ? -23.758 -16.593 7.211 1.00 33.38 159 TYR B N 1
ATOM 6454 C CA . TYR B 1 158 ? -23.767 -17.935 6.617 1.00 43.83 159 TYR B CA 1
ATOM 6455 C C . TYR B 1 158 ? -22.734 -18.816 7.305 1.00 42.13 159 TYR B C 1
ATOM 6456 O O . TYR B 1 158 ? -21.813 -18.325 7.948 1.00 34.51 159 TYR B O 1
ATOM 6474 N N . ASP B 1 159 ? -22.892 -20.124 7.146 1.00 27.71 160 ASP B N 1
ATOM 6475 C CA . ASP B 1 159 ? -21.965 -21.089 7.700 1.00 33.38 160 ASP B CA 1
ATOM 6476 C C . ASP B 1 159 ? -22.073 -22.389 6.940 1.00 33.32 160 ASP B C 1
ATOM 6477 O O . ASP B 1 159 ? -23.110 -22.695 6.350 1.00 27.50 160 ASP B O 1
ATOM 6486 N N . GLY B 1 160 ? -21.012 -23.178 7.004 1.00 27.95 161 GLY B N 1
ATOM 6487 C CA . GLY B 1 160 ? -21.000 -24.486 6.385 1.00 36.19 161 GLY B CA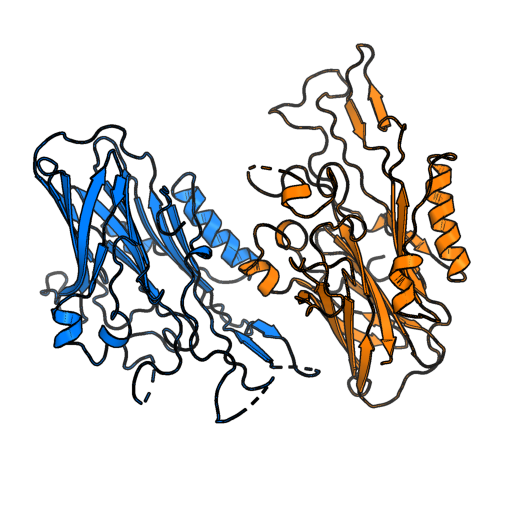 1
ATOM 6488 C C . GLY B 1 160 ? -19.629 -25.133 6.325 1.00 24.84 161 GLY B C 1
ATOM 6489 O O . GLY B 1 160 ? -18.594 -24.471 6.531 1.00 26.85 161 GLY B O 1
ATOM 6493 N N . PHE B 1 161 ? -19.645 -26.439 6.047 1.00 36.95 162 PHE B N 1
ATOM 6494 C CA . PHE B 1 161 ? -18.441 -27.246 5.841 1.00 34.64 162 PHE B CA 1
ATOM 6495 C C . PHE B 1 161 ? -18.613 -28.088 4.597 1.00 30.77 162 PHE B C 1
ATOM 6496 O O . PHE B 1 161 ? -19.738 -28.483 4.268 1.00 24.96 162 PHE B O 1
ATOM 6513 N N . VAL B 1 162 ? -17.498 -28.384 3.934 1.00 27.38 163 VAL B N 1
ATOM 6514 C CA . VAL B 1 162 ? -17.402 -29.542 3.058 1.00 25.99 163 VAL B CA 1
ATOM 6515 C C . VAL B 1 162 ? -16.377 -30.470 3.709 1.00 28.62 163 VAL B C 1
ATOM 6516 O O . VAL B 1 162 ? -15.461 -30.008 4.395 1.00 28.12 163 VAL B O 1
ATOM 6529 N N . TYR B 1 163 ? -16.542 -31.773 3.512 1.00 28.09 164 TYR B N 1
ATOM 6530 C CA . TYR B 1 163 ? -15.743 -32.747 4.234 1.00 25.08 164 TYR B CA 1
ATOM 6531 C C . TYR B 1 163 ? -15.717 -34.108 3.559 1.00 27.29 164 TYR B C 1
ATOM 6532 O O . TYR B 1 163 ? -16.589 -34.447 2.745 1.00 24.64 164 TYR B O 1
ATOM 6550 N N . TYR B 1 164 ? -14.696 -34.888 3.895 1.00 28.34 165 TYR B N 1
ATOM 6551 C CA . TYR B 1 164 ? -14.742 -36.314 3.617 1.00 25.95 165 TYR B CA 1
ATOM 6552 C C . TYR B 1 164 ? -14.606 -37.054 4.926 1.00 40.65 165 TYR B C 1
ATOM 6553 O O . TYR B 1 164 ? -14.034 -36.537 5.893 1.00 33.09 165 TYR B O 1
ATOM 6571 N N . SER B 1 165 ? -15.140 -38.269 4.920 1.00 28.65 166 SER B N 1
ATOM 6572 C CA . SER B 1 165 ? -15.088 -39.194 6.036 1.00 28.38 166 SER B CA 1
ATOM 6573 C C . SER B 1 165 ? -14.817 -40.589 5.497 1.00 31.53 166 SER B C 1
ATOM 6574 O O . SER B 1 165 ? -15.222 -40.920 4.388 1.00 31.40 166 SER B O 1
ATOM 6582 N N . GLY B 1 166 ? -14.115 -41.395 6.277 1.00 30.94 167 GLY B N 1
ATOM 6583 C CA . GLY B 1 166 ? -13.876 -42.781 5.920 1.00 41.91 167 GLY B CA 1
ATOM 6584 C C . GLY B 1 166 ? -13.947 -43.666 7.148 1.00 51.99 167 GLY B C 1
ATOM 6585 O O . GLY B 1 166 ? -13.564 -43.239 8.231 1.00 40.26 167 GLY B O 1
ATOM 6589 N N . GLU B 1 167 ? -14.464 -44.881 6.981 1.00 32.17 168 GLU B N 1
ATOM 6590 C CA . GLU B 1 167 ? -14.482 -45.887 8.041 1.00 32.39 168 GLU B CA 1
ATOM 6591 C C . GLU B 1 167 ? -13.771 -47.161 7.560 1.00 43.29 168 GLU B C 1
ATOM 6592 O O . GLU B 1 167 ? -13.813 -47.486 6.382 1.00 35.51 168 GLU B O 1
ATOM 6604 N N . ARG B 1 168 ? -13.115 -47.861 8.481 1.00 32.55 169 ARG B N 1
ATOM 6605 C CA . ARG B 1 168 ? -12.435 -49.123 8.206 1.00 45.05 169 ARG B CA 1
ATOM 6606 C C . ARG B 1 168 ? -11.380 -48.959 7.119 1.00 39.47 169 ARG B C 1
ATOM 6607 O O . ARG B 1 168 ? -11.544 -49.444 5.997 1.00 32.06 169 ARG B O 1
ATOM 6628 N N . PRO B 1 169 ? -10.274 -48.287 7.462 1.00 49.11 170 PRO B N 1
ATOM 6629 C CA . PRO B 1 169 ? -9.140 -48.173 6.544 1.00 33.71 170 PRO B CA 1
ATOM 6630 C C . PRO B 1 169 ? -8.707 -49.558 6.083 1.00 34.25 170 PRO B C 1
ATOM 6631 O O . PRO B 1 169 ? -8.703 -50.480 6.891 1.00 35.87 170 PRO B O 1
ATOM 6642 N N . SER B 1 170 ? -8.378 -49.706 4.806 1.00 45.50 171 SER B N 1
ATOM 6643 C CA . SER B 1 170 ? -8.159 -51.027 4.218 1.00 30.87 171 SER B CA 1
ATOM 6644 C C . SER B 1 170 ? -7.005 -51.790 4.852 1.00 32.09 171 SER B C 1
ATOM 6645 O O . SER B 1 170 ? -5.941 -51.234 5.096 1.00 35.31 171 SER B O 1
ATOM 6653 N N . GLN B 1 171 ? -7.258 -53.059 5.173 1.00 34.07 172 GLN B N 1
ATOM 6654 C CA . GLN B 1 171 ? -6.250 -53.944 5.735 1.00 42.98 172 GLN B CA 1
ATOM 6655 C C . GLN B 1 171 ? -5.612 -54.778 4.632 1.00 36.34 172 GLN B C 1
ATOM 6656 O O . GLN B 1 171 ? -4.512 -55.312 4.779 1.00 36.33 172 GLN B O 1
ATOM 6670 N N . SER B 1 172 ? -6.293 -54.832 3.500 1.00 35.14 173 SER B N 1
ATOM 6671 C CA . SER B 1 172 ? -5.804 -55.559 2.349 1.00 37.43 173 SER B CA 1
ATOM 6672 C C . SER B 1 172 ? -6.228 -54.857 1.089 1.00 40.71 173 SER B C 1
ATOM 6673 O O . SER B 1 172 ? -7.347 -54.364 0.984 1.00 57.06 173 SER B O 1
ATOM 6681 N N . LEU B 1 173 ? -5.326 -54.837 0.125 1.00 30.86 174 LEU B N 1
ATOM 6682 C CA . LEU B 1 173 ? -5.619 -54.287 -1.173 1.00 29.56 174 LEU B CA 1
ATOM 6683 C C . LEU B 1 173 ? -5.194 -55.308 -2.191 1.00 32.25 174 LEU B C 1
ATOM 6684 O O . LEU B 1 173 ? -4.361 -56.171 -1.906 1.00 30.83 174 LEU B O 1
ATOM 6700 N N . PRO B 1 174 ? -5.754 -55.215 -3.389 1.00 36.06 175 PRO B N 1
ATOM 6701 C CA . PRO B 1 174 ? -5.337 -56.131 -4.447 1.00 37.13 175 PRO B CA 1
ATOM 6702 C C . PRO B 1 174 ? -3.843 -56.047 -4.734 1.00 36.82 175 PRO B C 1
ATOM 6703 O O . PRO B 1 174 ? -3.270 -54.961 -4.654 1.00 40.24 175 PRO B O 1
ATOM 6714 N N . SER B 1 175 ? -3.223 -57.186 -5.036 1.00 42.63 176 SER B N 1
ATOM 6715 C CA . SER B 1 175 ? -1.791 -57.222 -5.343 1.00 31.05 176 SER B CA 1
ATOM 6716 C C . SER B 1 175 ? -1.534 -56.998 -6.823 1.00 45.49 176 SER B C 1
ATOM 6717 O O . SER B 1 175 ? -0.384 -56.885 -7.249 1.00 40.32 176 SER B O 1
ATOM 6725 N N . ALA B 1 176 ? -2.611 -56.929 -7.604 1.00 41.75 177 ALA B N 1
ATOM 6726 C CA . ALA B 1 176 ? -2.505 -56.835 -9.051 1.00 35.53 177 ALA B CA 1
ATOM 6727 C C . ALA B 1 176 ? -3.824 -56.387 -9.649 1.00 32.02 177 ALA B C 1
ATOM 6728 O O . ALA B 1 176 ? -4.866 -56.469 -8.994 1.00 29.25 177 ALA B O 1
ATOM 6735 N N . GLY B 1 177 ? -3.771 -55.937 -10.899 1.00 27.90 178 GLY B N 1
ATOM 6736 C CA . GLY B 1 177 ? -4.956 -55.564 -11.643 1.00 35.69 178 GLY B CA 1
ATOM 6737 C C . GLY B 1 177 ? -5.264 -54.086 -11.544 1.00 44.05 178 GLY B C 1
ATOM 6738 O O . GLY B 1 177 ? -4.729 -53.362 -10.700 1.00 32.17 178 GLY B O 1
ATOM 6742 N N . THR B 1 178 ? -6.142 -53.641 -12.430 1.00 30.02 179 THR B N 1
ATOM 6743 C CA . THR B 1 178 ? -6.601 -52.268 -12.443 1.00 38.57 179 THR B CA 1
ATOM 6744 C C . THR B 1 178 ? -8.080 -52.264 -12.093 1.00 33.69 179 THR B C 1
ATOM 6745 O O . THR B 1 178 ? -8.833 -53.127 -12.531 1.00 34.00 179 THR B O 1
ATOM 6756 N N . VAL B 1 179 ? -8.475 -51.290 -11.285 1.00 27.31 180 VAL B N 1
ATOM 6757 C CA . VAL B 1 179 ? -9.822 -51.202 -10.755 1.00 46.23 180 VAL B CA 1
ATOM 6758 C C . VAL B 1 179 ? -10.386 -49.799 -10.952 1.00 23.19 180 VAL B C 1
ATOM 6759 O O . VAL B 1 179 ? -9.753 -48.823 -10.561 1.00 25.48 180 VAL B O 1
ATOM 6772 N N . GLN B 1 180 ? -11.591 -49.719 -11.516 1.00 25.78 181 GLN B N 1
ATOM 6773 C CA . GLN B 1 180 ? -12.325 -48.477 -11.661 1.00 35.61 181 GLN B CA 1
ATOM 6774 C C . GLN B 1 180 ? -13.138 -48.174 -10.406 1.00 33.73 181 GLN B C 1
ATOM 6775 O O . GLN B 1 180 ? -13.795 -49.062 -9.852 1.00 28.04 181 GLN B O 1
ATOM 6789 N N . TYR B 1 181 ? -13.083 -46.916 -9.978 1.00 27.97 182 TYR B N 1
ATOM 6790 C CA . TYR B 1 181 ? -13.934 -46.385 -8.921 1.00 29.34 182 TYR B CA 1
ATOM 6791 C C . TYR B 1 181 ? -14.732 -45.248 -9.512 1.00 39.56 182 TYR B C 1
ATOM 6792 O O . TYR B 1 181 ? -14.230 -44.560 -10.390 1.00 24.76 182 TYR B O 1
ATOM 6810 N N . SER B 1 182 ? -15.960 -45.044 -9.044 1.00 29.12 183 SER B N 1
ATOM 6811 C CA . SER B 1 182 ? -16.705 -43.850 -9.419 1.00 27.41 183 SER B CA 1
ATOM 6812 C C . SER B 1 182 ? -17.347 -43.285 -8.173 1.00 23.56 183 SER B C 1
ATOM 6813 O O . SER B 1 182 ? -17.615 -44.013 -7.222 1.00 26.96 183 SER B O 1
ATOM 6821 N N . GLY B 1 183 ? -17.581 -41.980 -8.175 1.00 30.58 184 GLY B N 1
ATOM 6822 C CA . GLY B 1 183 ? -18.119 -41.308 -7.010 1.00 24.86 184 GLY B CA 1
ATOM 6823 C C . GLY B 1 183 ? -18.330 -39.832 -7.253 1.00 25.01 184 GLY B C 1
ATOM 6824 O O . GLY B 1 183 ? -18.821 -39.429 -8.316 1.00 29.44 184 GLY B O 1
ATOM 6828 N N . ASN B 1 184 ? -17.914 -39.021 -6.282 1.00 36.14 185 ASN B N 1
ATOM 6829 C CA . ASN B 1 184 ? -18.198 -37.588 -6.300 1.00 22.98 185 ASN B CA 1
ATOM 6830 C C . ASN B 1 184 ? -17.157 -36.771 -5.575 1.00 29.27 185 ASN B C 1
ATOM 6831 O O . ASN B 1 184 ? -16.229 -37.303 -4.955 1.00 25.93 185 ASN B O 1
ATOM 6842 N N . TRP B 1 185 ? -17.308 -35.460 -5.671 1.00 28.28 186 TRP B N 1
ATOM 6843 C CA . TRP B 1 185 ? -16.460 -34.562 -4.918 1.00 32.16 186 TRP B CA 1
ATOM 6844 C C . TRP B 1 185 ? -17.246 -33.339 -4.494 1.00 30.70 186 TRP B C 1
ATOM 6845 O O . TRP B 1 185 ? -18.328 -33.056 -5.030 1.00 24.69 186 TRP B O 1
ATOM 6866 N N . GLN B 1 186 ? -16.688 -32.640 -3.510 1.00 24.03 187 GLN B N 1
ATOM 6867 C CA . GLN B 1 186 ? -17.188 -31.355 -3.032 1.00 24.43 187 GLN B CA 1
ATOM 6868 C C . GLN B 1 186 ? -16.021 -30.382 -2.984 1.00 24.46 187 GLN B C 1
ATOM 6869 O O . GLN B 1 186 ? -14.844 -30.786 -3.084 1.00 27.06 187 GLN B O 1
ATOM 6883 N N . TYR B 1 187 ? -16.322 -29.099 -2.804 1.00 23.64 188 TYR B N 1
ATOM 6884 C CA . TYR B 1 187 ? -15.262 -28.099 -2.671 1.00 24.95 188 TYR B CA 1
ATOM 6885 C C . TYR B 1 187 ? -15.717 -26.860 -1.937 1.00 24.38 188 TYR B C 1
ATOM 6886 O O . TYR B 1 187 ? -16.905 -26.556 -1.863 1.00 28.02 188 TYR B O 1
ATOM 6904 N N . MET B 1 188 ? -14.729 -26.148 -1.414 1.00 24.76 189 MET B N 1
ATOM 6905 C CA . MET B 1 188 ? -14.900 -24.876 -0.711 1.00 23.26 189 MET B CA 1
ATOM 6906 C C . MET B 1 188 ? -13.797 -23.962 -1.238 1.00 25.30 189 MET B C 1
ATOM 6907 O O . MET B 1 188 ? -12.650 -24.391 -1.302 1.00 24.14 189 MET B O 1
ATOM 6921 N N . THR B 1 189 ? -14.133 -22.734 -1.640 1.00 25.05 190 THR B N 1
ATOM 6922 C CA . THR B 1 189 ? -13.145 -21.794 -2.172 1.00 34.46 190 THR B CA 1
ATOM 6923 C C . THR B 1 189 ? -12.865 -20.609 -1.244 1.00 24.22 190 THR B C 1
ATOM 6924 O O . THR B 1 189 ? -13.596 -20.345 -0.286 1.00 25.92 190 THR B O 1
ATOM 6935 N N . ASP B 1 190 ? -11.831 -19.860 -1.590 1.00 30.89 191 ASP B N 1
ATOM 6936 C CA . ASP B 1 190 ? -11.579 -18.585 -0.950 1.00 33.96 191 ASP B CA 1
ATOM 6937 C C . ASP B 1 190 ? -12.737 -17.615 -1.198 1.00 53.25 191 ASP B C 1
ATOM 6938 O O . ASP B 1 190 ? -13.633 -17.876 -2.007 1.00 30.46 191 ASP B O 1
ATOM 6947 N N . ALA B 1 191 ? -12.717 -16.505 -0.473 1.00 30.89 192 ALA B N 1
ATOM 6948 C CA . ALA B 1 191 ? -13.679 -15.428 -0.673 1.00 29.43 192 ALA B CA 1
ATOM 6949 C C . ALA B 1 191 ? -12.943 -14.278 -1.339 1.00 27.29 192 ALA B C 1
ATOM 6950 O O . ALA B 1 191 ? -11.908 -13.848 -0.838 1.00 29.08 192 ALA B O 1
ATOM 6957 N N . LYS B 1 192 ? -13.448 -13.787 -2.466 1.00 27.45 193 LYS B N 1
ATOM 6958 C CA . LYS B 1 192 ? -12.712 -12.782 -3.221 1.00 38.78 193 LYS B CA 1
ATOM 6959 C C . LYS B 1 192 ? -13.645 -11.772 -3.879 1.00 28.98 193 LYS B C 1
ATOM 6960 O O . LYS B 1 192 ? -14.501 -12.154 -4.675 1.00 29.19 193 LYS B O 1
ATOM 6979 N N . ARG B 1 193 ? -13.467 -10.485 -3.565 1.00 29.75 194 ARG B N 1
ATOM 6980 C CA . ARG B 1 193 ? -14.370 -9.450 -4.069 1.00 53.00 194 ARG B CA 1
ATOM 6981 C C . ARG B 1 193 ? -14.327 -9.305 -5.585 1.00 43.43 194 ARG B C 1
ATOM 6982 O O . ARG B 1 193 ? -15.371 -9.233 -6.229 1.00 46.30 194 ARG B O 1
ATOM 7003 N N . HIS B 1 194 ? -13.125 -9.255 -6.151 1.00 34.67 195 HIS B N 1
ATOM 7004 C CA . HIS B 1 194 ? -12.982 -9.081 -7.592 1.00 41.81 195 HIS B CA 1
ATOM 7005 C C . HIS B 1 194 ? -12.196 -10.224 -8.215 1.00 47.32 195 HIS B C 1
ATOM 7006 O O . HIS B 1 194 ? -10.980 -10.300 -8.063 1.00 49.27 195 HIS B O 1
ATOM 7020 N N . ARG B 1 195 ? -12.898 -11.106 -8.918 1.00 40.80 196 ARG B N 1
ATOM 7021 C CA . ARG B 1 195 ? -12.256 -12.217 -9.622 1.00 41.18 196 ARG B CA 1
ATOM 7022 C C . ARG B 1 195 ? -11.967 -11.845 -11.070 1.00 47.49 196 ARG B C 1
ATOM 7023 O O . ARG B 1 195 ? -11.168 -12.496 -11.744 1.00 44.18 196 ARG B O 1
ATOM 7044 N N . THR B 1 196 ? -12.638 -10.802 -11.540 1.00 41.40 197 THR B N 1
ATOM 7045 C CA . THR B 1 196 ? -12.427 -10.275 -12.882 1.00 48.21 197 THR B CA 1
ATOM 7046 C C . THR B 1 196 ? -12.642 -8.760 -12.882 1.00 45.93 197 THR B C 1
ATOM 7047 O O . THR B 1 196 ? -13.285 -8.214 -11.983 1.00 50.61 197 THR B O 1
ATOM 7058 N N . GLY B 1 197 ? -12.114 -8.085 -13.896 1.00 69.23 198 GLY B N 1
ATOM 7059 C CA . GLY B 1 197 ? -12.255 -6.646 -13.999 1.00 53.11 198 GLY B CA 1
ATOM 7060 C C . GLY B 1 197 ? -13.670 -6.256 -14.381 1.00 53.74 198 GLY B C 1
ATOM 7061 O O . GLY B 1 197 ? -14.280 -5.406 -13.737 1.00 75.66 198 GLY B O 1
ATOM 7065 N N . SER B 1 201 ? -21.880 -10.392 -11.371 1.00 62.12 202 SER B N 1
ATOM 7066 C CA . SER B 1 201 ? -22.455 -10.839 -10.105 1.00 66.65 202 SER B CA 1
ATOM 7067 C C . SER B 1 201 ? -22.017 -12.270 -9.799 1.00 65.44 202 SER B C 1
ATOM 7068 O O . SER B 1 201 ? -21.335 -12.897 -10.607 1.00 60.55 202 SER B O 1
ATOM 7075 N N . SER B 1 202 ? -22.410 -12.790 -8.639 1.00 61.67 203 SER B N 1
ATOM 7076 C CA . SER B 1 202 ? -22.059 -14.160 -8.270 1.00 57.33 203 SER B CA 1
ATOM 7077 C C . SER B 1 202 ? -22.895 -15.158 -9.081 1.00 55.01 203 SER B C 1
ATOM 7078 O O . SER B 1 202 ? -22.441 -16.270 -9.379 1.00 51.88 203 SER B O 1
ATOM 7086 N N . THR B 1 203 ? -24.107 -14.738 -9.446 1.00 55.15 204 THR B N 1
ATOM 7087 C CA . THR B 1 203 ? -25.022 -15.560 -10.244 1.00 68.95 204 THR B CA 1
ATOM 7088 C C . THR B 1 203 ? -24.540 -15.637 -11.698 1.00 55.62 204 THR B C 1
ATOM 7089 O O . THR B 1 203 ? -24.638 -16.689 -12.335 1.00 53.79 204 THR B O 1
ATOM 7100 N N . ASP B 1 204 ? -24.013 -14.525 -12.209 1.00 52.84 205 ASP B N 1
ATOM 7101 C CA . ASP B 1 204 ? -23.385 -14.516 -13.527 1.00 55.01 205 ASP B CA 1
ATOM 7102 C C . ASP B 1 204 ? -22.304 -15.582 -13.585 1.00 43.85 205 ASP B C 1
ATOM 7103 O O . ASP B 1 204 ? -22.090 -16.202 -14.624 1.00 44.72 205 ASP B O 1
ATOM 7112 N N . LEU B 1 205 ? -21.640 -15.803 -12.455 1.00 53.05 206 LEU B N 1
ATOM 7113 C CA . LEU B 1 205 ? -20.539 -16.758 -12.383 1.00 37.13 206 LEU B CA 1
ATOM 7114 C C . LEU B 1 205 ? -20.982 -18.162 -11.963 1.00 41.00 206 LEU B C 1
ATOM 7115 O O . LEU B 1 205 ? -20.150 -19.047 -11.774 1.00 47.15 206 LEU B O 1
ATOM 7131 N N . GLY B 1 206 ? -22.289 -18.359 -11.822 1.00 39.08 207 GLY B N 1
ATOM 7132 C CA . GLY B 1 206 ? -22.850 -19.685 -11.621 1.00 41.57 207 GLY B CA 1
ATOM 7133 C C . GLY B 1 206 ? -23.098 -20.110 -10.181 1.00 48.48 207 GLY B C 1
ATOM 7134 O O . GLY B 1 206 ? -23.422 -21.268 -9.932 1.00 38.08 207 GLY B O 1
ATOM 7138 N N . TYR B 1 207 ? -23.006 -19.171 -9.242 1.00 34.74 208 TYR B N 1
ATOM 7139 C CA . TYR B 1 207 ? -23.274 -19.458 -7.823 1.00 29.63 208 TYR B CA 1
ATOM 7140 C C . TYR B 1 207 ? -24.455 -18.653 -7.301 1.00 30.37 208 TYR B C 1
ATOM 7141 O O . TYR B 1 207 ? -24.773 -17.581 -7.804 1.00 38.83 208 TYR B O 1
ATOM 7159 N N . THR B 1 208 ? -25.101 -19.203 -6.285 1.00 30.40 209 THR B N 1
ATOM 7160 C CA . THR B 1 208 ? -26.060 -18.462 -5.497 1.00 35.95 209 THR B CA 1
ATOM 7161 C C . THR B 1 208 ? -25.448 -17.114 -5.110 1.00 31.26 209 THR B C 1
ATOM 7162 O O . THR B 1 208 ? -24.237 -17.004 -4.915 1.00 45.35 209 THR B O 1
ATOM 7173 N N . THR B 1 209 ? -26.300 -16.094 -5.034 1.00 43.28 210 THR B N 1
ATOM 7174 C CA . THR B 1 209 ? -25.882 -14.728 -4.732 1.00 32.68 210 THR B CA 1
ATOM 7175 C C . THR B 1 209 ? -24.910 -14.662 -3.550 1.00 40.69 210 THR B C 1
ATOM 7176 O O . THR B 1 209 ? -25.149 -15.293 -2.520 1.00 31.54 210 THR B O 1
ATOM 7187 N N . TYR B 1 210 ? -23.828 -13.899 -3.739 1.00 38.48 211 TYR B N 1
ATOM 7188 C CA . TYR B 1 210 ? -22.752 -13.663 -2.754 1.00 38.97 211 TYR B CA 1
ATOM 7189 C C . TYR B 1 210 ? -21.677 -14.756 -2.689 1.00 29.55 211 TYR B C 1
ATOM 7190 O O . TYR B 1 210 ? -20.519 -14.452 -2.370 1.00 31.24 211 TYR B O 1
ATOM 7208 N N . TYR B 1 211 ? -22.030 -16.011 -2.960 1.00 28.97 212 TYR B N 1
ATOM 7209 C CA . TYR B 1 211 ? -21.070 -17.107 -2.816 1.00 33.61 212 TYR B CA 1
ATOM 7210 C C . TYR B 1 211 ? -19.935 -16.941 -3.826 1.00 45.06 212 TYR B C 1
ATOM 7211 O O . TYR B 1 211 ? -20.171 -16.726 -5.015 1.00 30.27 212 TYR B O 1
ATOM 7229 N N . GLY B 1 212 ? -18.703 -16.996 -3.314 1.00 27.62 213 GLY B N 1
ATOM 7230 C CA . GLY B 1 212 ? -17.504 -16.693 -4.079 1.00 31.03 213 GLY B CA 1
ATOM 7231 C C . GLY B 1 212 ? -16.946 -15.330 -3.722 1.00 35.76 213 GLY B C 1
ATOM 7232 O O . GLY B 1 212 ? -15.737 -15.095 -3.807 1.00 27.67 213 GLY B O 1
ATOM 7236 N N . ASN B 1 213 ? -17.831 -14.431 -3.310 1.00 30.39 214 ASN B N 1
ATOM 7237 C CA . ASN B 1 213 ? -17.452 -13.045 -3.060 1.00 38.03 214 ASN B CA 1
ATOM 7238 C C . ASN B 1 213 ? -17.328 -12.758 -1.570 1.00 39.15 214 ASN B C 1
ATOM 7239 O O . ASN B 1 213 ? -16.225 -12.770 -1.020 1.00 33.17 214 ASN B O 1
ATOM 7250 N N . GLU B 1 214 ? -18.452 -12.495 -0.915 1.00 37.06 215 GLU B N 1
ATOM 7251 C CA . GLU B 1 214 ? -18.444 -12.125 0.490 1.00 35.16 215 GLU B CA 1
ATOM 7252 C C . GLU B 1 214 ? -18.158 -13.344 1.368 1.00 37.07 215 GLU B C 1
ATOM 7253 O O . GLU B 1 214 ? -17.697 -13.223 2.512 1.00 31.04 215 GLU B O 1
ATOM 7265 N N . ILE B 1 215 ? -18.452 -14.518 0.829 1.00 29.60 216 ILE B N 1
ATOM 7266 C CA . ILE B 1 215 ? -18.089 -15.766 1.479 1.00 28.56 216 ILE B CA 1
ATOM 7267 C C . ILE B 1 215 ? -17.551 -16.704 0.410 1.00 33.34 216 ILE B C 1
ATOM 7268 O O . ILE B 1 215 ? -17.748 -16.459 -0.778 1.00 36.15 216 ILE B O 1
ATOM 7284 N N . GLY B 1 216 ? -16.901 -17.786 0.834 1.00 27.11 217 GLY B N 1
ATOM 7285 C CA . GLY B 1 216 ? -16.353 -18.759 -0.107 1.00 27.05 217 GLY B CA 1
ATOM 7286 C C . GLY B 1 216 ? -17.415 -19.348 -1.019 1.00 25.30 217 GLY B C 1
ATOM 7287 O O . GLY B 1 216 ? -18.580 -19.453 -0.642 1.00 28.98 217 GLY B O 1
ATOM 7291 N N . ALA B 1 217 ? -17.015 -19.694 -2.236 1.00 27.67 218 ALA B N 1
ATOM 7292 C CA . ALA B 1 217 ? -17.870 -20.455 -3.116 1.00 32.06 218 ALA B CA 1
ATOM 7293 C C . ALA B 1 217 ? -17.822 -21.919 -2.683 1.00 26.38 218 ALA B C 1
ATOM 7294 O O . ALA B 1 217 ? -16.811 -22.381 -2.161 1.00 29.02 218 ALA B O 1
ATOM 7301 N N . THR B 1 218 ? -18.928 -22.631 -2.873 1.00 26.19 219 THR B N 1
ATOM 7302 C CA . THR B 1 218 ? -19.046 -24.037 -2.467 1.00 25.78 219 THR B CA 1
ATOM 7303 C C . THR B 1 218 ? -19.738 -24.854 -3.539 1.00 35.25 219 THR B C 1
ATOM 7304 O O . THR B 1 218 ? -20.492 -24.312 -4.361 1.00 26.26 219 THR B O 1
ATOM 7315 N N . SER B 1 219 ? -19.522 -26.162 -3.495 1.00 37.40 220 SER B N 1
ATOM 7316 C CA . SER B 1 219 ? -20.210 -27.068 -4.400 1.00 40.13 220 SER B CA 1
ATOM 7317 C C . SER B 1 219 ? -21.716 -27.084 -4.142 1.00 28.50 220 SER B C 1
ATOM 7318 O O . SER B 1 219 ? -22.495 -27.291 -5.078 1.00 32.95 220 SER B O 1
ATOM 7326 N N . TYR B 1 220 ? -22.136 -26.854 -2.895 1.00 26.72 221 TYR B N 1
ATOM 7327 C CA . TYR B 1 220 ? -23.555 -26.941 -2.579 1.00 25.49 221 TYR B CA 1
ATOM 7328 C C . TYR B 1 220 ? -24.315 -25.672 -2.965 1.00 37.21 221 TYR B C 1
ATOM 7329 O O . TYR B 1 220 ? -25.536 -25.651 -2.910 1.00 32.18 221 TYR B O 1
ATOM 7347 N N . GLU B 1 221 ? -23.615 -24.644 -3.430 1.00 29.46 222 GLU B N 1
ATOM 7348 C CA . GLU B 1 221 ? -24.298 -23.452 -3.959 1.00 30.23 222 GLU B CA 1
ATOM 7349 C C . GLU B 1 221 ? -24.039 -23.214 -5.449 1.00 30.12 222 GLU B C 1
ATOM 7350 O O . GLU B 1 221 ? -24.314 -22.132 -5.968 1.00 33.76 222 GLU B O 1
ATOM 7362 N N . ALA B 1 222 ? -23.519 -24.219 -6.138 1.00 30.24 223 ALA B N 1
ATOM 7363 C CA . ALA B 1 222 ? -23.323 -24.124 -7.576 1.00 38.41 223 ALA B CA 1
ATOM 7364 C C . ALA B 1 222 ? -24.679 -24.184 -8.258 1.00 37.44 223 ALA B C 1
ATOM 7365 O O . ALA B 1 222 ? -25.427 -25.131 -8.040 1.00 40.98 223 ALA B O 1
ATOM 7372 N N . ARG B 1 223 ? -24.995 -23.174 -9.068 1.00 38.29 224 ARG B N 1
ATOM 7373 C CA . ARG B 1 223 ? -26.306 -23.085 -9.708 1.00 43.91 224 ARG B CA 1
ATOM 7374 C C . ARG B 1 223 ? -26.260 -23.492 -11.174 1.00 47.33 224 ARG B C 1
ATOM 7375 O O . ARG B 1 223 ? -27.269 -23.904 -11.738 1.00 57.06 224 ARG B O 1
ATOM 7396 N N . ASP B 1 224 ? -25.074 -23.428 -11.767 1.00 47.33 225 ASP B N 1
ATOM 7397 C CA . ASP B 1 224 ? -24.917 -23.654 -13.195 1.00 50.01 225 ASP B CA 1
ATOM 7398 C C . ASP B 1 224 ? -24.439 -25.063 -13.504 1.00 61.19 225 ASP B C 1
ATOM 7399 O O . ASP B 1 224 ? -23.726 -25.283 -14.483 1.00 74.87 225 ASP B O 1
ATOM 7408 N N . ALA B 1 225 ? -24.804 -26.009 -12.649 1.00 38.29 226 ALA B N 1
ATOM 7409 C CA . ALA B 1 225 ? -24.433 -27.392 -12.851 1.00 31.67 226 ALA B CA 1
ATOM 7410 C C . ALA B 1 225 ? -25.716 -28.174 -13.091 1.00 29.98 226 ALA B C 1
ATOM 7411 O O . ALA B 1 225 ? -26.812 -27.643 -12.915 1.00 50.72 226 ALA B O 1
ATOM 7418 N N . ASP B 1 226 ? -25.556 -29.416 -13.536 1.00 28.33 227 ASP B N 1
ATOM 7419 C CA . ASP B 1 226 ? -26.652 -30.343 -13.758 1.00 42.26 227 ASP B CA 1
ATOM 7420 C C . ASP B 1 226 ? -27.084 -30.867 -12.398 1.00 32.85 227 ASP B C 1
ATOM 7421 O O . ASP B 1 226 ? -26.394 -31.691 -11.805 1.00 34.68 227 ASP B O 1
ATOM 7430 N N . ASP B 1 227 ? -28.226 -30.418 -11.897 1.00 37.63 228 ASP B N 1
ATOM 7431 C CA . ASP B 1 227 ? -28.605 -30.795 -10.536 1.00 41.66 228 ASP B CA 1
ATOM 7432 C C . ASP B 1 227 ? -28.887 -32.295 -10.421 1.00 37.38 228 ASP B C 1
ATOM 7433 O O . ASP B 1 227 ? -29.053 -32.803 -9.324 1.00 40.11 228 ASP B O 1
ATOM 7442 N N . ARG B 1 228 ? -28.955 -33.000 -11.545 1.00 35.92 229 ARG B N 1
ATOM 7443 C CA . ARG B 1 228 ? -29.127 -34.455 -11.520 1.00 37.17 229 ARG B CA 1
ATOM 7444 C C . ARG B 1 228 ? -27.902 -35.105 -10.877 1.00 27.33 229 ARG B C 1
ATOM 7445 O O . ARG B 1 228 ? -28.008 -36.112 -10.186 1.00 36.13 229 ARG B O 1
ATOM 7466 N N . GLU B 1 229 ? -26.739 -34.512 -11.120 1.00 33.69 230 GLU B N 1
ATOM 7467 C CA . GLU B 1 229 ? -25.492 -34.961 -10.535 1.00 28.04 230 GLU B CA 1
ATOM 7468 C C . GLU B 1 229 ? -24.433 -33.914 -10.854 1.00 28.22 230 GLU B C 1
ATOM 7469 O O . GLU B 1 229 ? -23.810 -33.961 -11.918 1.00 32.94 230 GLU B O 1
ATOM 7481 N N . LYS B 1 230 ? -24.229 -32.974 -9.935 1.00 25.09 231 LYS B N 1
ATOM 7482 C CA . LYS B 1 230 ? -23.464 -31.789 -10.245 1.00 31.69 231 LYS B CA 1
ATOM 7483 C C . LYS B 1 230 ? -21.986 -32.109 -10.363 1.00 24.14 231 LYS B C 1
ATOM 7484 O O . LYS B 1 230 ? -21.272 -31.556 -11.214 1.00 28.50 231 LYS B O 1
ATOM 7503 N N . HIS B 1 231 ? -21.511 -32.973 -9.479 1.00 26.89 232 HIS B N 1
ATOM 7504 C CA . HIS B 1 231 ? -20.059 -33.137 -9.327 1.00 25.19 232 HIS B CA 1
ATOM 7505 C C . HIS B 1 231 ? -19.613 -34.599 -9.227 1.00 37.19 232 HIS B C 1
ATOM 7506 O O . HIS B 1 231 ? -19.182 -35.054 -8.168 1.00 30.25 232 HIS B O 1
ATOM 7520 N N . PRO B 1 232 ? -19.707 -35.336 -10.346 1.00 28.46 233 PRO B N 1
ATOM 7521 C CA . PRO B 1 232 ? -19.237 -36.724 -10.393 1.00 25.93 233 PRO B CA 1
ATOM 7522 C C . PRO B 1 232 ? -17.722 -36.797 -10.392 1.00 25.94 233 PRO B C 1
ATOM 7523 O O . PRO B 1 232 ? -17.056 -35.832 -10.779 1.00 25.60 233 PRO B O 1
ATOM 7534 N N . ALA B 1 233 ? -17.190 -37.935 -9.981 1.00 24.91 234 ALA B N 1
ATOM 7535 C CA . ALA B 1 233 ? -15.744 -38.158 -10.024 1.00 23.26 234 ALA B CA 1
ATOM 7536 C C . ALA B 1 233 ? -15.469 -39.549 -10.545 1.00 24.29 234 ALA B C 1
ATOM 7537 O O . ALA B 1 233 ? -16.273 -40.455 -10.343 1.00 25.81 234 ALA B O 1
ATOM 7544 N N . GLU B 1 234 ? -14.346 -39.715 -11.238 1.00 26.47 235 GLU B N 1
ATOM 7545 C CA . GLU B 1 234 ? -13.964 -41.008 -11.783 1.00 36.98 235 GLU B CA 1
ATOM 7546 C C . GLU B 1 234 ? -12.515 -41.301 -11.417 1.00 33.99 235 GLU B C 1
ATOM 7547 O O . GLU B 1 234 ? -11.691 -40.398 -11.420 1.00 32.09 235 GLU B O 1
ATOM 7559 N N . TYR B 1 235 ? -12.204 -42.553 -11.090 1.00 28.73 236 TYR B N 1
ATOM 7560 C CA . TYR B 1 235 ? -10.829 -42.922 -10.747 1.00 32.78 236 TYR B CA 1
ATOM 7561 C C . TYR B 1 235 ? -10.468 -44.283 -11.341 1.00 32.72 236 TYR B C 1
ATOM 7562 O O . TYR B 1 235 ? -11.318 -45.180 -11.433 1.00 33.02 236 TYR B O 1
ATOM 7580 N N . THR B 1 236 ? -9.194 -44.425 -11.703 1.00 28.48 237 THR B N 1
ATOM 7581 C CA . THR B 1 236 ? -8.619 -45.699 -12.106 1.00 34.87 237 THR B CA 1
ATOM 7582 C C . THR B 1 236 ? -7.423 -45.980 -11.200 1.00 26.18 237 THR B C 1
ATOM 7583 O O . THR B 1 236 ? -6.482 -45.186 -11.113 1.00 24.03 237 THR B O 1
ATOM 7594 N N . VAL B 1 237 ? -7.479 -47.107 -10.512 1.00 25.82 238 VAL B N 1
ATOM 7595 C CA . VAL B 1 237 ? -6.407 -47.497 -9.624 1.00 27.54 238 VAL B CA 1
ATOM 7596 C C . VAL B 1 237 ? -5.682 -48.690 -10.212 1.00 28.76 238 VAL B C 1
ATOM 7597 O O . VAL B 1 237 ? -6.261 -49.748 -10.441 1.00 27.61 238 VAL B O 1
ATOM 7610 N N . ASP B 1 238 ? -4.397 -48.498 -10.437 1.00 26.01 239 ASP B N 1
ATOM 7611 C CA . ASP B 1 238 ? -3.528 -49.519 -10.970 1.00 28.79 239 ASP B CA 1
ATOM 7612 C C . ASP B 1 238 ? -2.789 -50.183 -9.811 1.00 30.66 239 ASP B C 1
ATOM 7613 O O . ASP B 1 238 ? -1.847 -49.610 -9.265 1.00 26.61 239 ASP B O 1
ATOM 7622 N N . PHE B 1 239 ? -3.246 -51.369 -9.416 1.00 29.71 240 PHE B N 1
ATOM 7623 C CA . PHE B 1 239 ? -2.636 -52.076 -8.300 1.00 26.97 240 PHE B CA 1
ATOM 7624 C C . PHE B 1 239 ? -1.426 -52.869 -8.736 1.00 34.60 240 PHE B C 1
ATOM 7625 O O . PHE B 1 239 ? -0.799 -53.539 -7.921 1.00 38.25 240 PHE B O 1
ATOM 7642 N N . ASP B 1 240 ? -1.114 -52.824 -10.025 1.00 27.59 241 ASP B N 1
ATOM 7643 C CA . ASP B 1 240 ? 0.145 -53.379 -10.503 1.00 30.65 241 ASP B CA 1
ATOM 7644 C C . ASP B 1 240 ? 1.248 -52.373 -10.228 1.00 28.32 241 ASP B C 1
ATOM 7645 O O . ASP B 1 240 ? 2.190 -52.666 -9.494 1.00 31.27 241 ASP B O 1
ATOM 7654 N N . ASN B 1 241 ? 1.118 -51.187 -10.821 1.00 31.18 242 ASN B N 1
ATOM 7655 C CA . ASN B 1 241 ? 2.115 -50.132 -10.700 1.00 26.12 242 ASN B CA 1
ATOM 7656 C C . ASN B 1 241 ? 1.927 -49.227 -9.480 1.00 24.87 242 ASN B C 1
ATOM 7657 O O . ASN B 1 241 ? 2.737 -48.341 -9.239 1.00 30.03 242 ASN B O 1
ATOM 7668 N N . LYS B 1 242 ? 0.846 -49.429 -8.726 1.00 24.08 243 LYS B N 1
ATOM 7669 C CA . LYS B 1 242 ? 0.572 -48.646 -7.519 1.00 23.69 243 LYS B CA 1
ATOM 7670 C C . LYS B 1 242 ? 0.370 -47.151 -7.832 1.00 27.33 243 LYS B C 1
ATOM 7671 O O . LYS B 1 242 ? 1.041 -46.275 -7.265 1.00 26.87 243 LYS B O 1
ATOM 7690 N N . THR B 1 243 ? -0.572 -46.872 -8.726 1.00 27.12 244 THR B N 1
ATOM 7691 C CA . THR B 1 243 ? -0.880 -45.497 -9.111 1.00 26.70 244 THR B CA 1
ATOM 7692 C C . THR B 1 243 ? -2.376 -45.279 -9.116 1.00 34.27 244 THR B C 1
ATOM 7693 O O . THR B 1 243 ? -3.154 -46.219 -9.274 1.00 33.11 244 THR B O 1
ATOM 7704 N N . LEU B 1 244 ? -2.767 -44.026 -8.930 1.00 32.90 245 LEU B N 1
ATOM 7705 C CA . LEU B 1 244 ? -4.153 -43.626 -9.045 1.00 26.72 245 LEU B CA 1
ATOM 7706 C C . LEU B 1 244 ? -4.224 -42.435 -9.994 1.00 30.06 245 LEU B C 1
ATOM 7707 O O . LEU B 1 244 ? -3.382 -41.522 -9.942 1.00 25.25 245 LEU B O 1
ATOM 7723 N N . ASN B 1 245 ? -5.178 -42.511 -10.917 1.00 26.40 246 ASN B N 1
ATOM 7724 C CA . ASN B 1 245 ? -5.521 -41.401 -11.801 1.00 27.81 246 ASN B CA 1
ATOM 7725 C C . ASN B 1 245 ? -7.015 -41.164 -11.729 1.00 41.33 246 ASN B C 1
ATOM 7726 O O . ASN B 1 245 ? -7.788 -42.106 -11.607 1.00 34.44 246 ASN B O 1
ATOM 7737 N N . GLY B 1 246 ? -7.433 -39.912 -11.816 1.00 29.85 247 GLY B N 1
ATOM 7738 C CA . GLY B 1 246 ? -8.844 -39.622 -11.716 1.00 42.99 247 GLY B CA 1
ATOM 7739 C C . GLY B 1 246 ? -9.221 -38.282 -12.282 1.00 22.56 247 GLY B C 1
ATOM 7740 O O . GLY B 1 246 ? -8.381 -37.479 -12.684 1.00 24.91 247 GLY B O 1
ATOM 7744 N N . LYS B 1 247 ? -10.521 -38.048 -12.317 1.00 27.63 248 LYS B N 1
ATOM 7745 C CA . LYS B 1 247 ? -11.047 -36.801 -12.818 1.00 26.64 248 LYS B CA 1
ATOM 7746 C C . LYS B 1 247 ? -12.121 -36.325 -11.874 1.00 24.61 248 LYS B C 1
ATOM 7747 O O . LYS B 1 247 ? -13.027 -37.088 -11.520 1.00 28.69 248 LYS B O 1
ATOM 7766 N N . LEU B 1 248 ? -12.014 -35.064 -11.472 1.00 21.52 249 LEU B N 1
ATOM 7767 C CA . LEU B 1 248 ? -13.078 -34.403 -10.729 1.00 22.61 249 LEU B CA 1
ATOM 7768 C C . LEU B 1 248 ? -13.844 -33.539 -11.716 1.00 22.18 249 LEU B C 1
ATOM 7769 O O . LEU B 1 248 ? -13.298 -32.581 -12.277 1.00 23.33 249 LEU B O 1
ATOM 7785 N N . ILE B 1 249 ? -15.106 -33.898 -11.927 1.00 26.05 250 ILE B N 1
ATOM 7786 C CA . ILE B 1 249 ? -15.889 -33.406 -13.047 1.00 23.80 250 ILE B CA 1
ATOM 7787 C C . ILE B 1 249 ? -17.079 -32.549 -12.595 1.00 38.98 250 ILE B C 1
ATOM 7788 O O . ILE B 1 249 ? -17.672 -32.775 -11.541 1.00 22.55 250 ILE B O 1
ATOM 7804 N N . LYS B 1 250 ? -17.412 -31.561 -13.411 1.00 28.13 251 LYS B N 1
ATOM 7805 C CA . LYS B 1 250 ? -18.651 -30.812 -13.270 1.00 24.26 251 LYS B CA 1
ATOM 7806 C C . LYS B 1 250 ? -19.533 -31.179 -14.455 1.00 22.27 251 LYS B C 1
ATOM 7807 O O . LYS B 1 250 ? -19.112 -31.069 -15.604 1.00 24.42 251 LYS B O 1
ATOM 7826 N N . ASN B 1 251 ? -20.726 -31.676 -14.175 1.00 25.30 252 ASN B N 1
ATOM 7827 C CA . ASN B 1 251 ? -21.746 -31.827 -15.202 1.00 25.38 252 ASN B CA 1
ATOM 7828 C C . ASN B 1 251 ? -22.393 -30.482 -15.437 1.00 34.37 252 ASN B C 1
ATOM 7829 O O . ASN B 1 251 ? -23.055 -29.936 -14.561 1.00 27.33 252 ASN B O 1
ATOM 7840 N N . GLN B 1 252 ? -22.183 -29.948 -16.628 1.00 27.19 253 GLN B N 1
ATOM 7841 C CA . GLN B 1 252 ? -22.605 -28.601 -16.937 1.00 24.23 253 GLN B CA 1
ATOM 7842 C C . GLN B 1 252 ? -24.106 -28.527 -17.110 1.00 24.79 253 GLN B C 1
ATOM 7843 O O . GLN B 1 252 ? -24.763 -29.527 -17.396 1.00 26.34 253 GLN B O 1
ATOM 7857 N N . TYR B 1 253 ? -24.613 -27.322 -16.898 1.00 25.46 254 TYR B N 1
ATOM 7858 C CA . TYR B 1 253 ? -26.029 -27.021 -16.973 1.00 34.23 254 TYR B CA 1
ATOM 7859 C C . TYR B 1 253 ? -26.567 -27.416 -18.329 1.00 32.52 254 TYR B C 1
ATOM 7860 O O . TYR B 1 253 ? -25.922 -27.150 -19.343 1.00 29.14 254 TYR B O 1
ATOM 7878 N N . VAL B 1 254 ? -27.727 -28.070 -18.359 1.00 36.10 255 VAL B N 1
ATOM 7879 C CA . VAL B 1 254 ? -28.365 -28.408 -19.626 1.00 34.63 255 VAL B CA 1
ATOM 7880 C C . VAL B 1 254 ? -29.722 -27.724 -19.716 1.00 33.93 255 VAL B C 1
ATOM 7881 O O . VAL B 1 254 ? -30.454 -27.644 -18.736 1.00 36.14 255 VAL B O 1
ATOM 7894 N N . GLN B 1 255 ? -30.052 -27.245 -20.907 1.00 35.48 256 GLN B N 1
ATOM 7895 C CA . GLN B 1 255 ? -31.248 -26.439 -21.104 1.00 38.70 256 GLN B CA 1
ATOM 7896 C C . GLN B 1 255 ? -32.509 -27.278 -20.972 1.00 35.97 256 GLN B C 1
ATOM 7897 O O . GLN B 1 255 ? -33.495 -26.832 -20.392 1.00 35.57 256 GLN B O 1
ATOM 7911 N N . ASN B 1 256 ? -32.472 -28.495 -21.504 1.00 34.72 257 ASN B N 1
ATOM 7912 C CA . ASN B 1 256 ? -33.616 -29.391 -21.428 1.00 44.14 257 ASN B CA 1
ATOM 7913 C C . ASN B 1 256 ? -33.647 -29.992 -20.037 1.00 52.19 257 ASN B C 1
ATOM 7914 O O . ASN B 1 256 ? -32.880 -30.898 -19.730 1.00 35.78 257 ASN B O 1
ATOM 7925 N N . LYS B 1 257 ? -34.514 -29.468 -19.186 1.00 33.99 258 LYS B N 1
ATOM 7926 C CA . LYS B 1 257 ? -34.643 -30.005 -17.845 1.00 33.49 258 LYS B CA 1
ATOM 7927 C C . LYS B 1 257 ? -35.833 -30.955 -17.695 1.00 48.09 258 LYS B C 1
ATOM 7928 O O . LYS B 1 257 ? -36.003 -31.545 -16.635 1.00 32.04 258 LYS B O 1
ATOM 7947 N N . SER B 1 258 ? -36.633 -31.143 -18.745 1.00 32.49 259 SER B N 1
ATOM 7948 C CA . SER B 1 258 ? -37.806 -32.001 -18.617 1.00 42.77 259 SER B CA 1
ATOM 7949 C C . SER B 1 258 ? -37.522 -33.485 -18.883 1.00 54.28 259 SER B C 1
ATOM 7950 O O . SER B 1 258 ? -38.190 -34.348 -18.310 1.00 46.05 259 SER B O 1
ATOM 7958 N N . ASN B 1 259 ? -36.552 -33.782 -19.746 1.00 29.68 260 ASN B N 1
ATOM 7959 C CA . ASN B 1 259 ? -36.215 -35.176 -20.069 1.00 27.47 260 ASN B CA 1
ATOM 7960 C C . ASN B 1 259 ? -35.154 -35.694 -19.097 1.00 26.91 260 ASN B C 1
ATOM 7961 O O . ASN B 1 259 ? -34.007 -35.263 -19.150 1.00 26.52 260 ASN B O 1
ATOM 7972 N N . PRO B 1 260 ? -35.530 -36.644 -18.214 1.00 32.67 261 PRO B N 1
ATOM 7973 C CA . PRO B 1 260 ? -34.563 -37.171 -17.232 1.00 32.76 261 PRO B CA 1
ATOM 7974 C C . PRO B 1 260 ? -33.369 -37.878 -17.844 1.00 25.81 261 PRO B C 1
ATOM 7975 O O . PRO B 1 260 ? -32.353 -38.045 -17.174 1.00 36.04 261 PRO B O 1
ATOM 7986 N N . ASN B 1 261 ? -33.504 -38.305 -19.093 1.00 27.10 262 ASN B N 1
ATOM 7987 C CA . ASN B 1 261 ? -32.408 -38.979 -19.773 1.00 31.55 262 ASN B CA 1
ATOM 7988 C C . ASN B 1 261 ? -31.659 -38.074 -20.732 1.00 45.96 262 ASN B C 1
ATOM 7989 O O . ASN B 1 261 ? -30.911 -38.559 -21.576 1.00 31.71 262 ASN B O 1
ATOM 8000 N N . GLU B 1 262 ? -31.843 -36.762 -20.594 1.00 25.28 263 GLU B N 1
ATOM 8001 C CA . GLU B 1 262 ? -31.057 -35.828 -21.369 1.00 25.24 263 GLU B CA 1
ATOM 8002 C C . GLU B 1 262 ? -29.558 -36.112 -21.135 1.00 25.94 263 GLU B C 1
ATOM 8003 O O . GLU B 1 262 ? -29.127 -36.243 -19.993 1.00 29.46 263 GLU B O 1
ATOM 8015 N N . PRO B 1 263 ? -28.756 -36.159 -22.212 1.00 27.04 264 PRO B N 1
ATOM 8016 C CA . PRO B 1 263 ? -27.328 -36.447 -22.019 1.00 24.05 264 PRO B CA 1
ATOM 8017 C C . PRO B 1 263 ? -26.617 -35.412 -21.150 1.00 23.95 264 PRO B C 1
ATOM 8018 O O . PRO B 1 263 ? -26.964 -34.227 -21.171 1.00 27.82 264 PRO B O 1
ATOM 8029 N N . LYS B 1 264 ? -25.650 -35.862 -20.362 1.00 25.93 265 LYS B N 1
ATOM 8030 C CA . LYS B 1 264 ? -24.864 -34.945 -19.537 1.00 29.63 265 LYS B CA 1
ATOM 8031 C C . LYS B 1 264 ? -23.766 -34.249 -20.355 1.00 55.33 265 LYS B C 1
ATOM 8032 O O . LYS B 1 264 ? -23.392 -34.717 -21.435 1.00 37.95 265 LYS B O 1
ATOM 8051 N N . LYS B 1 265 ? -23.270 -33.126 -19.827 1.00 28.04 266 LYS B N 1
ATOM 8052 C CA . LYS B 1 265 ? -22.265 -32.307 -20.491 1.00 26.70 266 LYS B CA 1
ATOM 8053 C C . LYS B 1 265 ? -21.051 -32.157 -19.560 1.00 24.27 266 LYS B C 1
ATOM 8054 O O . LYS B 1 265 ? -20.779 -31.070 -19.045 1.00 26.79 266 LYS B O 1
ATOM 8073 N N . PRO B 1 266 ? -20.336 -33.258 -19.326 1.00 24.82 267 PRO B N 1
ATOM 8074 C CA . PRO B 1 266 ? -19.200 -33.233 -18.390 1.00 25.26 267 PRO B CA 1
ATOM 8075 C C . PRO B 1 266 ? -18.079 -32.270 -18.778 1.00 37.20 267 PRO B C 1
ATOM 8076 O O . PRO B 1 266 ? -17.737 -32.132 -19.953 1.00 35.41 267 PRO B O 1
ATOM 8087 N N . LEU B 1 267 ? -17.521 -31.618 -17.765 1.00 30.43 268 LEU B N 1
ATOM 8088 C CA . LEU B 1 267 ? -16.321 -30.807 -17.896 1.00 26.00 268 LEU B CA 1
ATOM 8089 C C . LEU B 1 267 ? -15.344 -31.203 -16.803 1.00 35.02 268 LEU B C 1
ATOM 8090 O O . LEU B 1 267 ? -15.663 -31.114 -15.625 1.00 24.10 268 LEU B O 1
ATOM 8106 N N . THR B 1 268 ? -14.169 -31.673 -17.186 1.00 31.02 269 THR B N 1
ATOM 8107 C CA . THR B 1 268 ? -13.151 -31.994 -16.206 1.00 30.66 269 THR B CA 1
ATOM 8108 C C . THR B 1 268 ? -12.592 -30.716 -15.594 1.00 25.44 269 THR B C 1
ATOM 8109 O O . THR B 1 268 ? -12.074 -29.834 -16.305 1.00 21.01 269 THR B O 1
ATOM 8120 N N . ILE B 1 269 ? -12.682 -30.619 -14.272 1.00 30.07 270 ILE B N 1
ATOM 8121 C CA . ILE B 1 269 ? -12.115 -29.487 -13.550 1.00 26.19 270 ILE B CA 1
ATOM 8122 C C . ILE B 1 269 ? -10.675 -29.790 -13.093 1.00 24.82 270 ILE B C 1
ATOM 8123 O O . ILE B 1 269 ? -9.768 -29.022 -13.401 1.00 27.71 270 ILE B O 1
ATOM 8139 N N . TYR B 1 270 ? -10.484 -30.921 -12.408 1.00 25.07 271 TYR B N 1
ATOM 8140 C CA . TYR B 1 270 ? -9.161 -31.377 -11.973 1.00 22.77 271 TYR B CA 1
ATOM 8141 C C . TYR B 1 270 ? -8.827 -32.759 -12.495 1.00 24.60 271 TYR B C 1
ATOM 8142 O O . TYR B 1 270 ? -9.662 -33.662 -12.437 1.00 25.22 271 TYR B O 1
ATOM 8160 N N . ASP B 1 271 ? -7.586 -32.923 -12.951 1.00 24.87 272 ASP B N 1
ATOM 8161 C CA . ASP B 1 271 ? -6.994 -34.243 -13.139 1.00 23.80 272 ASP B CA 1
ATOM 8162 C C . ASP B 1 271 ? -6.216 -34.587 -11.895 1.00 24.73 272 ASP B C 1
ATOM 8163 O O . ASP B 1 271 ? -5.377 -33.798 -11.444 1.00 30.04 272 ASP B O 1
ATOM 8172 N N . ILE B 1 272 ? -6.493 -35.761 -11.347 1.00 25.79 273 ILE B N 1
ATOM 8173 C CA . ILE B 1 272 ? -5.810 -36.272 -10.169 1.00 27.38 273 ILE B CA 1
ATOM 8174 C C . ILE B 1 272 ? -4.777 -37.296 -10.558 1.00 27.08 273 ILE B C 1
ATOM 8175 O O . ILE B 1 272 ? -5.044 -38.156 -11.396 1.00 28.03 273 ILE B O 1
ATOM 8191 N N . THR B 1 273 ? -3.613 -37.221 -9.926 1.00 26.15 274 THR B N 1
ATOM 8192 C CA . THR B 1 273 ? -2.593 -38.242 -10.064 1.00 33.94 274 THR B CA 1
ATOM 8193 C C . THR B 1 273 ? -2.058 -38.512 -8.677 1.00 46.79 274 THR B C 1
ATOM 8194 O O . THR B 1 273 ? -1.936 -37.587 -7.872 1.00 28.78 274 THR B O 1
ATOM 8205 N N . ALA B 1 274 ? -1.753 -39.771 -8.385 1.00 33.14 275 ALA B N 1
ATOM 8206 C CA . ALA B 1 274 ? -1.259 -40.127 -7.063 1.00 25.93 275 ALA B CA 1
ATOM 8207 C C . ALA B 1 274 ? -0.551 -41.479 -7.049 1.00 27.24 275 ALA B C 1
ATOM 8208 O O . ALA B 1 274 ? -0.732 -42.304 -7.946 1.00 26.58 275 ALA B O 1
ATOM 8215 N N . THR B 1 275 ? 0.300 -41.653 -6.043 1.00 23.34 276 THR B N 1
ATOM 8216 C CA . THR B 1 275 ? 1.016 -42.887 -5.823 1.00 26.09 276 THR B CA 1
ATOM 8217 C C . THR B 1 275 ? 0.505 -43.551 -4.557 1.00 31.46 276 THR B C 1
ATOM 8218 O O . THR B 1 275 ? 0.277 -42.869 -3.552 1.00 28.75 276 THR B O 1
ATOM 8229 N N . LEU B 1 276 ? 0.340 -44.874 -4.606 1.00 30.98 277 LEU B N 1
ATOM 8230 C CA . LEU B 1 276 ? -0.096 -45.643 -3.446 1.00 36.38 277 LEU B CA 1
ATOM 8231 C C . LEU B 1 276 ? 1.070 -46.000 -2.542 1.00 28.35 277 LEU B C 1
ATOM 8232 O O . LEU B 1 276 ? 2.197 -46.217 -3.004 1.00 36.76 277 LEU B O 1
ATOM 8248 N N . ASP B 1 277 ? 0.774 -46.057 -1.245 1.00 30.29 278 ASP B N 1
ATOM 8249 C CA . ASP B 1 277 ? 1.736 -46.428 -0.199 1.00 26.61 278 ASP B CA 1
ATOM 8250 C C . ASP B 1 277 ? 0.931 -46.926 0.986 1.00 28.33 278 ASP B C 1
ATOM 8251 O O . ASP B 1 277 ? 0.241 -46.144 1.643 1.00 32.76 278 ASP B O 1
ATOM 8260 N N . GLY B 1 278 ? 0.979 -48.229 1.231 1.00 32.78 279 GLY B N 1
ATOM 8261 C CA . GLY B 1 278 ? 0.107 -48.840 2.220 1.00 30.40 279 GLY B CA 1
ATOM 8262 C C . GLY B 1 278 ? -1.335 -48.697 1.757 1.00 26.64 279 GLY B C 1
ATOM 8263 O O . GLY B 1 278 ? -1.627 -48.932 0.590 1.00 32.77 279 GLY B O 1
ATOM 8267 N N . ASN B 1 279 ? -2.227 -48.287 2.659 1.00 32.64 280 ASN B N 1
ATOM 8268 C CA . ASN B 1 279 ? -3.614 -48.023 2.298 1.00 26.64 280 ASN B CA 1
ATOM 8269 C C . ASN B 1 279 ? -3.872 -46.526 2.063 1.00 26.03 280 ASN B C 1
ATOM 8270 O O . ASN B 1 279 ? -5.017 -46.072 2.093 1.00 29.85 280 ASN B O 1
ATOM 8281 N N . ARG B 1 280 ? -2.804 -45.776 1.806 1.00 27.76 281 ARG B N 1
ATOM 8282 C CA . ARG B 1 280 ? -2.923 -44.356 1.483 1.00 32.64 281 ARG B CA 1
ATOM 8283 C C . ARG B 1 280 ? -2.469 -44.086 0.062 1.00 37.76 281 ARG B C 1
ATOM 8284 O O . ARG B 1 280 ? -1.845 -44.937 -0.587 1.00 32.67 281 ARG B O 1
ATOM 8305 N N . PHE B 1 281 ? -2.777 -42.888 -0.416 1.00 25.70 282 PHE B N 1
ATOM 8306 C CA . PHE B 1 281 ? -2.146 -42.386 -1.611 1.00 23.68 282 PHE B CA 1
ATOM 8307 C C . PHE B 1 281 ? -1.941 -40.891 -1.476 1.00 25.93 282 PHE B C 1
ATOM 8308 O O . PHE B 1 281 ? -2.646 -40.222 -0.728 1.00 23.69 282 PHE B O 1
ATOM 8325 N N . THR B 1 282 ? -0.909 -40.413 -2.163 1.00 30.47 283 THR B N 1
ATOM 8326 C CA . THR B 1 282 ? -0.455 -39.036 -2.115 1.00 24.34 283 THR B CA 1
ATOM 8327 C C . THR B 1 282 ? -0.240 -38.567 -3.531 1.00 26.61 283 THR B C 1
ATOM 8328 O O . THR B 1 282 ? 0.263 -39.333 -4.351 1.00 30.76 283 THR B O 1
ATOM 8339 N N . GLY B 1 283 ? -0.627 -37.328 -3.843 1.00 27.50 284 GLY B N 1
ATOM 8340 C CA . GLY B 1 283 ? -0.368 -36.812 -5.170 1.00 27.25 284 GLY B CA 1
ATOM 8341 C C . GLY B 1 283 ? -0.818 -35.383 -5.378 1.00 29.69 284 GLY B C 1
ATOM 8342 O O . GLY B 1 283 ? -0.701 -34.551 -4.473 1.00 32.65 284 GLY B O 1
ATOM 8346 N N . SER B 1 284 ? -1.318 -35.106 -6.581 1.00 24.79 285 SER B N 1
ATOM 8347 C CA . SER B 1 284 ? -1.667 -33.745 -7.004 1.00 21.55 285 SER B CA 1
ATOM 8348 C C . SER B 1 284 ? -3.036 -33.667 -7.662 1.00 25.73 285 SER B C 1
ATOM 8349 O O . SER B 1 284 ? -3.511 -34.650 -8.243 1.00 25.33 285 SER B O 1
ATOM 8357 N N . ALA B 1 285 ? -3.658 -32.491 -7.562 1.00 25.44 286 ALA B N 1
ATOM 8358 C CA . ALA B 1 285 ? -4.821 -32.135 -8.376 1.00 32.59 286 ALA B CA 1
ATOM 8359 C C . ALA B 1 285 ? -4.398 -30.995 -9.291 1.00 33.69 286 ALA B C 1
ATOM 8360 O O . ALA B 1 285 ? -3.854 -30.003 -8.812 1.00 25.45 286 ALA B O 1
ATOM 8367 N N . LYS B 1 286 ? -4.602 -31.144 -10.596 1.00 30.14 287 LYS B N 1
ATOM 8368 C CA . LYS B 1 286 ? -4.204 -30.104 -11.542 1.00 25.70 287 LYS B CA 1
ATOM 8369 C C . LYS B 1 286 ? -5.385 -29.635 -12.359 1.00 25.71 287 LYS B C 1
ATOM 8370 O O . LYS B 1 286 ? -6.153 -30.442 -12.888 1.00 24.71 287 LYS B O 1
ATOM 8389 N N . VAL B 1 287 ? -5.531 -28.320 -12.439 1.00 30.74 288 VAL B N 1
ATOM 8390 C CA . VAL B 1 287 ? -6.579 -27.736 -13.242 1.00 29.10 288 VAL B CA 1
ATOM 8391 C C . VAL B 1 287 ? -6.380 -28.144 -14.682 1.00 32.56 288 VAL B C 1
ATOM 8392 O O . VAL B 1 287 ? -5.280 -28.034 -15.232 1.00 23.29 288 VAL B O 1
ATOM 8405 N N . SER B 1 288 ? -7.445 -28.634 -15.285 1.00 20.41 289 SER B N 1
ATOM 8406 C CA . SER B 1 288 ? -7.403 -29.022 -16.674 1.00 20.73 289 SER B CA 1
ATOM 8407 C C . SER B 1 288 ? -7.161 -27.816 -17.561 1.00 21.71 289 SER B C 1
ATOM 8408 O O . SER B 1 288 ? -7.689 -26.726 -17.336 1.00 25.13 289 SER B O 1
ATOM 8416 N N . THR B 1 289 ? -6.393 -28.055 -18.601 1.00 21.32 290 THR B N 1
ATOM 8417 C CA . THR B 1 289 ? -6.090 -27.060 -19.609 1.00 26.48 290 THR B CA 1
ATOM 8418 C C . THR B 1 289 ? -7.374 -26.528 -20.217 1.00 40.07 290 THR B C 1
ATOM 8419 O O . THR B 1 289 ? -7.499 -25.333 -20.500 1.00 27.00 290 THR B O 1
ATOM 8430 N N . GLU B 1 290 ? -8.330 -27.426 -20.415 1.00 25.78 291 GLU B N 1
ATOM 8431 C CA . GLU B 1 290 ? -9.618 -27.050 -21.002 1.00 29.29 291 GLU B CA 1
ATOM 8432 C C . GLU B 1 290 ? -10.313 -25.946 -20.183 1.00 27.00 291 GLU B C 1
ATOM 8433 O O . GLU B 1 290 ? -10.863 -25.005 -20.750 1.00 28.80 291 GLU B O 1
ATOM 8445 N N . VAL B 1 291 ? -10.283 -26.058 -18.859 1.00 23.86 292 VAL B N 1
ATOM 8446 C CA . VAL B 1 291 ? -10.844 -25.026 -17.999 1.00 25.22 292 VAL B CA 1
ATOM 8447 C C . VAL B 1 291 ? -10.140 -23.685 -18.274 1.00 32.75 292 VAL B C 1
ATOM 8448 O O . VAL B 1 291 ? -10.793 -22.649 -18.386 1.00 32.66 292 VAL B O 1
ATOM 8461 N N . LYS B 1 292 ? -8.813 -23.714 -18.393 1.00 28.52 293 LYS B N 1
ATOM 8462 C CA . LYS B 1 292 ? -8.024 -22.491 -18.571 1.00 37.68 293 LYS B CA 1
ATOM 8463 C C . LYS B 1 292 ? -8.331 -21.786 -19.892 1.00 36.88 293 LYS B C 1
ATOM 8464 O O . LYS B 1 292 ? -8.440 -20.565 -19.944 1.00 29.04 293 LYS B O 1
ATOM 8483 N N . THR B 1 293 ? -8.499 -22.560 -20.956 1.00 28.27 294 THR B N 1
ATOM 8484 C CA . THR B 1 293 ? -8.561 -22.001 -22.294 1.00 26.39 294 THR B CA 1
ATOM 8485 C C . THR B 1 293 ? -9.990 -21.769 -22.773 1.00 27.33 294 THR B C 1
ATOM 8486 O O . THR B 1 293 ? -10.237 -20.853 -23.554 1.00 32.42 294 THR B O 1
ATOM 8497 N N . GLN B 1 294 ? -10.925 -22.582 -22.299 1.00 31.58 295 GLN B N 1
ATOM 8498 C CA . GLN B 1 294 ? -12.301 -22.521 -22.796 1.00 32.10 295 GLN B CA 1
ATOM 8499 C C . GLN B 1 294 ? -13.272 -21.993 -21.747 1.00 27.49 295 GLN B C 1
ATOM 8500 O O . GLN B 1 294 ? -14.431 -21.769 -22.059 1.00 25.39 295 GLN B O 1
ATOM 8514 N N . HIS B 1 295 ? -12.810 -21.806 -20.511 1.00 29.38 296 HIS B N 1
ATOM 8515 C CA . HIS B 1 295 ? -13.693 -21.348 -19.427 1.00 32.58 296 HIS B CA 1
ATOM 8516 C C . HIS B 1 295 ? -13.018 -20.303 -18.543 1.00 23.80 296 HIS B C 1
ATOM 8517 O O . HIS B 1 295 ? -13.248 -20.250 -17.330 1.00 30.07 296 HIS B O 1
ATOM 8531 N N . ALA B 1 296 ? -12.223 -19.445 -19.184 1.00 26.73 297 ALA B N 1
ATOM 8532 C CA . ALA B 1 296 ? -11.431 -18.425 -18.502 1.00 32.95 297 ALA B CA 1
ATOM 8533 C C . ALA B 1 296 ? -12.276 -17.406 -17.734 1.00 26.95 297 ALA B C 1
ATOM 8534 O O . ALA B 1 296 ? -11.810 -16.843 -16.745 1.00 33.30 297 ALA B O 1
ATOM 8541 N N . ASP B 1 297 ? -13.496 -17.163 -18.210 1.00 35.03 298 ASP B N 1
ATOM 8542 C CA . ASP B 1 297 ? -14.375 -16.133 -17.650 1.00 51.81 298 ASP B CA 1
ATOM 8543 C C . ASP B 1 297 ? -15.393 -16.680 -16.674 1.00 36.65 298 ASP B C 1
ATOM 8544 O O . ASP B 1 297 ? -16.236 -15.934 -16.182 1.00 36.84 298 ASP B O 1
ATOM 8553 N N . LYS B 1 298 ? -15.335 -17.982 -16.409 1.00 31.10 299 LYS B N 1
ATOM 8554 C CA . LYS B 1 298 ? -16.237 -18.588 -15.442 1.00 27.77 299 LYS B CA 1
ATOM 8555 C C . LYS B 1 298 ? -15.502 -19.556 -14.504 1.00 26.23 299 LYS B C 1
ATOM 8556 O O . LYS B 1 298 ? -14.970 -19.137 -13.474 1.00 29.60 299 LYS B O 1
ATOM 8575 N N . GLU B 1 299 ? -15.451 -20.836 -14.870 1.00 30.21 300 GLU B N 1
ATOM 8576 C CA . GLU B 1 299 ? -14.886 -21.859 -13.988 1.00 29.07 300 GLU B CA 1
ATOM 8577 C C . GLU B 1 299 ? -13.439 -21.556 -13.578 1.00 23.82 300 GLU B C 1
ATOM 8578 O O . GLU B 1 299 ? -13.028 -21.888 -12.476 1.00 28.91 300 GLU B O 1
ATOM 8590 N N . TYR B 1 300 ? -12.672 -20.965 -14.484 1.00 26.58 301 TYR B N 1
ATOM 8591 C CA . TYR B 1 300 ? -11.265 -20.671 -14.225 1.00 23.68 301 TYR B CA 1
ATOM 8592 C C . TYR B 1 300 ? -11.100 -19.620 -13.116 1.00 24.38 301 TYR B C 1
ATOM 8593 O O . TYR B 1 300 ? -10.097 -19.610 -12.383 1.00 30.23 301 TYR B O 1
ATOM 8611 N N . LEU B 1 301 ? -12.093 -18.753 -12.964 1.00 26.83 302 LEU B N 1
ATOM 8612 C CA . LEU B 1 301 ? -12.033 -17.711 -11.935 1.00 31.48 302 LEU B CA 1
ATOM 8613 C C . LEU B 1 301 ? -12.052 -18.310 -10.521 1.00 33.23 302 LEU B C 1
ATOM 8614 O O . LEU B 1 301 ? -11.702 -17.630 -9.555 1.00 30.25 302 LEU B O 1
ATOM 8630 N N . PHE B 1 302 ? -12.449 -19.580 -10.416 1.00 23.58 303 PHE B N 1
ATOM 8631 C CA . PHE B 1 302 ? -12.486 -20.298 -9.136 1.00 22.80 303 PHE B CA 1
ATOM 8632 C C . PHE B 1 302 ? -11.440 -21.410 -9.101 1.00 33.93 303 PHE B C 1
ATOM 8633 O O . PHE B 1 302 ? -10.743 -21.584 -8.104 1.00 26.78 303 PHE B O 1
ATOM 8650 N N . PHE B 1 303 ? -11.286 -22.111 -10.217 1.00 32.60 304 PHE B N 1
ATOM 8651 C CA . PHE B 1 303 ? -10.322 -23.194 -10.306 1.00 31.36 304 PHE B CA 1
ATOM 8652 C C . PHE B 1 303 ? -9.164 -22.795 -11.222 1.00 30.18 304 PHE B C 1
ATOM 8653 O O . PHE B 1 303 ? -9.217 -22.996 -12.434 1.00 27.82 304 P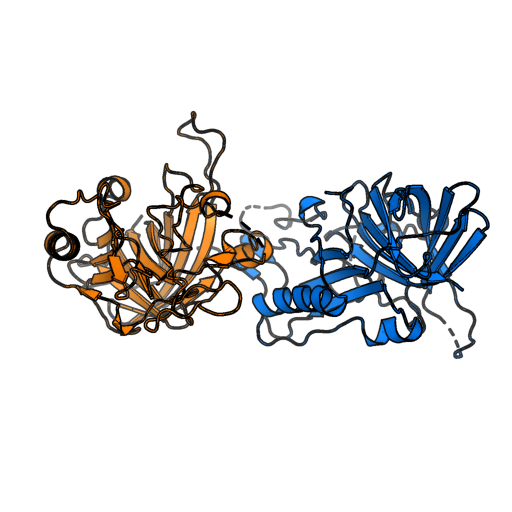HE B O 1
ATOM 8670 N N . HIS B 1 304 ? -8.115 -22.231 -10.631 1.00 22.63 305 HIS B N 1
ATOM 8671 C CA . HIS B 1 304 ? -7.029 -21.641 -11.406 1.00 23.39 305 HIS B CA 1
ATOM 8672 C C . HIS B 1 304 ? -5.640 -22.072 -10.964 1.00 40.73 305 HIS B C 1
ATOM 8673 O O . HIS B 1 304 ? -4.691 -21.840 -11.691 1.00 31.92 305 HIS B O 1
ATOM 8687 N N . THR B 1 305 ? -5.517 -22.689 -9.793 1.00 30.02 306 THR B N 1
ATOM 8688 C CA . THR B 1 305 ? -4.207 -23.078 -9.267 1.00 20.46 306 THR B CA 1
ATOM 8689 C C . THR B 1 305 ? -4.186 -24.567 -8.902 1.00 22.09 306 THR B C 1
ATOM 8690 O O . THR B 1 305 ? -5.144 -25.087 -8.339 1.00 22.48 306 THR B O 1
ATOM 8701 N N . ASP B 1 306 ? -3.082 -25.241 -9.205 1.00 22.36 307 ASP B N 1
ATOM 8702 C CA . ASP B 1 306 ? -2.951 -26.677 -8.923 1.00 23.26 307 ASP B CA 1
ATOM 8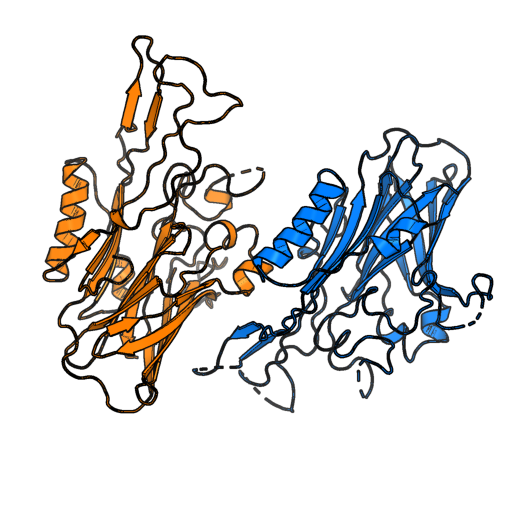703 C C . ASP B 1 306 ? -2.793 -26.920 -7.424 1.00 22.46 307 ASP B C 1
ATOM 8704 O O . ASP B 1 306 ? -2.532 -25.990 -6.663 1.00 24.77 307 ASP B O 1
ATOM 8713 N N . ALA B 1 307 ? -2.966 -28.177 -7.015 1.00 26.08 308 ALA B N 1
ATOM 8714 C CA . ALA B 1 307 ? -2.596 -28.629 -5.675 1.00 20.54 308 ALA B CA 1
ATOM 8715 C C . ALA B 1 307 ? -1.442 -29.611 -5.851 1.00 26.32 308 ALA B C 1
ATOM 8716 O O . ALA B 1 307 ? -1.663 -30.819 -5.977 1.00 25.27 308 ALA B O 1
ATOM 8723 N N . ASP B 1 308 ? -0.215 -29.092 -5.886 1.00 24.50 309 ASP B N 1
ATOM 8724 C CA . ASP B 1 308 ? 0.953 -29.914 -6.208 1.00 33.63 309 ASP B CA 1
ATOM 8725 C C . ASP B 1 308 ? 1.473 -30.630 -4.981 1.00 35.12 309 ASP B C 1
ATOM 8726 O O . ASP B 1 308 ? 1.912 -29.989 -4.032 1.00 24.75 309 ASP B O 1
ATOM 8735 N N . GLN B 1 309 ? 1.451 -31.959 -5.013 1.00 26.38 310 GLN B N 1
ATOM 8736 C CA . GLN B 1 309 ? 1.828 -32.771 -3.850 1.00 24.54 310 GLN B CA 1
ATOM 8737 C C . GLN B 1 309 ? 1.001 -32.339 -2.634 1.00 30.83 310 GLN B C 1
ATOM 8738 O O . GLN B 1 309 ? 1.472 -32.381 -1.504 1.00 30.32 310 GLN B O 1
ATOM 8752 N N . ARG B 1 310 ? -0.240 -31.935 -2.880 1.00 23.46 311 ARG B N 1
ATOM 8753 C CA . ARG B 1 310 ? -1.109 -31.452 -1.802 1.00 24.84 311 ARG B CA 1
ATOM 8754 C C . ARG B 1 310 ? -2.449 -32.173 -1.834 1.00 27.79 311 ARG B C 1
ATOM 8755 O O . ARG B 1 310 ? -3.454 -31.672 -1.322 1.00 24.94 311 ARG B O 1
ATOM 8776 N N . LEU B 1 311 ? -2.449 -33.362 -2.440 1.00 24.02 312 LEU B N 1
ATOM 8777 C CA . LEU B 1 311 ? -3.592 -34.253 -2.411 1.00 24.53 312 LEU B CA 1
ATOM 8778 C C . LEU B 1 311 ? -3.219 -35.507 -1.614 1.00 27.66 312 LEU B C 1
ATOM 8779 O O . LEU B 1 311 ? -2.156 -36.099 -1.828 1.00 26.24 312 LEU B O 1
ATOM 8795 N N . GLU B 1 312 ? -4.100 -35.873 -0.688 1.00 25.77 313 GLU B N 1
ATOM 8796 C CA . GLU B 1 312 ? -3.927 -37.040 0.174 1.00 29.14 313 GLU B CA 1
ATOM 8797 C C . GLU B 1 312 ? -5.255 -37.760 0.295 1.00 27.64 313 GLU B C 1
ATOM 8798 O O . GLU B 1 312 ? -6.284 -37.123 0.481 1.00 32.37 313 GLU B O 1
ATOM 8810 N N . GLY B 1 313 ? -5.235 -39.084 0.222 1.00 25.57 314 GLY B N 1
ATOM 8811 C CA . GLY B 1 313 ? -6.435 -39.855 0.472 1.00 28.09 314 GLY B CA 1
ATOM 8812 C C . GLY B 1 313 ? -6.083 -41.256 0.906 1.00 38.15 314 GLY B C 1
ATOM 8813 O O . GLY B 1 313 ? -4.937 -41.542 1.236 1.00 27.38 314 GLY B O 1
ATOM 8817 N N . GLY B 1 314 ? -7.074 -42.130 0.921 1.00 25.37 315 GLY B N 1
ATOM 8818 C CA . GLY B 1 314 ? -6.843 -43.512 1.291 1.00 26.29 315 GLY B CA 1
ATOM 8819 C C . GLY B 1 314 ? -8.003 -44.401 0.908 1.00 33.87 315 GLY B C 1
ATOM 8820 O O . GLY B 1 314 ? -9.049 -43.918 0.461 1.00 27.26 315 GLY B O 1
ATOM 8824 N N . PHE B 1 315 ? -7.797 -45.705 1.079 1.00 30.22 316 PHE B N 1
ATOM 8825 C CA . PHE B 1 315 ? -8.811 -46.701 0.787 1.00 30.06 316 PHE B CA 1
ATOM 8826 C C . PHE B 1 315 ? -9.532 -47.102 2.062 1.00 32.89 316 PHE B C 1
ATOM 8827 O O . PHE B 1 315 ? -8.932 -47.199 3.131 1.00 29.55 316 PHE B O 1
ATOM 8844 N N . PHE B 1 316 ? -10.827 -47.334 1.914 1.00 29.31 317 PHE B N 1
ATOM 8845 C CA . PHE B 1 316 ? -11.694 -47.695 3.015 1.00 30.28 317 PHE B CA 1
ATOM 8846 C C . PHE B 1 316 ? -12.545 -48.887 2.627 1.00 31.19 317 PHE B C 1
ATOM 8847 O O . PHE B 1 316 ? -12.792 -49.135 1.446 1.00 34.62 317 PHE B O 1
ATOM 8864 N N . GLY B 1 317 ? -12.972 -49.614 3.653 1.00 32.40 318 GLY B N 1
ATOM 8865 C CA . GLY B 1 317 ? -13.561 -50.934 3.530 1.00 33.60 318 GLY B CA 1
ATOM 8866 C C . GLY B 1 317 ? -12.373 -51.867 3.651 1.00 34.45 318 GLY B C 1
ATOM 8867 O O . GLY B 1 317 ? -11.293 -51.534 3.172 1.00 40.24 318 GLY B O 1
ATOM 8871 N N . ASP B 1 318 ? -12.568 -53.064 4.189 1.00 36.17 319 ASP B N 1
ATOM 8872 C CA . ASP B 1 318 ? -11.425 -53.922 4.494 1.00 44.65 319 ASP B CA 1
ATOM 8873 C C . ASP B 1 318 ? -10.588 -54.312 3.278 1.00 38.34 319 ASP B C 1
ATOM 8874 O O . ASP B 1 318 ? -9.371 -54.500 3.421 1.00 42.58 319 ASP B O 1
ATOM 8883 N N . ASN B 1 319 ? -11.212 -54.396 2.098 1.00 35.30 320 ASN B N 1
ATOM 8884 C CA . ASN B 1 319 ? -10.496 -54.769 0.881 1.00 34.93 320 ASN B CA 1
ATOM 8885 C C . ASN B 1 319 ? -10.458 -53.660 -0.168 1.00 39.16 320 ASN B C 1
ATOM 8886 O O . ASN B 1 319 ? -10.263 -53.923 -1.349 1.00 37.89 320 ASN B O 1
ATOM 8897 N N . GLY B 1 320 ? -10.572 -52.416 0.288 1.00 36.00 321 GLY B N 1
ATOM 8898 C CA . GLY B 1 320 ? -10.436 -51.259 -0.576 1.00 31.25 321 GLY B CA 1
ATOM 8899 C C . GLY B 1 320 ? -11.603 -51.121 -1.523 1.00 36.18 321 GLY B C 1
ATOM 8900 O O . GLY B 1 320 ? -11.449 -50.713 -2.671 1.00 31.11 321 GLY B O 1
ATOM 8904 N N . GLU B 1 321 ? -12.785 -51.454 -1.026 1.00 34.21 322 GLU B N 1
ATOM 8905 C CA . GLU B 1 321 ? -14.004 -51.299 -1.804 1.00 34.07 322 GLU B CA 1
ATOM 8906 C C . GLU B 1 321 ? -14.252 -49.850 -2.190 1.00 31.69 322 GLU B C 1
ATOM 8907 O O . GLU B 1 321 ? -14.904 -49.582 -3.193 1.00 34.16 322 GLU B O 1
ATOM 8919 N N . GLU B 1 322 ? -13.764 -48.929 -1.365 1.00 30.99 323 GLU B N 1
ATOM 8920 C CA . GLU B 1 322 ? -14.009 -47.499 -1.558 1.00 35.50 323 GLU B CA 1
ATOM 8921 C C . GLU B 1 322 ? -12.764 -46.673 -1.259 1.00 32.50 323 GLU B C 1
ATOM 8922 O O . GLU B 1 322 ? -11.790 -47.183 -0.715 1.00 29.98 323 GLU B O 1
ATOM 8934 N N . LEU B 1 323 ? -12.800 -45.395 -1.629 1.00 37.13 324 LEU B N 1
ATOM 8935 C CA . LEU B 1 323 ? -11.682 -44.499 -1.378 1.00 26.35 324 LEU B CA 1
ATOM 8936 C C . LEU B 1 323 ? -12.205 -43.101 -1.098 1.00 25.78 324 LEU B C 1
ATOM 8937 O O . LEU B 1 323 ? -13.323 -42.761 -1.476 1.00 27.29 324 LEU B O 1
ATOM 8953 N N . ALA B 1 324 ? -11.411 -42.298 -0.405 1.00 25.40 325 ALA B N 1
ATOM 8954 C CA . ALA B 1 324 ? -11.792 -40.899 -0.164 1.00 31.19 325 ALA B CA 1
ATOM 8955 C C . ALA B 1 324 ? -10.579 -40.064 0.169 1.00 38.66 325 ALA B C 1
ATOM 8956 O O . ALA B 1 324 ? -9.534 -40.584 0.551 1.00 27.39 325 ALA B O 1
ATOM 8963 N N . GLY B 1 325 ? -10.708 -38.757 0.008 1.00 28.16 326 GLY B N 1
ATOM 8964 C CA . GLY B 1 325 ? -9.603 -37.892 0.343 1.00 23.38 326 GLY B CA 1
ATOM 8965 C C . GLY B 1 325 ? -9.887 -36.421 0.126 1.00 23.68 326 GLY B C 1
ATOM 8966 O O . GLY B 1 325 ? -11.037 -35.994 -0.075 1.00 27.95 326 GLY B O 1
ATOM 8970 N N . ARG B 1 326 ? -8.810 -35.661 0.164 1.00 26.44 327 ARG B N 1
ATOM 8971 C CA . ARG B 1 326 ? -8.856 -34.216 0.111 1.00 24.57 327 ARG B CA 1
ATOM 8972 C C . ARG B 1 326 ? -7.641 -33.635 -0.595 1.00 24.16 327 ARG B C 1
ATOM 8973 O O . ARG B 1 326 ? -6.630 -34.317 -0.797 1.00 29.54 327 ARG B O 1
ATOM 8994 N N . PHE B 1 327 ? -7.761 -32.363 -0.981 1.00 28.73 328 PHE B N 1
ATOM 8995 C CA . PHE B 1 327 ? -6.643 -31.590 -1.504 1.00 27.31 328 PHE B CA 1
ATOM 8996 C C . PHE B 1 327 ? -6.869 -30.107 -1.201 1.00 33.99 328 PHE B C 1
ATOM 8997 O O . PHE B 1 327 ? -7.989 -29.676 -0.893 1.00 24.56 328 PHE B O 1
ATOM 9014 N N . ILE B 1 328 ? -5.793 -29.338 -1.247 1.00 27.54 329 ILE B N 1
ATOM 9015 C CA . ILE B 1 328 ? -5.887 -27.896 -1.100 1.00 25.46 329 ILE B CA 1
ATOM 9016 C C . ILE B 1 328 ? -4.870 -27.262 -2.050 1.00 36.13 329 ILE B C 1
ATOM 9017 O O . ILE B 1 328 ? -3.694 -27.636 -2.061 1.00 27.05 329 ILE B O 1
ATOM 9033 N N . SER B 1 329 ? -5.339 -26.327 -2.872 1.00 25.12 330 SER B N 1
ATOM 9034 C CA . SER B 1 329 ? -4.511 -25.759 -3.929 1.00 27.55 330 SER B CA 1
ATOM 9035 C C . SER B 1 329 ? -3.331 -24.994 -3.341 1.00 21.12 330 SER B C 1
ATOM 9036 O O . SER B 1 329 ? -3.376 -24.606 -2.163 1.00 24.65 330 SER B O 1
ATOM 9044 N N . ASN B 1 330 ? -2.288 -24.784 -4.153 1.00 25.59 331 ASN B N 1
ATOM 9045 C CA . ASN B 1 330 ? -1.028 -24.196 -3.685 1.00 21.49 331 ASN B CA 1
ATOM 9046 C C . ASN B 1 330 ? -1.209 -22.830 -3.052 1.00 27.25 331 ASN B C 1
ATOM 9047 O O . ASN B 1 330 ? -0.439 -22.460 -2.171 1.00 26.53 331 ASN B O 1
ATOM 9058 N N . ASP B 1 331 ? -2.181 -22.061 -3.542 1.00 23.37 332 ASP B N 1
ATOM 9059 C CA . ASP B 1 331 ? -2.413 -20.708 -3.032 1.00 21.77 332 ASP B CA 1
ATOM 9060 C C . ASP B 1 331 ? -3.599 -20.665 -2.056 1.00 24.09 332 ASP B C 1
ATOM 9061 O O . ASP B 1 331 ? -4.072 -19.589 -1.707 1.00 22.85 332 ASP B O 1
ATOM 9070 N N . ASN B 1 332 ? -4.051 -21.839 -1.612 1.00 22.32 333 ASN B N 1
ATOM 9071 C CA . ASN B 1 332 ? -5.160 -21.970 -0.650 1.00 21.70 333 ASN B CA 1
ATOM 9072 C C . ASN B 1 332 ? -6.454 -21.345 -1.173 1.00 21.85 333 ASN B C 1
ATOM 9073 O O . ASN B 1 332 ? -7.274 -20.828 -0.406 1.00 28.34 333 ASN B O 1
ATOM 9084 N N . SER B 1 333 ? -6.664 -21.468 -2.478 1.00 23.06 334 SER B N 1
ATOM 9085 C CA . SER B 1 333 ? -7.859 -20.910 -3.122 1.00 21.45 334 SER B CA 1
ATOM 9086 C C . SER B 1 333 ? -9.024 -21.896 -3.151 1.00 26.04 334 SER B C 1
ATOM 9087 O O . SER B 1 333 ? -10.190 -21.481 -3.241 1.00 24.44 334 SER B O 1
ATOM 9095 N N . VAL B 1 334 ? -8.715 -23.188 -3.059 1.00 23.34 335 VAL B N 1
ATOM 9096 C CA . VAL B 1 334 ? -9.734 -24.227 -3.050 1.00 26.33 335 VAL B CA 1
ATOM 9097 C C . VAL B 1 334 ? -9.322 -25.368 -2.138 1.00 31.12 335 VAL B C 1
ATOM 9098 O O . VAL B 1 334 ? -8.178 -25.805 -2.152 1.00 25.71 335 VAL B O 1
ATOM 9111 N N . PHE B 1 335 ? -10.270 -25.834 -1.345 1.00 25.99 336 PHE B N 1
ATOM 9112 C CA . PHE B 1 335 ? -10.148 -27.079 -0.588 1.00 21.14 336 PHE B CA 1
ATOM 9113 C C . PHE B 1 335 ? -11.150 -28.043 -1.185 1.00 29.64 336 PHE B C 1
ATOM 9114 O O . PHE B 1 335 ? -12.329 -27.713 -1.266 1.00 22.10 336 PHE B O 1
ATOM 9131 N N . GLY B 1 336 ? -10.696 -29.205 -1.652 1.00 30.33 337 GLY B N 1
ATOM 9132 C CA . GLY B 1 336 ? -11.610 -30.157 -2.263 1.00 27.77 337 GLY B CA 1
ATOM 9133 C C . GLY B 1 336 ? -11.625 -31.465 -1.501 1.00 22.20 337 GLY B C 1
ATOM 9134 O O . GLY B 1 336 ? -10.622 -31.850 -0.898 1.00 23.22 337 GLY B O 1
ATOM 9138 N N . VAL B 1 337 ? -12.764 -32.140 -1.517 1.00 24.18 338 VAL B N 1
ATOM 9139 C CA . VAL B 1 337 ? -12.876 -33.485 -0.971 1.00 22.36 338 VAL B CA 1
ATOM 9140 C C . VAL B 1 337 ? -13.553 -34.382 -1.991 1.00 23.28 338 VAL B C 1
ATOM 9141 O O . VAL B 1 337 ? -14.365 -33.930 -2.794 1.00 25.73 338 VAL B O 1
ATOM 9154 N N . PHE B 1 338 ? -13.229 -35.663 -1.949 1.00 22.74 339 PHE B N 1
ATOM 9155 C CA . PHE B 1 338 ? -13.698 -36.577 -2.965 1.00 24.50 339 PHE B CA 1
ATOM 9156 C C . PHE B 1 338 ? -13.836 -37.983 -2.401 1.00 27.75 339 PHE B C 1
ATOM 9157 O O . PHE B 1 338 ? -13.222 -38.345 -1.395 1.00 26.40 339 PHE B O 1
ATOM 9174 N N . ALA B 1 339 ? -14.675 -38.764 -3.058 1.00 25.91 340 ALA B N 1
ATOM 9175 C CA . ALA B 1 339 ? -14.971 -40.121 -2.633 1.00 24.82 340 ALA B CA 1
ATOM 9176 C C . ALA B 1 339 ? -15.218 -40.982 -3.842 1.00 34.30 340 ALA B C 1
ATOM 9177 O O . ALA B 1 339 ? -15.537 -40.467 -4.909 1.00 28.30 340 ALA B O 1
ATOM 9184 N N . GLY B 1 340 ? -15.113 -42.296 -3.665 1.00 27.73 341 GLY B N 1
ATOM 9185 C CA . GLY B 1 340 ? -15.324 -43.208 -4.766 1.00 30.18 341 GLY B CA 1
ATOM 9186 C C . GLY B 1 340 ? -15.636 -44.604 -4.285 1.00 31.21 341 GLY B C 1
ATOM 9187 O O . GLY B 1 340 ? -15.263 -44.993 -3.174 1.00 31.48 341 GLY B O 1
ATOM 9191 N N . LYS B 1 341 ? -16.301 -45.354 -5.154 1.00 27.55 342 LYS B N 1
ATOM 9192 C CA . LYS B 1 341 ? -16.722 -46.727 -4.890 1.00 29.31 342 LYS B CA 1
ATOM 9193 C C . LYS B 1 341 ? -16.386 -47.590 -6.112 1.00 28.83 342 LYS B C 1
ATOM 9194 O O . LYS B 1 341 ? -16.540 -47.147 -7.240 1.00 30.32 342 LYS B O 1
ATOM 9213 N N . GLN B 1 342 ? -15.900 -48.803 -5.891 1.00 33.66 343 GLN B N 1
ATOM 9214 C CA . GLN B 1 342 ? -15.612 -49.721 -6.993 1.00 36.16 343 GLN B CA 1
ATOM 9215 C C . GLN B 1 342 ? -16.835 -49.949 -7.884 1.00 35.46 343 GLN B C 1
ATOM 9216 O O . GLN B 1 342 ? -17.948 -50.107 -7.382 1.00 43.00 343 GLN B O 1
ATOM 9230 N N . LYS B 1 343 ? -16.633 -49.976 -9.200 1.00 40.73 344 LYS B N 1
ATOM 9231 C CA . LYS B 1 343 ? -17.746 -50.174 -10.132 1.00 58.25 344 LYS B CA 1
ATOM 9232 C C . LYS B 1 343 ? -18.254 -51.607 -10.105 1.00 51.31 344 LYS B C 1
ATOM 9233 O O . LYS B 1 343 ? -17.462 -52.540 -10.062 1.00 59.44 344 LYS B O 1
#

Secondary structure (DSSP, 8-state):
-TT---SEEEEEPPB--------TT--S-SEE---GGG-EE--S-HHHHHHHHHHHHHHH-TT---EESHHHHHTTT-SSEEEEEEEE--TTPPPEEE-----EEE-S-EEEEEEEE-SB-S---SS-EEEEEEEEEEEE-EES-S---TTTTBSTTBTTTB--BGGGB-SB-TT-SSEEEEEEETTTTEEEEEEEEEB---TTSPP-EEEEEEEEEEEETTEEEEEEEE-HHHHHH-TTTGGGTS-S-EEEEEEEEEESTTSSEEEEEEE-TTS-EEEEEEEEE-/--S---SEEEEEPPB-----B-TTSPBPSTT--S-SEE---GGG-EE--S-HHHHHHHHHHHHHHH-TT---EESHHHHGGG--SSEEEEEEEE--TTPPPEEEE-TT--EEEEE---EEEEEEEE-SB-S---SS-EEEEEEEEEEEE-EES-S---TTTTTBSTTBTTTB--BGGGB-SB-TTSS-EEEEEEETTTTEEEEEEEEEB--S--S-TTPPP-EEEEEEEEEEEETTEEEEEEEE-HHHHHH-TTTGGGTS-S-EEEEEEEEEESTT--EEEEEEE-TTS-EEEEEEEEE-

Radius of gyration: 28.36 Å; Cα contacts (8 Å, |Δi|>4): 1592; chains: 2; bounding box: 58×73×79 Å

B-factor: mean 41.58, std 16.53, range [18.58, 121.51]

CATH classification: 2.40.128.250 (+1 more: 2.40.160.90)

Foldseek 3Di:
DLADDAQKKKAKKAFFFQPPPLDPNGGPGQWFFGDSVRTDGADDAPVRRVVVQVVVLCVLPVDFDKDKCVVQQVVQVDDFKDFMKIWTPQPPDAFDADDDCGNGTTGPIMMMTMMGGDAFEQDADQFDKFKKKWFKKKWFIAHQDLDCVVVQQFDPRDNHSITHIQVRGRFADPLHAWMKIWMAGSPQQKIWIFTWGFGDDVNVPDTDIDTQWIDIWGHDRFKTWFKTAGDPCCVPPVVPHSCSQRPFMFGRSKMKGAHDHHRQKIKTWGAGPRNGMIMIIMIGTD/DLADDAQKKKAKKAFFFQFQAAQVRHGDPDPGGPGQWFFGDPVRIDGDDDAPVVRVVVFVVVLCVLPVPFDKDKCPVVQPVPPDDFKDFMKIWTQRPPDAFDFDAYPVGGTNGTTGSIMMMTMMGGHAFAPAEDQFDKFKWKWFKKKWFIAHQDLDCFVVVQQFDGRDNHSMIHIPVGGRFFDSLHAWMKIWMAGSNQQKIKIFTWGFGHDPPPPDPVDDTDIDTQWIWIWGDDRQKIWFKTAGDPCCVPVVVPHSCSQRPFIQGRSWMKGAHDHHRQKIKTWGAGPRSGMIMIIMIGTD

Solvent-accessible surface area: 26732 Å² total; per-residue (Å²): 82,25,67,119,82,32,44,0,0,0,3,42,7,13,20,1,12,34,4,71,163,191,104,124,170,98,40,65,42,46,73,24,52,8,97,51,167,55,9,51,59,10,87,35,57,22,149,85,0,27,66,80,0,90,106,33,0,42,50,24,24,104,101,20,174,30,53,64,3,146,169,32,16,82,103,28,127,17,125,39,0,76,0,0,23,5,6,0,112,3,108,83,69,110,38,19,94,29,108,103,99,62,68,16,19,59,21,7,41,1,0,2,0,13,1,0,1,52,151,54,4,156,64,45,43,97,59,32,81,30,71,0,40,2,3,1,1,6,0,0,3,0,74,55,113,36,82,117,47,91,132,42,5,12,42,69,90,6,3,39,29,0,0,0,0,2,26,10,9,164,29,3,8,118,64,33,51,6,18,1,62,2,47,0,28,2,84,107,88,41,0,72,8,100,0,19,15,4,47,161,69,136,114,145,77,99,96,126,82,10,15,1,0,54,2,62,8,86,22,105,63,40,75,0,34,4,11,0,87,7,0,93,64,0,92,96,129,46,43,125,64,7,73,27,4,7,57,34,30,0,57,112,37,0,5,8,7,0,4,1,83,77,0,48,1,0,0,0,5,2,1,0,61,66,23,2,1,0,0,0,0,0,0,56,64,154,79,19,77,115,79,29,46,0,0,0,2,57,6,15,39,2,14,34,3,57,69,94,132,108,9,71,128,26,82,121,139,79,37,50,45,39,80,26,50,8,98,51,176,69,9,52,51,13,87,36,58,20,148,85,0,29,63,73,0,90,103,66,1,38,124,87,69,100,102,16,182,22,42,58,2,173,163,36,15,105,102,28,126,18,122,34,0,76,0,0,23,4,7,3,111,5,131,83,62,118,44,63,95,83,118,24,130,101,41,74,46,29,19,16,57,19,8,46,2,0,2,0,13,6,0,1,53,133,54,5,149,60,42,44,103,59,32,81,30,52,0,35,3,3,1,1,5,0,0,3,0,74,56,92,33,88,125,94,15,63,104,33,4,12,44,67,91,6,2,36,27,0,0,0,0,1,22,12,6,152,20,3,6,84,68,26,48,8,16,1,56,2,25,0,29,1,84,109,84,46,1,50,9,48,0,18,14,4,46,91,7,157,63,122,104,70,101,129,40,95,97,106,85,4,16,0,1,43,2,66,10,85,17,116,62,46,77,0,47,4,7,0,101,10,6,30,60,0,34,27,112,40,19,114,73,8,23,26,4,4,52,33,34,0,60,116,38,0,8,8,7,1,5,0,52,89,0,61,1,0,0,0,2,0,0,0,66,65,23,2,2,0,0,0,0,0,0,76,63,164